Protein AF-A0A818J9S6-F1 (afdb_monomer)

Structure (mmCIF, N/CA/C/O backbone):
data_AF-A0A818J9S6-F1
#
_entry.id   AF-A0A818J9S6-F1
#
loop_
_atom_site.group_PDB
_atom_site.id
_atom_site.type_symbol
_atom_site.label_atom_id
_atom_site.label_alt_id
_atom_site.label_comp_id
_atom_site.label_asym_id
_atom_site.label_entity_id
_atom_site.label_seq_id
_atom_site.pdbx_PDB_ins_code
_atom_site.Cartn_x
_atom_site.Cartn_y
_atom_site.Cartn_z
_atom_site.occupancy
_atom_site.B_iso_or_equiv
_atom_site.auth_seq_id
_atom_site.auth_comp_id
_atom_site.auth_asym_id
_atom_site.auth_atom_id
_atom_site.pdbx_PDB_model_num
ATOM 1 N N . MET A 1 1 ? -1.079 21.432 -13.668 1.00 52.56 1 MET A N 1
ATOM 2 C CA . MET A 1 1 ? -0.382 20.714 -12.580 1.00 52.56 1 MET A CA 1
ATOM 3 C C . MET A 1 1 ? -1.335 20.671 -11.399 1.00 52.56 1 MET A C 1
ATOM 5 O O . MET A 1 1 ? -1.844 21.729 -11.055 1.00 52.56 1 MET A O 1
ATOM 9 N N . ASN A 1 2 ? -1.657 19.486 -10.874 1.00 67.25 2 ASN A N 1
ATOM 10 C CA . ASN A 1 2 ? -2.567 19.322 -9.732 1.00 67.25 2 ASN A CA 1
ATOM 11 C C . ASN A 1 2 ? -2.025 20.098 -8.510 1.00 67.25 2 ASN A C 1
ATOM 13 O O . ASN A 1 2 ? -0.815 20.083 -8.286 1.00 67.25 2 ASN A O 1
ATOM 17 N N . GLU A 1 3 ? -2.880 20.789 -7.749 1.00 67.88 3 GLU A N 1
ATOM 18 C CA . GLU A 1 3 ? -2.488 21.540 -6.544 1.00 67.88 3 GLU A CA 1
ATOM 19 C C . GLU A 1 3 ? -1.767 20.666 -5.517 1.00 67.88 3 GLU A C 1
ATOM 21 O O . GLU A 1 3 ? -0.816 21.117 -4.888 1.00 67.88 3 GLU A O 1
ATOM 26 N N . ALA A 1 4 ? -2.153 19.398 -5.395 1.00 61.75 4 ALA A N 1
ATOM 27 C CA . ALA A 1 4 ? -1.537 18.477 -4.451 1.00 61.75 4 ALA A CA 1
ATOM 28 C C . ALA A 1 4 ? -0.136 18.025 -4.912 1.00 61.75 4 ALA A C 1
ATOM 30 O O . ALA A 1 4 ? 0.802 17.979 -4.115 1.00 61.75 4 ALA A O 1
ATOM 31 N N . LEU A 1 5 ? 0.051 17.840 -6.227 1.00 62.16 5 LEU A N 1
ATOM 32 C CA . LEU A 1 5 ? 1.382 17.685 -6.820 1.00 62.16 5 LEU A CA 1
ATOM 33 C C . LEU A 1 5 ? 2.206 18.955 -6.583 1.00 62.16 5 LEU A C 1
ATOM 35 O O . LEU A 1 5 ? 3.320 18.867 -6.088 1.00 62.16 5 LEU A O 1
ATOM 39 N N . ARG A 1 6 ? 1.654 20.142 -6.851 1.00 69.62 6 ARG A N 1
ATOM 40 C CA . ARG A 1 6 ? 2.328 21.421 -6.584 1.00 69.62 6 ARG A CA 1
ATOM 41 C C . ARG A 1 6 ? 2.751 21.551 -5.119 1.00 69.62 6 ARG A C 1
ATOM 43 O O . ARG A 1 6 ? 3.883 21.933 -4.859 1.00 69.62 6 ARG A O 1
ATOM 50 N N . PHE A 1 7 ? 1.889 21.174 -4.183 1.00 67.81 7 PHE A N 1
ATOM 51 C CA . PHE A 1 7 ? 2.179 21.206 -2.755 1.00 67.81 7 PHE A CA 1
ATOM 52 C C . PHE A 1 7 ? 3.298 20.235 -2.364 1.00 67.81 7 PHE A C 1
ATOM 54 O O . PHE A 1 7 ? 4.215 20.618 -1.642 1.00 67.81 7 PHE A O 1
ATOM 61 N N . LEU A 1 8 ? 3.290 19.007 -2.890 1.00 65.31 8 LEU A N 1
ATOM 62 C CA . LEU A 1 8 ? 4.390 18.064 -2.686 1.00 65.31 8 LEU A CA 1
ATOM 63 C C . LEU A 1 8 ? 5.701 18.578 -3.308 1.00 65.31 8 LEU A C 1
ATOM 65 O O . LEU A 1 8 ? 6.764 18.399 -2.714 1.00 65.31 8 LEU A O 1
ATOM 69 N N . LEU A 1 9 ? 5.622 19.223 -4.480 1.00 64.81 9 LEU A N 1
ATOM 70 C CA . LEU A 1 9 ? 6.756 19.809 -5.204 1.00 64.81 9 LEU A CA 1
ATOM 71 C C . LEU A 1 9 ? 7.368 21.006 -4.463 1.00 64.81 9 LEU A C 1
ATOM 73 O O . LEU A 1 9 ? 8.592 21.106 -4.377 1.00 64.81 9 LEU A O 1
ATOM 77 N N . GLU A 1 10 ? 6.535 21.904 -3.943 1.00 72.25 10 GLU A N 1
ATOM 78 C CA . GLU A 1 10 ? 6.959 23.155 -3.307 1.00 72.25 10 GLU A CA 1
ATOM 79 C C . GLU A 1 10 ? 7.270 22.965 -1.809 1.00 72.25 10 GLU A C 1
ATOM 81 O O . GLU A 1 10 ? 8.194 23.594 -1.294 1.00 72.25 10 GLU A O 1
ATOM 86 N N . TYR A 1 11 ? 6.572 22.048 -1.122 1.00 78.75 11 TYR A N 1
ATOM 87 C CA . TYR A 1 11 ? 6.611 21.895 0.339 1.00 78.75 11 TYR A CA 1
ATOM 88 C C . TYR A 1 11 ? 6.624 20.425 0.820 1.00 78.75 11 TYR A C 1
ATOM 90 O O . TYR A 1 11 ? 5.790 20.025 1.643 1.00 78.75 11 TYR A O 1
ATOM 98 N N . PRO A 1 12 ? 7.595 19.586 0.405 1.00 78.06 12 PRO A N 1
ATOM 99 C CA . PRO A 1 12 ? 7.615 18.162 0.761 1.00 78.06 12 PRO A CA 1
ATOM 100 C C . PRO A 1 12 ? 7.663 17.903 2.277 1.00 78.06 12 PRO A C 1
ATOM 102 O O . PRO A 1 12 ? 7.134 16.902 2.753 1.00 78.06 12 PRO A O 1
ATOM 105 N N . GLN A 1 13 ? 8.259 18.805 3.064 1.00 77.56 13 GLN A N 1
ATOM 106 C CA . GLN A 1 13 ? 8.263 18.715 4.526 1.00 77.56 13 GLN A CA 1
ATOM 107 C C . GLN A 1 13 ? 6.865 18.918 5.111 1.00 77.56 13 GLN A C 1
ATOM 109 O O . GLN A 1 13 ? 6.464 18.156 5.985 1.00 77.56 13 GLN A O 1
ATOM 114 N N . GLN A 1 14 ? 6.111 19.908 4.621 1.00 80.00 14 GLN A N 1
ATOM 115 C CA . GLN A 1 14 ? 4.736 20.134 5.068 1.00 80.00 14 GLN A CA 1
ATOM 116 C C . GLN A 1 14 ? 3.850 18.953 4.672 1.00 80.00 14 GLN A C 1
ATOM 118 O O . GLN A 1 14 ? 3.035 18.509 5.474 1.00 80.00 14 GLN A O 1
ATOM 123 N N . ALA A 1 15 ? 4.075 18.372 3.489 1.00 84.38 15 ALA A N 1
ATOM 124 C CA . ALA A 1 15 ? 3.366 17.174 3.066 1.00 84.38 15 ALA A CA 1
ATOM 125 C C . ALA A 1 15 ? 3.589 15.984 4.007 1.00 84.38 15 ALA A C 1
ATOM 127 O O . ALA A 1 15 ? 2.623 15.338 4.418 1.00 84.38 15 ALA A O 1
ATOM 128 N N . ILE A 1 16 ? 4.839 15.741 4.408 1.00 85.44 16 ILE A N 1
ATOM 129 C CA . ILE A 1 16 ? 5.179 14.716 5.403 1.00 85.44 16 ILE A CA 1
ATOM 130 C C . ILE A 1 16 ? 4.532 15.036 6.759 1.00 85.44 16 ILE A C 1
ATOM 132 O O . ILE A 1 16 ? 3.923 14.156 7.366 1.00 85.44 16 ILE A O 1
ATOM 136 N N . LEU A 1 17 ? 4.625 16.285 7.227 1.00 81.00 17 LEU A N 1
ATOM 137 C CA . LEU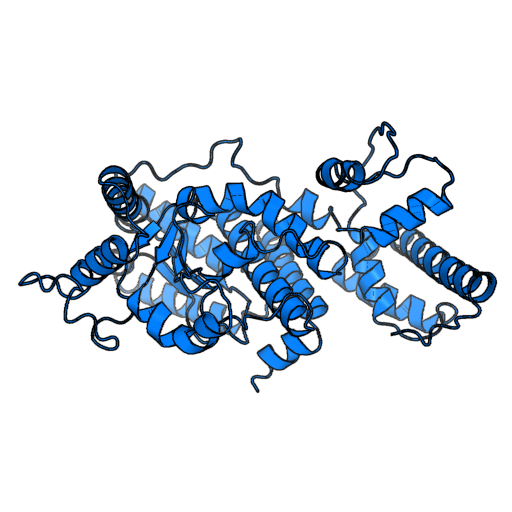 A 1 17 ? 4.071 16.709 8.517 1.00 81.00 17 LEU A CA 1
ATOM 138 C C . LEU A 1 17 ? 2.548 16.573 8.577 1.00 81.00 17 LEU A C 1
ATOM 140 O O . LEU A 1 17 ? 2.035 16.106 9.592 1.00 81.00 17 LEU A O 1
ATOM 144 N N . LEU A 1 18 ? 1.831 16.918 7.504 1.00 84.56 18 LEU A N 1
ATOM 145 C CA . LEU A 1 18 ? 0.383 16.722 7.419 1.00 84.56 18 LEU A CA 1
ATOM 146 C C . LEU A 1 18 ? 0.017 15.246 7.596 1.00 84.56 18 LEU A C 1
ATOM 148 O O . LEU A 1 18 ? -0.860 14.928 8.396 1.00 84.56 18 LEU A O 1
ATOM 152 N N . MET A 1 19 ? 0.734 14.333 6.932 1.00 89.00 19 MET A N 1
ATOM 153 C CA . MET A 1 19 ? 0.488 12.899 7.106 1.00 89.00 19 MET A CA 1
ATOM 154 C C . MET A 1 19 ? 0.804 12.434 8.536 1.00 89.00 19 MET A C 1
ATOM 156 O O . MET A 1 19 ? 0.032 11.711 9.162 1.00 89.00 19 MET A O 1
ATOM 160 N N . ILE A 1 20 ? 1.932 12.864 9.098 1.00 84.00 20 ILE A N 1
ATOM 161 C CA . ILE A 1 20 ? 2.286 12.503 10.476 1.00 84.00 20 ILE A CA 1
ATOM 162 C C . ILE A 1 20 ? 1.228 13.027 11.462 1.00 84.00 20 ILE A C 1
ATOM 164 O O . ILE A 1 20 ? 0.848 12.300 12.380 1.00 84.00 20 ILE A O 1
ATOM 168 N N . ARG A 1 21 ? 0.696 14.240 11.249 1.00 83.00 21 ARG A N 1
ATOM 169 C CA . ARG A 1 21 ? -0.386 14.816 12.061 1.00 83.00 21 ARG A CA 1
ATOM 170 C C . ARG A 1 21 ? -1.641 13.948 12.016 1.00 83.00 21 ARG A C 1
ATOM 172 O O . ARG A 1 21 ? -2.192 13.664 13.073 1.00 83.00 21 ARG A O 1
ATOM 179 N N . GLU A 1 22 ? -2.064 13.481 10.843 1.00 88.44 22 GLU A N 1
ATOM 180 C CA . GLU A 1 22 ? -3.231 12.591 10.724 1.00 88.44 22 GLU A CA 1
ATOM 181 C C . GLU A 1 22 ? -3.017 11.246 11.439 1.00 88.44 22 GLU A C 1
ATOM 183 O O . GLU A 1 22 ? -3.913 10.773 12.137 1.00 88.44 22 GLU A O 1
ATOM 188 N N . ILE A 1 23 ? -1.818 10.656 11.353 1.00 86.44 23 ILE A N 1
ATOM 189 C CA . ILE A 1 23 ? -1.477 9.433 12.103 1.00 86.44 23 ILE A CA 1
ATOM 190 C C . ILE A 1 23 ? -1.546 9.685 13.619 1.00 86.44 23 ILE A C 1
ATOM 192 O O . ILE A 1 23 ? -2.122 8.886 14.361 1.00 86.44 23 ILE A O 1
ATOM 196 N N . ILE A 1 24 ? -0.987 10.804 14.093 1.00 82.94 24 ILE A N 1
ATOM 197 C CA . ILE A 1 24 ? -1.025 11.188 15.512 1.00 82.94 24 ILE A CA 1
ATOM 198 C C . ILE A 1 24 ? -2.466 11.416 15.976 1.00 82.94 24 ILE A C 1
ATOM 200 O O . ILE A 1 24 ? -2.850 10.909 17.030 1.00 82.94 24 ILE A O 1
ATOM 204 N N . ASN A 1 25 ? -3.264 12.150 15.200 1.00 84.12 25 ASN A N 1
ATOM 205 C CA . ASN A 1 25 ? -4.673 12.395 15.500 1.00 84.12 25 ASN A CA 1
ATOM 206 C C . ASN A 1 25 ? -5.433 11.074 15.608 1.00 84.12 25 ASN A C 1
ATOM 208 O O . ASN A 1 25 ? -6.084 10.832 16.619 1.00 84.12 25 ASN A O 1
ATOM 212 N N . SER A 1 26 ? -5.245 10.178 14.638 1.00 85.38 26 SER A N 1
ATOM 213 C CA . SER A 1 26 ? -5.854 8.851 14.642 1.00 85.38 26 SER A CA 1
ATOM 214 C C . SER A 1 26 ? -5.527 8.066 15.915 1.00 85.38 26 SER A C 1
ATOM 216 O O . SER A 1 26 ? -6.404 7.426 16.491 1.00 85.38 26 SER A O 1
ATOM 218 N N . LYS A 1 27 ? -4.285 8.125 16.410 1.00 83.38 27 LYS A N 1
ATOM 219 C CA . LYS A 1 27 ? -3.912 7.493 17.688 1.00 83.38 27 LYS A CA 1
ATOM 220 C C . LYS A 1 27 ? -4.542 8.169 18.907 1.00 83.38 27 LYS A C 1
ATOM 222 O O . LYS A 1 27 ? -4.963 7.475 19.827 1.00 83.38 27 LYS A O 1
ATOM 227 N N . LYS A 1 28 ? -4.603 9.504 18.936 1.00 80.94 28 LYS A N 1
ATOM 228 C CA . LYS A 1 28 ? -5.226 10.259 20.039 1.00 80.94 28 LYS A CA 1
ATOM 229 C C . LYS A 1 28 ? -6.728 9.982 20.130 1.00 80.94 28 LYS A C 1
ATOM 231 O O . LYS A 1 28 ? -7.246 9.820 21.232 1.00 80.94 28 LYS A O 1
ATOM 236 N N . GLU A 1 29 ? -7.409 9.888 18.992 1.00 82.50 29 GLU A N 1
ATOM 237 C CA . GLU A 1 29 ? -8.837 9.559 18.912 1.00 82.50 29 GLU A CA 1
ATOM 238 C C . GLU A 1 29 ? -9.139 8.182 19.510 1.00 82.50 29 GLU A C 1
ATOM 240 O O . GLU A 1 29 ? -10.109 8.050 20.253 1.00 82.50 29 GLU A O 1
ATOM 245 N N . ALA A 1 30 ? -8.252 7.201 19.301 1.00 73.50 30 ALA A N 1
ATOM 246 C CA . ALA A 1 30 ? -8.374 5.876 19.912 1.00 73.50 30 ALA A CA 1
ATOM 247 C C . ALA A 1 30 ? -8.369 5.909 21.455 1.00 73.50 30 ALA A C 1
ATOM 249 O O . ALA A 1 30 ? -8.883 4.991 22.090 1.00 73.50 30 ALA A O 1
ATOM 250 N N . VAL A 1 31 ? -7.795 6.954 22.062 1.00 72.44 31 VAL A N 1
ATOM 251 C CA . VAL A 1 31 ? -7.751 7.136 23.522 1.00 72.44 31 VAL A CA 1
ATOM 252 C C . VAL A 1 31 ? -8.906 8.011 24.015 1.00 72.44 31 VAL A C 1
ATOM 254 O O . VAL A 1 31 ? -9.518 7.701 25.033 1.00 72.44 31 VAL A O 1
ATOM 257 N N . ASN A 1 32 ? -9.217 9.097 23.301 1.00 73.00 32 ASN A N 1
ATOM 258 C CA . ASN A 1 32 ? -10.073 10.170 23.816 1.00 73.00 32 ASN A CA 1
ATOM 259 C C . ASN A 1 32 ? -11.495 10.208 23.227 1.00 73.00 32 ASN A C 1
ATOM 261 O O . ASN A 1 32 ? -12.287 11.034 23.671 1.00 73.00 32 ASN A O 1
ATOM 265 N N . SER A 1 33 ? -11.840 9.355 22.251 1.00 66.81 33 SER A N 1
ATOM 266 C CA . SER A 1 33 ? -13.162 9.267 21.579 1.00 66.81 33 SER A CA 1
ATOM 267 C C . SER A 1 33 ? -13.716 10.563 20.949 1.00 66.81 33 SER A C 1
ATOM 269 O O . SER A 1 33 ? -14.776 10.535 20.327 1.00 66.81 33 SER A O 1
ATOM 271 N N . ALA A 1 34 ? -13.037 11.705 21.083 1.00 63.97 34 ALA A N 1
ATOM 272 C CA . ALA A 1 34 ? -13.431 12.968 20.474 1.00 63.97 34 ALA A CA 1
ATOM 273 C C . ALA A 1 34 ? -12.929 13.016 19.028 1.00 63.97 34 ALA A C 1
ATOM 275 O O . ALA A 1 34 ? -11.724 13.089 18.796 1.00 63.97 34 ALA A O 1
ATOM 276 N N . ALA A 1 35 ? -13.855 12.961 18.069 1.00 61.16 35 ALA A N 1
ATOM 277 C CA . ALA A 1 35 ? -13.538 13.060 16.650 1.00 61.16 35 ALA A CA 1
ATOM 278 C C . ALA A 1 35 ? -13.011 14.460 16.311 1.00 61.16 35 ALA A C 1
ATOM 280 O O . ALA A 1 35 ? -13.614 15.465 16.694 1.00 61.16 35 ALA A O 1
ATOM 281 N N . ASN A 1 36 ? -11.907 14.526 15.572 1.00 66.81 36 ASN A N 1
ATOM 282 C CA . ASN A 1 36 ? -11.370 15.785 15.090 1.00 66.81 36 ASN A CA 1
ATOM 283 C C . ASN A 1 36 ? -12.110 16.216 13.811 1.00 66.81 36 ASN A C 1
ATOM 285 O O . ASN A 1 36 ? -12.077 15.520 12.794 1.00 66.81 36 ASN A O 1
ATOM 289 N N . GLU A 1 37 ? -12.787 17.366 13.846 1.00 64.19 37 GLU A N 1
ATOM 290 C CA . GLU A 1 37 ? -13.532 17.892 12.690 1.00 64.19 37 GLU A CA 1
ATOM 291 C C . GLU A 1 37 ? -12.609 18.368 11.548 1.00 64.19 37 GLU A C 1
ATOM 293 O O . GLU A 1 37 ? -13.061 18.513 10.413 1.00 64.19 37 GLU A O 1
ATOM 298 N N . GLU A 1 38 ? -11.307 18.542 11.810 1.00 79.62 38 GLU A N 1
ATOM 299 C CA . GLU A 1 38 ? -10.318 19.076 10.859 1.00 79.62 38 GLU A CA 1
ATOM 300 C C . GLU A 1 38 ? -9.524 18.014 10.069 1.00 79.62 38 GLU A C 1
ATOM 302 O O . GLU A 1 38 ? -8.435 18.309 9.574 1.00 79.62 38 GLU A O 1
ATOM 307 N N . SER A 1 39 ? -9.999 16.769 9.942 1.00 84.00 39 SER A N 1
ATOM 308 C CA . SER A 1 39 ? -9.246 15.776 9.155 1.00 84.00 39 SER A CA 1
ATOM 309 C C . SER A 1 39 ? -9.198 16.155 7.672 1.00 84.00 39 SER A C 1
ATOM 311 O O . SER A 1 39 ? -10.232 16.402 7.038 1.00 84.00 39 SER A O 1
ATOM 313 N N . VAL A 1 40 ? -8.005 16.074 7.074 1.00 88.19 40 VAL A N 1
ATOM 314 C CA . VAL A 1 40 ? -7.815 16.259 5.619 1.00 88.19 40 VAL A CA 1
ATOM 315 C C . VAL A 1 40 ? -8.571 15.213 4.7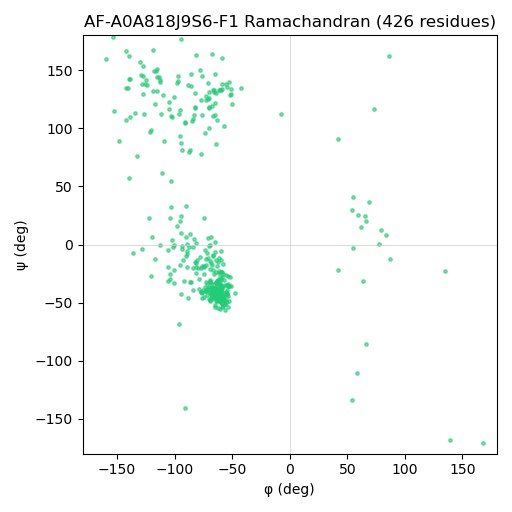84 1.00 88.19 40 VAL A C 1
ATOM 317 O O . VAL A 1 40 ? -8.724 15.368 3.574 1.00 88.19 40 VAL A O 1
ATOM 320 N N . PHE A 1 41 ? -9.083 14.154 5.421 1.00 92.88 41 PHE A N 1
ATOM 321 C CA . PHE A 1 41 ? -9.843 13.074 4.793 1.00 92.88 41 PHE A CA 1
ATOM 322 C C . PHE A 1 41 ? -11.367 13.227 4.910 1.00 92.88 41 PHE A C 1
ATOM 324 O O . PHE A 1 41 ? -12.092 12.261 4.659 1.00 92.88 41 PHE A O 1
ATOM 331 N N . GLY A 1 42 ? -11.882 14.413 5.255 1.00 91.25 42 GLY A N 1
ATOM 332 C CA . GLY A 1 42 ? -13.311 14.648 5.509 1.00 91.25 42 GLY A CA 1
ATOM 333 C C . GLY A 1 42 ? -14.265 14.070 4.451 1.00 91.25 42 GLY A C 1
ATOM 334 O O . GLY A 1 42 ? -15.266 13.437 4.795 1.00 91.25 42 GLY A O 1
ATOM 335 N N . ASP A 1 43 ? -13.947 14.193 3.161 1.00 92.31 43 ASP A N 1
ATOM 336 C CA . ASP A 1 43 ? -14.791 13.636 2.095 1.00 92.31 43 ASP A CA 1
ATOM 337 C C . ASP A 1 43 ? -14.734 12.105 2.003 1.00 92.31 43 ASP A C 1
ATOM 339 O O . ASP A 1 43 ? -15.753 11.462 1.733 1.00 92.31 43 ASP A O 1
ATOM 343 N N . PHE A 1 44 ? -13.584 11.492 2.292 1.00 94.38 44 PHE A N 1
ATOM 344 C CA . PHE A 1 44 ? -13.472 10.035 2.401 1.00 94.38 44 PHE A CA 1
ATOM 345 C C . PHE A 1 44 ? -14.255 9.509 3.608 1.00 94.38 44 PHE A C 1
ATOM 347 O O . PHE A 1 44 ? -14.938 8.491 3.494 1.00 94.38 44 PHE A O 1
ATOM 354 N N . LEU A 1 45 ? -14.246 10.234 4.728 1.00 94.19 45 LEU A N 1
ATOM 355 C CA . LEU A 1 45 ? -15.030 9.887 5.916 1.00 94.19 45 LEU A CA 1
ATOM 356 C C . LEU A 1 45 ? -16.542 9.962 5.652 1.00 94.19 45 LEU A C 1
ATOM 358 O O . LEU A 1 45 ? -17.291 9.086 6.089 1.00 94.19 45 LEU A O 1
ATOM 362 N N . LYS A 1 46 ? -17.013 10.949 4.876 1.00 94.31 46 LYS A N 1
ATOM 363 C CA . LYS A 1 46 ? -18.417 10.996 4.420 1.00 94.31 46 LYS A CA 1
ATOM 364 C C . LYS A 1 46 ? -18.771 9.783 3.552 1.00 94.31 46 LYS A C 1
ATOM 366 O O . LYS A 1 46 ? -19.845 9.202 3.726 1.00 94.31 46 LYS A O 1
ATOM 371 N N . LYS A 1 47 ? -17.878 9.377 2.638 1.00 95.88 47 LYS A N 1
ATOM 372 C CA . LYS A 1 47 ? -18.067 8.177 1.801 1.00 95.88 47 LYS A CA 1
ATOM 373 C C . LYS A 1 47 ? -18.127 6.900 2.645 1.00 95.88 47 LYS A C 1
ATOM 375 O O . LYS A 1 47 ? -18.992 6.067 2.383 1.00 95.88 47 LYS A O 1
ATOM 380 N N . LEU A 1 48 ? -17.286 6.777 3.675 1.00 96.00 48 LEU A N 1
ATOM 381 C CA . LEU A 1 48 ? -17.309 5.646 4.607 1.00 96.00 48 LEU A CA 1
ATOM 382 C C . LEU A 1 48 ? -18.647 5.550 5.358 1.00 96.00 48 LEU A C 1
ATOM 384 O O . LEU A 1 48 ? -19.280 4.499 5.339 1.00 96.00 48 LEU A O 1
ATOM 388 N N . LYS A 1 49 ? -19.145 6.658 5.921 1.00 95.12 49 LYS A N 1
ATOM 389 C CA . LYS A 1 49 ? -20.457 6.687 6.601 1.00 95.12 49 LYS A CA 1
ATOM 390 C C . LYS A 1 49 ? -21.612 6.284 5.675 1.00 95.12 49 LYS A C 1
ATOM 392 O O . LYS A 1 49 ? -22.540 5.588 6.083 1.00 95.12 49 LYS A O 1
ATOM 397 N N . ASN A 1 50 ? -21.564 6.706 4.410 1.00 95.38 50 ASN A N 1
ATOM 398 C CA . ASN A 1 50 ? -22.550 6.304 3.403 1.00 95.38 50 ASN A CA 1
ATOM 399 C C . ASN A 1 50 ? -22.470 4.795 3.111 1.00 95.38 50 ASN A C 1
ATOM 401 O O . ASN A 1 50 ? -23.501 4.121 3.074 1.00 95.38 50 ASN A O 1
ATOM 405 N N . LEU A 1 51 ? -21.254 4.260 2.958 1.00 95.06 51 LEU A N 1
ATOM 406 C CA . LEU A 1 51 ? -21.015 2.828 2.783 1.00 95.06 51 LEU A CA 1
ATOM 407 C C . LEU A 1 51 ? -21.600 2.016 3.946 1.00 95.06 51 LEU A C 1
ATOM 409 O O . LEU A 1 51 ? -22.326 1.060 3.697 1.00 95.06 51 LEU A O 1
ATOM 413 N N . GLU A 1 52 ? -21.333 2.418 5.190 1.00 94.69 52 GLU A N 1
ATOM 414 C CA . GLU A 1 52 ? -21.865 1.766 6.395 1.00 94.69 52 GLU A CA 1
ATOM 415 C C . GLU A 1 52 ? -23.395 1.747 6.413 1.00 94.69 52 GLU A C 1
ATOM 417 O O . GLU A 1 52 ? -24.006 0.696 6.611 1.00 94.69 52 GLU A O 1
ATOM 422 N N . SER A 1 53 ? -24.021 2.894 6.140 1.00 94.69 53 SER A N 1
ATOM 423 C CA . SER A 1 53 ? -25.480 3.016 6.066 1.00 94.69 53 SER A CA 1
ATOM 424 C C . SER A 1 53 ? -26.080 2.064 5.024 1.00 94.69 53 SER A C 1
ATOM 426 O O . SER A 1 53 ? -27.024 1.328 5.315 1.00 94.69 53 SER A O 1
ATOM 428 N N . LYS A 1 54 ? -25.483 2.006 3.827 1.00 93.50 54 LYS A N 1
ATOM 429 C CA . LYS A 1 54 ? -25.925 1.113 2.745 1.00 93.50 54 LYS A CA 1
ATOM 430 C C . LYS A 1 54 ? -25.675 -0.362 3.046 1.00 93.50 54 LYS A C 1
ATOM 432 O O . LYS A 1 54 ? -26.499 -1.202 2.695 1.00 93.50 54 LYS A O 1
ATOM 437 N N . ALA A 1 55 ? -24.560 -0.689 3.687 1.00 92.38 55 ALA A N 1
ATOM 438 C CA . ALA A 1 55 ? -24.247 -2.063 4.049 1.00 92.38 55 ALA A CA 1
ATOM 439 C C . ALA A 1 55 ? -25.224 -2.604 5.105 1.00 92.38 55 ALA A C 1
ATOM 441 O O . ALA A 1 55 ? -25.650 -3.752 5.010 1.00 92.38 55 ALA A O 1
ATOM 442 N N . ASN A 1 56 ? -25.646 -1.769 6.061 1.00 90.62 56 ASN A N 1
ATOM 443 C CA . ASN A 1 56 ? -26.580 -2.161 7.121 1.00 90.62 56 ASN A CA 1
ATOM 444 C C . ASN A 1 56 ? -27.987 -2.511 6.611 1.00 90.62 56 ASN A C 1
ATOM 446 O O . ASN A 1 56 ? -28.691 -3.282 7.259 1.00 90.62 56 ASN A O 1
ATOM 450 N N . VAL A 1 57 ? -28.400 -1.980 5.456 1.00 94.50 57 VAL A N 1
ATOM 451 C CA . VAL A 1 57 ? -29.709 -2.294 4.853 1.00 94.50 57 VAL A CA 1
ATOM 452 C C . VAL A 1 57 ? -29.674 -3.507 3.917 1.00 94.50 57 VAL A C 1
ATOM 454 O O . VAL A 1 57 ? -30.724 -3.932 3.439 1.00 94.50 57 VAL A O 1
ATOM 457 N N . MET A 1 58 ? -28.496 -4.084 3.653 1.00 92.00 58 MET A N 1
ATOM 458 C CA . MET A 1 58 ? -28.321 -5.200 2.722 1.00 92.00 58 MET A CA 1
ATOM 459 C C . MET A 1 58 ? -27.713 -6.423 3.436 1.00 92.00 58 MET A C 1
ATOM 461 O O . MET A 1 58 ? -26.494 -6.503 3.580 1.00 92.00 58 MET A O 1
ATOM 465 N N . PRO A 1 59 ? -28.530 -7.420 3.841 1.00 81.12 59 PRO A N 1
ATOM 466 C CA . PRO A 1 59 ? -28.080 -8.552 4.662 1.00 81.12 59 PRO A CA 1
ATOM 467 C C . PRO A 1 59 ? -26.883 -9.332 4.100 1.00 81.12 59 PRO A C 1
ATOM 469 O O . PRO A 1 59 ? -26.030 -9.772 4.864 1.00 81.12 59 PRO A O 1
ATOM 472 N N . ALA A 1 60 ? -26.791 -9.461 2.774 1.00 89.12 60 ALA A N 1
ATOM 473 C CA . ALA A 1 60 ? -25.724 -10.192 2.088 1.00 89.12 60 ALA A CA 1
ATOM 474 C C . ALA A 1 60 ? -24.555 -9.297 1.632 1.00 89.12 60 ALA A C 1
ATOM 476 O O . ALA A 1 60 ? -23.710 -9.739 0.860 1.00 89.12 60 ALA A O 1
ATOM 477 N N . PHE A 1 61 ? -24.483 -8.025 2.045 1.00 91.62 61 PHE A N 1
ATOM 478 C CA . PHE A 1 61 ? -23.490 -7.078 1.515 1.00 91.62 61 PHE A CA 1
ATOM 479 C C . PHE A 1 61 ? -22.056 -7.589 1.612 1.00 91.62 61 PHE A C 1
ATOM 481 O O . PHE A 1 61 ? -21.292 -7.542 0.648 1.00 91.62 61 PHE A O 1
ATOM 488 N N . TYR A 1 62 ? -21.717 -8.153 2.761 1.00 90.69 62 TYR A N 1
ATOM 489 C CA . TYR A 1 62 ? -20.379 -8.657 3.031 1.00 90.69 62 TYR A CA 1
ATOM 490 C C . TYR A 1 62 ? -20.134 -10.070 2.496 1.00 90.69 62 TYR A C 1
ATOM 492 O O . TYR A 1 62 ? -19.046 -10.596 2.702 1.00 90.69 62 TYR A O 1
ATOM 500 N N . ASP A 1 63 ? -21.085 -10.664 1.777 1.00 89.00 63 ASP A N 1
ATOM 501 C CA . ASP A 1 63 ? -20.819 -11.859 0.972 1.00 89.00 63 ASP A CA 1
ATOM 502 C C . ASP A 1 63 ? -20.192 -11.492 -0.381 1.00 89.00 63 ASP A C 1
ATOM 504 O O . ASP A 1 63 ? -19.466 -12.286 -0.970 1.00 89.00 63 ASP A O 1
ATOM 508 N N . TRP A 1 64 ? -20.428 -10.260 -0.845 1.00 90.75 64 TRP A N 1
ATOM 509 C CA . TRP A 1 64 ? -19.928 -9.746 -2.123 1.00 90.75 64 TRP A CA 1
ATOM 510 C C . TRP A 1 64 ? -18.770 -8.761 -1.949 1.00 90.75 64 TRP A C 1
ATOM 512 O O . TRP A 1 64 ? -17.887 -8.680 -2.801 1.00 90.75 64 TRP A O 1
ATOM 522 N N . VAL A 1 65 ? -18.753 -8.010 -0.844 1.00 94.25 65 VAL A N 1
ATOM 523 C CA . VAL A 1 65 ? -17.742 -6.979 -0.583 1.00 94.25 65 VAL A CA 1
ATOM 524 C C . VAL A 1 65 ? -16.706 -7.480 0.414 1.00 94.25 65 VAL A C 1
ATOM 526 O O . VAL A 1 65 ? -16.969 -7.623 1.610 1.00 94.25 65 VAL A O 1
ATOM 529 N N . VAL A 1 66 ? -15.495 -7.712 -0.088 1.00 94.44 66 VAL A N 1
ATOM 530 C CA . VAL A 1 66 ? -14.396 -8.348 0.657 1.00 94.44 66 VAL A CA 1
ATOM 531 C C . VAL A 1 66 ? -13.361 -7.373 1.213 1.00 94.44 66 VAL A C 1
ATOM 533 O O . VAL A 1 66 ? -12.391 -7.790 1.842 1.00 94.44 66 VAL A O 1
ATOM 536 N N . GLY A 1 67 ? -13.529 -6.073 0.988 1.00 96.31 67 GLY A N 1
ATOM 537 C CA . GLY A 1 67 ? -12.590 -5.072 1.472 1.00 96.31 67 GLY A CA 1
ATOM 538 C C . GLY A 1 67 ? -12.800 -3.697 0.860 1.00 96.31 67 GLY A C 1
ATOM 539 O O . GLY A 1 67 ? -13.789 -3.456 0.167 1.00 96.31 67 GLY A O 1
ATOM 540 N N . LEU A 1 68 ? -11.847 -2.811 1.131 1.00 97.81 68 LEU A N 1
ATOM 541 C CA . LEU A 1 68 ? -11.762 -1.468 0.560 1.00 97.81 68 LEU A CA 1
ATOM 542 C C . LEU A 1 68 ? -10.498 -1.340 -0.287 1.00 97.81 68 LEU A C 1
ATOM 544 O O . LEU A 1 68 ? -9.486 -1.962 0.031 1.00 97.81 68 LEU A O 1
ATOM 548 N N . ASP A 1 69 ? -10.558 -0.510 -1.323 1.00 97.75 69 ASP A N 1
ATOM 549 C CA . ASP A 1 69 ? -9.410 -0.156 -2.154 1.00 97.75 69 ASP A CA 1
ATOM 550 C C . ASP A 1 69 ? -9.230 1.367 -2.192 1.00 97.75 69 ASP A C 1
ATOM 552 O O . ASP A 1 69 ? -10.218 2.110 -2.226 1.00 97.75 69 ASP A O 1
ATOM 556 N N . LEU A 1 70 ? -7.980 1.824 -2.175 1.00 96.12 70 LEU A N 1
ATOM 557 C CA . LEU A 1 70 ? -7.599 3.193 -2.505 1.00 96.12 70 LEU A CA 1
ATOM 558 C C . LEU A 1 70 ? -6.962 3.185 -3.894 1.00 96.12 70 LEU A C 1
ATOM 560 O O . LEU A 1 70 ? -5.903 2.594 -4.081 1.00 96.12 70 LEU A O 1
ATOM 564 N N . PHE A 1 71 ? -7.597 3.866 -4.842 1.00 92.56 71 PHE A N 1
ATOM 565 C CA . PHE A 1 71 ? -7.144 3.981 -6.225 1.00 92.56 71 PHE A CA 1
ATOM 566 C C . PHE A 1 71 ? -7.353 5.409 -6.740 1.00 92.56 71 PHE A C 1
ATOM 568 O O . PHE A 1 71 ? -8.130 6.177 -6.163 1.00 92.56 71 PHE A O 1
ATOM 575 N N . GLY A 1 72 ? -6.667 5.763 -7.824 1.00 87.81 72 GLY A N 1
ATOM 576 C CA . GLY A 1 72 ? -6.730 7.084 -8.447 1.00 87.81 72 GLY A CA 1
ATOM 577 C C . GLY A 1 72 ? -5.355 7.570 -8.894 1.00 87.81 72 GLY A C 1
ATOM 578 O O . GLY A 1 72 ? -4.396 6.805 -8.919 1.00 87.81 72 GLY A O 1
ATOM 579 N N . ASP A 1 73 ? -5.261 8.854 -9.241 1.00 84.56 73 ASP A N 1
ATOM 580 C CA . ASP A 1 73 ? -3.987 9.467 -9.617 1.00 84.56 73 ASP A CA 1
ATOM 581 C C . ASP A 1 73 ? -3.069 9.607 -8.395 1.00 84.56 73 ASP A C 1
ATOM 583 O O . ASP A 1 73 ? -3.206 10.529 -7.583 1.00 84.56 73 ASP A O 1
ATOM 587 N N . GLU A 1 74 ? -2.122 8.676 -8.277 1.00 85.50 74 GLU A N 1
ATOM 588 C CA . GLU A 1 74 ? -1.110 8.683 -7.225 1.00 85.50 74 GLU A CA 1
ATOM 589 C C . GLU A 1 74 ? -0.247 9.954 -7.284 1.00 85.50 74 GLU A C 1
ATOM 591 O O . GLU A 1 74 ? 0.157 10.465 -6.237 1.00 85.50 74 GLU A O 1
ATOM 596 N N . LEU A 1 75 ? -0.013 10.523 -8.475 1.00 77.31 75 LEU A N 1
ATOM 597 C CA . LEU A 1 75 ? 1.027 11.524 -8.716 1.00 77.31 75 LEU A CA 1
ATOM 598 C C . LEU A 1 75 ? 0.751 12.909 -8.094 1.00 77.31 75 LEU A C 1
ATOM 600 O O . LEU A 1 75 ? 1.526 13.843 -8.262 1.00 77.31 75 LEU A O 1
ATOM 604 N N . GLY A 1 76 ? -0.305 13.070 -7.307 1.00 74.69 76 GLY A N 1
ATOM 605 C CA . GLY A 1 76 ? -0.515 14.258 -6.476 1.00 74.69 76 GLY A CA 1
ATOM 606 C C . GLY A 1 76 ? -0.985 13.954 -5.064 1.00 74.69 76 GLY A C 1
ATOM 607 O O . GLY A 1 76 ? -1.034 14.864 -4.248 1.00 74.69 76 GLY A O 1
ATOM 608 N N . TYR A 1 77 ? -1.311 12.705 -4.743 1.00 84.81 77 TYR A N 1
ATOM 609 C CA . TYR A 1 77 ? -1.983 12.360 -3.495 1.00 84.81 77 TYR A CA 1
ATOM 610 C C . TYR A 1 77 ? -1.293 11.167 -2.828 1.00 84.81 77 TYR A C 1
ATOM 612 O O . TYR A 1 77 ? -1.838 10.066 -2.826 1.00 84.81 77 TYR A O 1
ATOM 620 N N . PRO A 1 78 ? -0.119 11.369 -2.193 1.00 88.38 78 PRO A N 1
ATOM 621 C CA . PRO A 1 78 ? 0.574 10.303 -1.460 1.00 88.38 78 PRO A CA 1
ATOM 622 C C . PRO A 1 78 ? -0.153 9.882 -0.167 1.00 88.38 78 PRO A C 1
ATOM 624 O O . PRO A 1 78 ? 0.324 9.020 0.571 1.00 88.38 78 PRO A O 1
ATOM 627 N N . TYR A 1 79 ? -1.277 10.528 0.155 1.00 92.00 79 TYR A N 1
ATOM 628 C CA . TYR A 1 79 ? -2.013 10.366 1.400 1.00 92.00 79 TYR A CA 1
ATOM 629 C C . TYR A 1 79 ? -3.000 9.203 1.328 1.00 92.00 79 TYR A C 1
ATOM 631 O O . TYR A 1 79 ? -3.753 9.067 0.367 1.00 92.00 79 TYR A O 1
ATOM 639 N N . CYS A 1 80 ? -3.054 8.406 2.393 1.00 95.12 80 CYS A N 1
ATOM 640 C CA . CYS A 1 80 ? -3.947 7.258 2.478 1.00 95.12 80 CYS A CA 1
ATOM 641 C C . CYS A 1 80 ? -5.033 7.495 3.539 1.00 95.12 80 CYS A C 1
ATOM 643 O O . CYS A 1 80 ? -4.707 7.491 4.725 1.00 95.12 80 CYS A O 1
ATOM 645 N N . PRO A 1 81 ? -6.323 7.637 3.178 1.00 95.94 81 PRO A N 1
ATOM 646 C CA . PRO A 1 81 ? -7.391 7.883 4.152 1.00 95.94 81 PRO A CA 1
ATOM 647 C C . PRO A 1 81 ? -7.576 6.738 5.156 1.00 95.94 81 PRO A C 1
ATOM 649 O O . PRO A 1 81 ? -8.139 6.950 6.226 1.00 95.94 81 PRO A O 1
ATOM 652 N N . PHE A 1 82 ? -7.068 5.535 4.865 1.00 97.00 82 PHE A N 1
ATOM 653 C CA . PHE A 1 82 ? -7.140 4.395 5.783 1.00 97.00 82 PHE A CA 1
ATOM 654 C C . PHE A 1 82 ? -6.326 4.572 7.067 1.00 97.00 82 PHE A C 1
ATOM 656 O O . PHE A 1 82 ? -6.478 3.775 7.986 1.00 97.00 82 PHE A O 1
ATOM 663 N N . VAL A 1 83 ? -5.490 5.608 7.165 1.00 95.06 83 VAL A N 1
ATOM 664 C CA . VAL A 1 83 ? -4.841 5.974 8.431 1.00 95.06 83 VAL A CA 1
ATOM 665 C C . VAL A 1 83 ? -5.797 6.650 9.424 1.00 95.06 83 VAL A C 1
ATOM 667 O O . VAL A 1 83 ? -5.510 6.687 10.620 1.00 95.06 83 VAL A O 1
ATOM 670 N N . ALA A 1 84 ? -6.930 7.188 8.961 1.00 94.44 84 ALA A N 1
ATOM 671 C CA . ALA A 1 84 ? -7.896 7.846 9.828 1.00 94.44 84 ALA A CA 1
ATOM 672 C C . ALA A 1 84 ? -8.607 6.811 10.708 1.00 94.44 84 ALA A C 1
ATOM 674 O O . ALA A 1 84 ? -8.987 5.731 10.239 1.00 94.44 84 ALA A O 1
ATOM 675 N N . ARG A 1 85 ? -8.816 7.149 11.985 1.00 94.38 85 ARG A N 1
ATOM 676 C CA . ARG A 1 85 ? -9.359 6.221 12.984 1.00 94.38 85 ARG A CA 1
ATOM 677 C C . ARG A 1 85 ? -10.694 5.590 12.572 1.00 94.38 85 ARG A C 1
ATOM 679 O O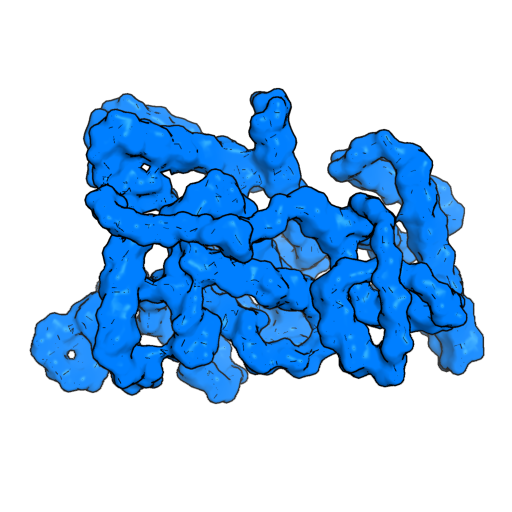 . ARG A 1 85 ? -10.788 4.368 12.686 1.00 94.38 85 ARG A O 1
ATOM 686 N N . PRO A 1 86 ? -11.661 6.326 11.981 1.00 95.06 86 PRO A N 1
ATOM 687 C CA . PRO A 1 86 ? -12.921 5.719 11.553 1.00 95.06 86 PRO A CA 1
ATOM 688 C C . PRO A 1 86 ? -12.750 4.590 10.526 1.00 95.06 86 PRO A C 1
ATOM 690 O O . PRO A 1 86 ? -13.473 3.600 10.581 1.00 95.06 86 PRO A O 1
ATOM 693 N N . PHE A 1 87 ? -11.773 4.682 9.612 1.00 96.94 87 PHE A N 1
ATOM 694 C CA . PHE A 1 87 ? -11.493 3.590 8.672 1.00 96.94 87 PHE A CA 1
ATOM 695 C C . PHE A 1 87 ? -10.919 2.365 9.388 1.00 96.94 87 PHE A C 1
ATOM 697 O O . PHE A 1 87 ? -11.374 1.247 9.137 1.00 96.94 87 PHE A O 1
ATOM 704 N N . ILE A 1 88 ? -9.948 2.567 10.285 1.00 96.50 88 ILE A N 1
ATOM 705 C CA . ILE A 1 88 ? -9.350 1.489 11.084 1.00 96.50 88 ILE A CA 1
ATOM 706 C C . ILE A 1 88 ? -10.424 0.762 11.900 1.00 96.50 88 ILE A C 1
ATOM 708 O O . ILE A 1 88 ? -10.527 -0.464 11.820 1.00 96.50 88 ILE A O 1
ATOM 712 N N . GLU A 1 89 ? -11.254 1.509 12.627 1.00 95.81 89 GLU A N 1
ATOM 713 C CA . GLU A 1 89 ? -12.332 0.964 13.457 1.00 95.81 89 GLU A CA 1
ATOM 714 C C . GLU A 1 89 ? -13.375 0.227 12.623 1.00 95.81 89 GLU A C 1
ATOM 716 O O . GLU A 1 89 ? -13.778 -0.880 12.986 1.00 95.81 89 GLU A O 1
ATOM 721 N N . TYR A 1 90 ? -13.763 0.784 11.472 1.00 96.25 90 TYR A N 1
ATOM 722 C CA . TYR A 1 90 ? -14.666 0.113 10.547 1.00 96.25 90 TYR A CA 1
ATOM 723 C C . TYR A 1 90 ? -14.114 -1.257 10.130 1.00 96.25 90 TYR A C 1
ATOM 725 O O . TYR A 1 90 ? -14.797 -2.274 10.279 1.00 96.25 90 TYR A O 1
ATOM 733 N N . ILE A 1 91 ? -12.858 -1.322 9.675 1.00 96.31 91 ILE A N 1
ATOM 734 C CA . ILE A 1 91 ? -12.227 -2.573 9.226 1.00 96.31 91 ILE A CA 1
ATOM 735 C C . ILE A 1 91 ? -12.091 -3.574 10.383 1.00 96.31 91 ILE A C 1
ATOM 737 O O . ILE A 1 91 ? -12.423 -4.753 10.223 1.00 96.31 91 ILE A O 1
ATOM 741 N N . GLN A 1 92 ? -11.644 -3.125 11.558 1.00 95.44 92 GLN A N 1
ATOM 742 C CA . GLN A 1 92 ? -11.525 -3.966 12.754 1.00 95.44 92 GLN A CA 1
ATOM 743 C C . GLN A 1 92 ? -12.888 -4.520 13.191 1.00 95.44 92 GLN A C 1
ATOM 745 O O . GLN A 1 92 ? -13.011 -5.717 13.464 1.00 95.44 92 GLN A O 1
ATOM 750 N N . ASN A 1 93 ? -13.933 -3.690 13.188 1.00 95.38 93 ASN A N 1
ATOM 751 C CA . ASN A 1 93 ? -15.292 -4.114 13.500 1.00 95.38 93 ASN A CA 1
ATOM 752 C C . ASN A 1 93 ? -15.804 -5.148 12.486 1.00 95.38 93 ASN A C 1
ATOM 754 O O . ASN A 1 93 ? -16.373 -6.167 12.881 1.00 95.38 93 ASN A O 1
ATOM 758 N N . ARG A 1 94 ? -15.544 -4.949 11.186 1.00 93.75 94 ARG A N 1
ATOM 759 C CA . ARG A 1 94 ? -15.902 -5.931 10.151 1.00 93.75 94 ARG A CA 1
ATOM 760 C C . ARG A 1 94 ? -15.199 -7.269 10.347 1.00 93.75 94 ARG A C 1
ATOM 762 O O . ARG A 1 94 ? -15.854 -8.305 10.243 1.00 93.75 94 ARG A O 1
ATOM 769 N N . ARG A 1 95 ? -13.913 -7.259 10.696 1.00 92.75 95 ARG A N 1
ATOM 770 C CA . ARG A 1 95 ? -13.144 -8.472 11.023 1.00 92.75 95 ARG A CA 1
ATOM 771 C C . ARG A 1 95 ? -13.678 -9.191 12.251 1.00 92.75 95 ARG A C 1
ATOM 773 O O . ARG A 1 95 ? -13.813 -10.412 12.231 1.00 92.75 95 ARG A O 1
ATOM 780 N N . ARG A 1 96 ? -14.019 -8.441 13.302 1.00 93.00 96 ARG A N 1
ATOM 781 C CA . ARG A 1 96 ? -14.630 -8.983 14.520 1.00 93.00 96 ARG A CA 1
ATOM 782 C C . ARG A 1 96 ? -15.955 -9.682 14.204 1.00 93.00 96 ARG A C 1
ATOM 784 O O . ARG A 1 96 ? -16.121 -10.842 14.566 1.00 93.00 96 ARG A O 1
ATOM 791 N N . ILE A 1 97 ? -16.846 -9.023 13.462 1.00 91.31 97 ILE A N 1
ATOM 792 C CA . ILE A 1 97 ? -18.136 -9.598 13.043 1.00 91.31 97 ILE A CA 1
ATOM 793 C C . ILE A 1 97 ? -17.924 -10.850 12.185 1.00 91.31 97 ILE A C 1
ATOM 795 O O . ILE A 1 97 ? -18.592 -11.862 12.395 1.00 91.31 97 ILE A O 1
ATOM 799 N N . ALA A 1 98 ? -16.990 -10.817 11.231 1.00 88.81 98 ALA A N 1
ATOM 800 C CA . ALA A 1 98 ? -16.679 -11.981 10.407 1.00 88.81 98 ALA A CA 1
ATOM 801 C C . ALA A 1 98 ? -16.197 -13.171 11.251 1.00 88.81 98 ALA A C 1
ATOM 803 O O . ALA A 1 98 ? -16.653 -14.294 11.045 1.00 88.81 98 ALA A O 1
ATOM 804 N N . HIS A 1 99 ? -15.343 -12.925 12.247 1.00 89.00 99 HIS A N 1
ATOM 805 C CA . HIS A 1 99 ? -14.893 -13.949 13.186 1.00 89.00 99 HIS A CA 1
ATOM 806 C C . HIS A 1 99 ? -16.051 -14.516 14.028 1.00 89.00 99 HIS A C 1
ATOM 808 O O . HIS A 1 99 ? -16.203 -15.733 14.121 1.00 89.00 99 HIS A O 1
ATOM 814 N N . GLU A 1 100 ? -16.899 -13.656 14.600 1.00 91.38 100 GLU A N 1
ATOM 815 C CA . GLU A 1 100 ? -18.070 -14.052 15.404 1.00 91.38 100 GLU A CA 1
ATOM 816 C C . GLU A 1 100 ? -19.078 -14.885 14.599 1.00 91.38 100 GLU A C 1
ATOM 818 O O . GLU A 1 100 ? -19.626 -15.866 15.100 1.00 91.38 100 GLU A O 1
ATOM 823 N N . THR A 1 101 ? -19.275 -14.533 13.329 1.00 89.12 101 THR A N 1
ATOM 824 C CA . THR A 1 101 ? -20.190 -15.226 12.407 1.00 89.12 101 THR A CA 1
ATOM 825 C C . THR A 1 101 ? -19.547 -16.402 11.672 1.00 89.12 101 THR A C 1
ATOM 827 O O . THR A 1 101 ? -20.227 -17.090 10.913 1.00 89.12 101 THR A O 1
ATOM 830 N N . LYS A 1 102 ? -18.248 -16.657 11.887 1.00 89.62 102 LYS A N 1
ATOM 831 C CA . LYS A 1 102 ? -17.446 -17.643 11.138 1.00 89.62 102 LYS A CA 1
ATOM 832 C C . LYS A 1 102 ? -17.506 -17.435 9.615 1.00 89.62 102 LYS A C 1
ATOM 834 O O . LYS A 1 102 ? -17.400 -18.394 8.848 1.00 89.62 102 LYS A O 1
ATOM 839 N N . SER A 1 103 ? -17.685 -16.189 9.176 1.00 88.62 103 SER A N 1
ATOM 840 C CA . SER A 1 103 ? -17.652 -15.819 7.762 1.00 88.62 103 SER A CA 1
ATOM 841 C C . SER A 1 103 ? -16.258 -16.039 7.178 1.00 88.62 103 SER A C 1
ATOM 843 O O . SER A 1 103 ? -15.253 -15.830 7.854 1.00 88.62 103 SER A O 1
ATOM 845 N N . LYS A 1 104 ? -16.198 -16.420 5.894 1.00 88.50 104 LYS A N 1
ATOM 846 C CA . LYS A 1 104 ? -14.939 -16.577 5.146 1.00 88.50 104 LYS A CA 1
ATOM 847 C C . LYS A 1 104 ? -14.263 -15.250 4.787 1.00 88.50 104 LYS A C 1
ATOM 849 O O . LYS A 1 104 ? -13.114 -15.248 4.351 1.00 88.50 104 LYS A O 1
ATOM 854 N N . ASN A 1 105 ? -14.977 -14.141 4.950 1.00 91.38 105 ASN A N 1
ATOM 855 C CA . ASN A 1 105 ? -14.527 -12.808 4.587 1.00 91.38 105 ASN A CA 1
ATOM 856 C C . ASN A 1 105 ? -13.676 -12.189 5.701 1.00 91.38 105 ASN A C 1
ATOM 858 O O . ASN A 1 105 ? -14.206 -11.765 6.724 1.00 91.38 105 ASN A O 1
ATOM 862 N N . ILE A 1 106 ? -12.367 -12.070 5.493 1.00 89.88 106 ILE A N 1
ATOM 863 C CA . ILE A 1 106 ? -11.467 -11.426 6.462 1.00 89.88 106 ILE A CA 1
ATOM 864 C C . ILE A 1 106 ? -11.475 -9.892 6.375 1.00 89.88 106 ILE A C 1
ATOM 866 O O . ILE A 1 106 ? -10.716 -9.253 7.094 1.00 89.88 106 ILE A O 1
ATOM 870 N N . PHE A 1 107 ? -12.286 -9.310 5.489 1.00 94.06 107 PHE A N 1
ATOM 871 C CA . PHE A 1 107 ? -12.405 -7.885 5.184 1.00 94.06 107 PHE A CA 1
ATOM 872 C C . PHE A 1 107 ? -11.051 -7.151 5.108 1.00 94.06 107 PHE A C 1
ATOM 874 O O . PHE A 1 107 ? -10.488 -6.674 6.103 1.00 94.06 107 PHE A O 1
ATOM 881 N N . GLY A 1 108 ? -10.490 -7.109 3.903 1.00 95.50 108 GLY A N 1
ATOM 882 C CA . GLY A 1 108 ? -9.153 -6.588 3.648 1.00 95.50 108 GLY A CA 1
ATOM 883 C C . GLY A 1 108 ? -9.094 -5.124 3.221 1.00 95.50 108 GLY A C 1
ATOM 884 O O . GLY A 1 108 ? -10.107 -4.453 3.025 1.00 95.50 108 GLY A O 1
ATOM 885 N N . VAL A 1 109 ? -7.864 -4.647 3.053 1.00 97.12 109 VAL A N 1
ATOM 886 C CA . VAL A 1 109 ? -7.541 -3.333 2.497 1.00 97.12 109 VAL A CA 1
ATOM 887 C C . VAL A 1 109 ? -6.549 -3.505 1.360 1.00 97.12 109 VAL A C 1
ATOM 889 O O . VAL A 1 109 ? -5.521 -4.166 1.517 1.00 97.12 109 VAL A O 1
ATOM 892 N N . ARG A 1 110 ? -6.854 -2.897 0.221 1.00 97.69 110 ARG A N 1
ATOM 893 C CA . ARG A 1 110 ? -5.965 -2.766 -0.927 1.00 97.69 110 ARG A CA 1
ATOM 894 C C . ARG A 1 110 ? -5.591 -1.294 -1.099 1.00 97.69 110 ARG A C 1
ATOM 896 O O . ARG A 1 110 ? -6.409 -0.418 -0.837 1.00 97.69 110 ARG A O 1
ATOM 903 N N . ILE A 1 111 ? -4.338 -1.016 -1.437 1.00 97.06 111 ILE A N 1
ATOM 904 C CA . ILE A 1 111 ? -3.838 0.350 -1.625 1.00 97.06 111 ILE A CA 1
ATOM 905 C C . ILE A 1 111 ? -3.030 0.363 -2.916 1.00 97.06 111 ILE A C 1
ATOM 907 O O . ILE A 1 111 ? -1.977 -0.271 -2.961 1.00 97.06 111 ILE A O 1
ATOM 911 N N . HIS A 1 112 ? -3.490 1.065 -3.952 1.00 96.12 112 HIS A N 1
ATOM 912 C CA . HIS A 1 112 ? -2.635 1.378 -5.096 1.00 96.12 112 HIS A CA 1
ATOM 913 C C . HIS A 1 112 ? -1.596 2.394 -4.653 1.00 96.12 112 HIS A C 1
ATOM 915 O O . HIS A 1 112 ? -1.934 3.499 -4.219 1.00 96.12 112 HIS A O 1
ATOM 921 N N . CYS A 1 113 ? -0.332 2.001 -4.718 1.00 94.50 113 CYS A N 1
ATOM 922 C CA . CYS A 1 113 ? 0.773 2.900 -4.448 1.00 94.50 113 CYS A CA 1
ATOM 923 C C . CYS A 1 113 ? 2.067 2.378 -5.065 1.00 94.50 113 CYS A C 1
ATOM 925 O O . CYS A 1 113 ? 2.224 1.188 -5.338 1.00 94.50 113 CYS A O 1
ATOM 927 N N . GLY A 1 114 ? 3.021 3.280 -5.260 1.00 91.25 114 GLY A N 1
ATOM 928 C CA . GLY A 1 114 ? 4.297 2.996 -5.894 1.00 91.25 114 GLY A CA 1
ATOM 929 C C . GLY A 1 114 ? 4.177 2.593 -7.363 1.00 91.25 114 GLY A C 1
ATOM 930 O O . GLY A 1 114 ? 5.058 1.886 -7.853 1.00 91.25 114 GLY A O 1
ATOM 931 N N . GLU A 1 115 ? 3.113 2.998 -8.051 1.00 88.81 115 GLU A N 1
ATOM 932 C CA . GLU A 1 115 ? 2.910 2.748 -9.475 1.00 88.81 115 GLU A CA 1
ATOM 933 C C . GLU A 1 115 ? 3.377 3.956 -10.292 1.00 88.81 115 GLU A C 1
ATOM 935 O O . GLU A 1 115 ? 4.408 3.894 -10.963 1.00 88.81 115 GLU A O 1
ATOM 940 N N . ASN A 1 116 ? 2.663 5.080 -10.181 1.00 82.50 116 ASN A N 1
ATOM 941 C CA . ASN A 1 116 ? 2.844 6.271 -11.011 1.00 82.50 116 ASN A CA 1
ATOM 942 C C . ASN A 1 116 ? 3.590 7.379 -10.256 1.00 82.50 116 ASN A C 1
ATOM 944 O O . ASN A 1 116 ? 3.128 8.512 -10.120 1.00 82.50 116 ASN A O 1
ATOM 948 N N . VAL A 1 117 ? 4.766 7.047 -9.734 1.00 78.56 117 VAL A N 1
ATOM 949 C CA . VAL A 1 117 ? 5.648 8.015 -9.073 1.00 78.56 117 VAL A CA 1
ATOM 950 C C . VAL A 1 117 ? 6.723 8.488 -10.043 1.00 78.56 117 VAL A C 1
ATOM 952 O O . VAL A 1 117 ? 7.282 7.691 -10.798 1.00 78.56 117 VAL A O 1
ATOM 955 N N . ILE A 1 118 ? 7.041 9.790 -10.037 1.00 75.19 118 ILE A N 1
ATOM 956 C CA . ILE A 1 118 ? 8.076 10.323 -10.934 1.00 75.19 118 ILE A CA 1
ATOM 957 C C . ILE A 1 118 ? 9.413 9.678 -10.582 1.00 75.19 118 ILE A C 1
ATOM 959 O O . ILE A 1 118 ? 10.043 10.005 -9.573 1.00 75.19 118 ILE A O 1
ATOM 963 N N . PHE A 1 119 ? 9.867 8.780 -11.448 1.00 73.44 119 PHE A N 1
ATOM 964 C CA . PHE A 1 119 ? 11.212 8.252 -11.356 1.00 73.44 119 PHE A CA 1
ATOM 965 C C . PHE A 1 119 ? 12.190 9.328 -11.795 1.00 73.44 119 PHE A C 1
ATOM 967 O O . PHE A 1 119 ? 12.059 9.923 -12.863 1.00 73.44 119 PHE A O 1
ATOM 974 N N . ALA A 1 120 ? 13.175 9.577 -10.946 1.00 75.00 120 ALA A N 1
ATOM 975 C CA . ALA A 1 120 ? 14.155 10.607 -11.187 1.00 75.00 120 ALA A CA 1
ATOM 976 C C . ALA A 1 120 ? 15.538 10.125 -10.779 1.00 75.00 120 ALA A C 1
ATOM 978 O O . ALA A 1 120 ? 15.689 9.430 -9.774 1.00 75.00 120 ALA A O 1
ATOM 979 N N . ASP A 1 121 ? 16.538 10.522 -11.564 1.00 77.00 121 ASP A N 1
ATOM 980 C CA . ASP A 1 121 ? 17.941 10.289 -11.245 1.00 77.00 121 ASP A CA 1
ATOM 981 C C . ASP A 1 121 ? 18.256 10.865 -9.861 1.00 77.00 121 ASP A C 1
ATOM 983 O O . ASP A 1 121 ? 17.800 11.967 -9.516 1.00 77.00 121 ASP A O 1
ATOM 987 N N . ASP A 1 122 ? 19.032 10.113 -9.076 1.00 76.94 122 ASP A N 1
ATOM 988 C CA . ASP A 1 122 ? 19.312 10.421 -7.677 1.00 76.94 122 ASP A CA 1
ATOM 989 C C . ASP A 1 122 ? 19.995 11.776 -7.484 1.00 76.94 122 ASP A C 1
ATOM 991 O O . ASP A 1 122 ? 19.997 12.285 -6.361 1.00 76.94 122 ASP A O 1
ATOM 995 N N . ARG A 1 123 ? 20.507 12.393 -8.561 1.00 77.00 123 ARG A N 1
ATOM 996 C CA . ARG A 1 123 ? 21.139 13.714 -8.602 1.00 77.00 123 ARG A CA 1
ATOM 997 C C . ARG A 1 123 ? 20.147 14.865 -8.740 1.00 77.00 123 ARG A C 1
ATOM 999 O O . ARG A 1 123 ? 20.473 15.987 -8.342 1.00 77.00 123 ARG A O 1
ATOM 1006 N N . THR A 1 124 ? 18.932 14.6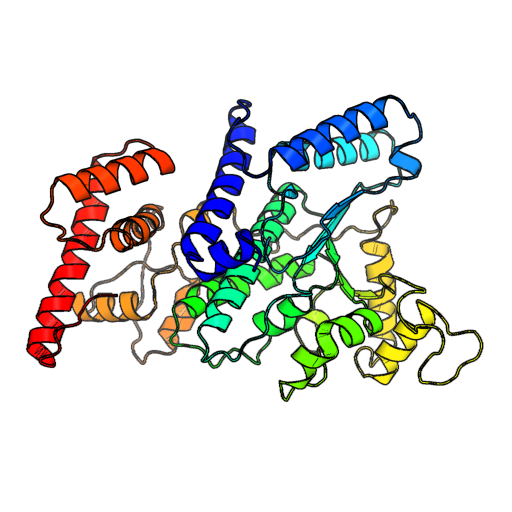15 -9.204 1.00 80.94 124 THR A N 1
ATOM 1007 C CA . THR A 1 124 ? 17.924 15.654 -9.479 1.00 80.94 124 THR A CA 1
ATOM 1008 C C . THR A 1 124 ? 17.170 16.099 -8.221 1.00 80.94 124 THR A C 1
ATOM 1010 O O . THR A 1 124 ? 17.192 15.430 -7.185 1.00 80.94 124 THR A O 1
ATOM 1013 N N . HIS A 1 125 ? 16.496 17.253 -8.278 1.00 77.75 125 HIS A N 1
ATOM 1014 C CA . HIS A 1 125 ? 15.576 17.681 -7.212 1.00 77.75 125 HIS A CA 1
ATOM 1015 C C . HIS A 1 125 ? 14.316 16.814 -7.161 1.00 77.75 125 HIS A C 1
ATOM 1017 O O . HIS A 1 125 ? 13.828 16.511 -6.075 1.00 77.75 125 HIS A O 1
ATOM 1023 N N . THR A 1 126 ? 13.871 16.324 -8.316 1.00 81.56 126 THR A N 1
ATOM 1024 C CA . THR A 1 126 ? 12.743 15.402 -8.464 1.00 81.56 126 THR A CA 1
ATOM 1025 C C . THR A 1 126 ? 12.926 14.113 -7.664 1.00 81.56 126 THR A C 1
ATOM 1027 O O . THR A 1 126 ? 11.967 13.586 -7.109 1.00 81.56 126 THR A O 1
ATOM 1030 N N . TYR A 1 127 ? 14.164 13.655 -7.467 1.00 83.38 127 TYR A N 1
ATOM 1031 C CA . TYR A 1 127 ? 14.434 12.510 -6.597 1.00 83.38 127 TYR A CA 1
ATOM 1032 C C . TYR A 1 127 ? 14.045 12.746 -5.131 1.00 83.38 127 TYR A C 1
ATOM 1034 O O . TYR A 1 127 ? 13.575 11.834 -4.456 1.00 83.38 127 TYR A O 1
ATOM 1042 N N . ARG A 1 128 ? 14.189 13.972 -4.609 1.00 81.12 128 ARG A N 1
ATOM 1043 C CA . ARG A 1 128 ? 13.749 14.282 -3.234 1.00 81.12 128 ARG A CA 1
ATOM 1044 C C . ARG A 1 128 ? 12.238 14.122 -3.087 1.00 81.12 128 ARG A C 1
ATOM 1046 O O . ARG A 1 128 ? 11.781 13.734 -2.019 1.00 81.12 128 ARG A O 1
ATOM 1053 N N . LEU A 1 129 ? 11.504 14.403 -4.157 1.00 82.69 129 LEU A N 1
ATOM 1054 C CA . LEU A 1 129 ? 10.049 14.331 -4.226 1.00 82.69 129 LEU A CA 1
ATOM 1055 C C . LEU A 1 129 ? 9.595 12.878 -4.293 1.00 82.69 129 LEU A C 1
ATOM 1057 O O . LEU A 1 129 ? 8.755 12.474 -3.500 1.00 82.69 129 LEU A O 1
ATOM 1061 N N . PHE A 1 130 ? 10.255 12.075 -5.132 1.00 87.19 130 PHE A N 1
ATOM 1062 C CA . PHE A 1 130 ? 10.103 10.622 -5.140 1.00 87.19 130 PHE A CA 1
ATOM 1063 C C . PHE A 1 130 ? 10.315 10.018 -3.743 1.00 87.19 130 PHE A C 1
ATOM 1065 O O . PHE A 1 130 ? 9.474 9.269 -3.254 1.00 87.19 130 PHE A O 1
ATOM 1072 N N . VAL A 1 131 ? 11.402 10.388 -3.054 1.00 87.56 131 VAL A N 1
ATOM 1073 C CA . VAL A 1 131 ? 11.671 9.878 -1.700 1.00 87.56 131 VAL A CA 1
ATOM 1074 C C . VAL A 1 131 ? 10.622 10.350 -0.693 1.00 87.56 131 VAL A C 1
ATOM 1076 O O . VAL A 1 131 ? 10.176 9.542 0.116 1.00 87.56 131 VAL A O 1
ATOM 1079 N N . ALA A 1 132 ? 10.218 11.623 -0.724 1.00 87.62 132 ALA A N 1
ATOM 1080 C CA . ALA A 1 132 ? 9.185 12.143 0.174 1.00 87.62 132 ALA A CA 1
ATOM 1081 C C . ALA A 1 132 ? 7.840 11.429 -0.039 1.00 87.62 132 ALA A C 1
ATOM 1083 O O . ALA A 1 132 ? 7.222 11.001 0.932 1.00 87.62 132 ALA A O 1
ATOM 1084 N N . HIS A 1 133 ? 7.436 11.229 -1.297 1.00 91.69 133 HIS A N 1
ATOM 1085 C CA . HIS A 1 133 ? 6.238 10.476 -1.671 1.00 91.69 133 HIS A CA 1
ATOM 1086 C C . HIS A 1 133 ? 6.270 9.062 -1.098 1.00 91.69 133 HIS A C 1
ATOM 1088 O O . HIS A 1 133 ? 5.395 8.672 -0.326 1.00 91.69 133 HIS A O 1
ATOM 1094 N N . MET A 1 134 ? 7.322 8.308 -1.420 1.00 91.88 134 MET A N 1
ATOM 1095 C CA . MET A 1 134 ? 7.462 6.927 -0.965 1.00 91.88 134 MET A CA 1
ATOM 1096 C C . MET A 1 134 ? 7.569 6.827 0.556 1.00 91.88 134 MET A C 1
ATOM 1098 O O . MET A 1 134 ? 7.106 5.848 1.135 1.00 91.88 134 MET A O 1
ATOM 1102 N N . TYR A 1 135 ? 8.140 7.836 1.215 1.00 90.69 135 TYR A N 1
ATOM 1103 C CA . TYR A 1 135 ? 8.181 7.911 2.668 1.00 90.69 135 TYR A CA 1
ATOM 1104 C C . TYR A 1 135 ? 6.784 8.096 3.277 1.00 90.69 135 TYR A C 1
ATOM 1106 O O . TYR A 1 135 ? 6.435 7.365 4.201 1.00 90.69 135 TYR A O 1
ATOM 1114 N N . ILE A 1 136 ? 5.959 9.005 2.743 1.00 91.25 136 ILE A N 1
ATOM 1115 C CA . ILE A 1 136 ? 4.561 9.188 3.178 1.00 91.25 136 ILE A CA 1
ATOM 1116 C C . ILE A 1 136 ? 3.789 7.871 3.022 1.00 91.25 136 ILE A C 1
ATOM 1118 O O . ILE A 1 136 ? 3.203 7.385 3.991 1.00 91.25 136 ILE A O 1
ATOM 1122 N N . VAL A 1 137 ? 3.860 7.247 1.841 1.00 94.12 137 VAL A N 1
ATOM 1123 C CA . VAL A 1 137 ? 3.216 5.953 1.560 1.00 94.12 137 VAL A CA 1
ATOM 1124 C C . VAL A 1 137 ? 3.696 4.875 2.535 1.00 94.12 137 VAL A C 1
ATOM 1126 O O . VAL A 1 137 ? 2.887 4.154 3.121 1.00 94.12 137 VAL A O 1
ATOM 1129 N N . PHE A 1 138 ? 5.008 4.782 2.757 1.00 93.38 138 PHE A N 1
ATOM 1130 C CA . PHE A 1 138 ? 5.598 3.838 3.699 1.00 93.38 138 PHE A CA 1
ATOM 1131 C C . PHE A 1 138 ? 5.068 4.036 5.128 1.00 93.38 138 PHE A C 1
ATOM 1133 O O . PHE A 1 138 ? 4.685 3.061 5.777 1.00 93.38 138 PHE A O 1
ATOM 1140 N N . ARG A 1 139 ? 4.994 5.282 5.616 1.00 90.31 139 ARG A N 1
ATOM 1141 C CA . ARG A 1 139 ? 4.464 5.595 6.954 1.00 90.31 139 ARG A CA 1
ATOM 1142 C C . ARG A 1 139 ? 2.988 5.228 7.081 1.00 90.31 139 ARG A C 1
ATOM 1144 O O . ARG A 1 139 ? 2.615 4.630 8.090 1.00 90.31 139 ARG A O 1
ATOM 1151 N N . CYS A 1 140 ? 2.180 5.495 6.054 1.00 94.00 140 CYS A N 1
ATOM 1152 C CA . CYS A 1 140 ? 0.788 5.048 5.997 1.00 94.00 140 CYS A CA 1
ATOM 1153 C C . CYS A 1 140 ? 0.681 3.525 6.112 1.00 94.00 140 CYS A C 1
ATOM 115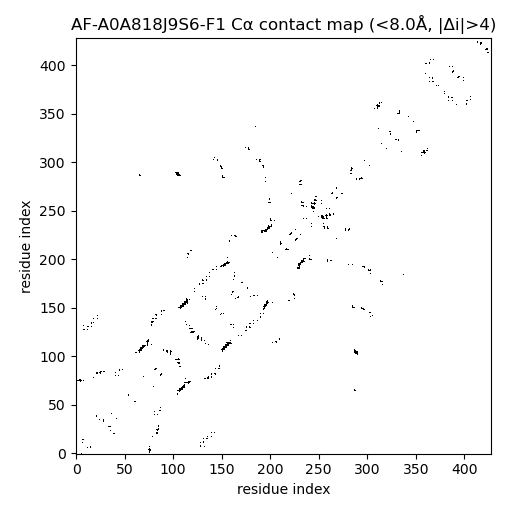5 O O . CYS A 1 140 ? -0.030 3.020 6.978 1.00 94.00 140 CYS A O 1
ATOM 1157 N N . LEU A 1 141 ? 1.412 2.788 5.271 1.00 94.12 141 LEU A N 1
ATOM 1158 C CA . LEU A 1 141 ? 1.388 1.324 5.258 1.00 94.12 141 LEU A CA 1
ATOM 1159 C C . LEU A 1 141 ? 1.835 0.734 6.592 1.00 94.12 141 LEU A C 1
ATOM 1161 O O . LEU A 1 141 ? 1.198 -0.187 7.098 1.00 94.12 141 LEU A O 1
ATOM 1165 N N . ARG A 1 142 ? 2.899 1.283 7.183 1.00 90.62 142 ARG A N 1
ATOM 1166 C CA . ARG A 1 142 ? 3.383 0.884 8.504 1.00 90.62 142 ARG A CA 1
ATOM 1167 C C . ARG A 1 142 ? 2.315 1.077 9.574 1.00 90.62 142 ARG A C 1
ATOM 1169 O O . ARG A 1 142 ? 2.056 0.146 10.331 1.00 90.62 142 ARG A O 1
ATOM 1176 N N . PHE A 1 143 ? 1.696 2.252 9.631 1.00 91.88 143 PHE A N 1
ATOM 1177 C CA . PHE A 1 143 ? 0.638 2.529 10.597 1.00 91.88 143 PHE A CA 1
ATOM 1178 C C . PHE A 1 143 ? -0.547 1.566 10.417 1.00 91.88 143 PHE A C 1
ATOM 1180 O O . PHE A 1 143 ? -0.963 0.905 11.366 1.00 91.88 143 PHE A O 1
ATOM 1187 N N . ILE A 1 144 ? -1.028 1.400 9.183 1.00 94.62 144 ILE A N 1
ATOM 1188 C CA . ILE A 1 144 ? -2.141 0.495 8.862 1.00 94.62 144 ILE A CA 1
ATOM 1189 C C . ILE A 1 144 ? -1.785 -0.953 9.227 1.00 94.62 144 ILE A C 1
ATOM 1191 O O . ILE A 1 144 ? -2.605 -1.662 9.806 1.00 94.62 144 ILE A O 1
ATOM 1195 N N . GLN A 1 145 ? -0.557 -1.400 8.954 1.00 92.56 145 GLN A N 1
ATOM 1196 C CA . GLN A 1 145 ? -0.081 -2.727 9.345 1.00 92.56 145 GLN A CA 1
ATOM 1197 C C . GLN A 1 145 ? -0.045 -2.901 10.863 1.00 92.56 145 GLN A C 1
ATOM 1199 O O . GLN A 1 145 ? -0.452 -3.951 11.361 1.00 92.56 145 GLN A O 1
ATOM 1204 N N . GLN A 1 146 ? 0.370 -1.883 11.613 1.00 89.62 146 GLN A N 1
ATOM 1205 C CA . GLN A 1 146 ? 0.366 -1.934 13.072 1.00 89.62 146 GLN A CA 1
ATOM 1206 C C . GLN A 1 146 ? -1.056 -2.026 13.638 1.00 89.62 146 GLN A C 1
ATOM 1208 O O . GLN A 1 146 ? -1.264 -2.776 14.591 1.00 89.62 146 GLN A O 1
ATOM 1213 N N . GLU A 1 147 ? -2.019 -1.321 13.054 1.00 92.69 147 GLU A N 1
ATOM 1214 C CA . GLU A 1 147 ? -3.412 -1.288 13.518 1.00 92.69 147 GLU A CA 1
ATOM 1215 C C . GLU A 1 147 ? -4.220 -2.524 13.087 1.00 92.69 147 GLU A C 1
ATOM 1217 O O . GLU A 1 147 ? -5.036 -3.047 13.848 1.00 92.69 147 GLU A O 1
ATOM 1222 N N . LEU A 1 148 ? -3.994 -3.020 11.868 1.00 92.31 148 LEU A N 1
ATOM 1223 C CA . LEU A 1 148 ? -4.788 -4.098 11.270 1.00 92.31 148 LEU A CA 1
ATOM 1224 C C . LEU A 1 148 ? -4.113 -5.472 11.343 1.00 92.31 148 LEU A C 1
ATOM 1226 O O . LEU A 1 148 ? -4.803 -6.488 11.256 1.00 92.31 148 LEU A O 1
ATOM 1230 N N . LYS A 1 149 ? -2.785 -5.525 11.499 1.00 89.69 149 LYS A N 1
ATOM 1231 C CA . LYS A 1 149 ? -1.913 -6.720 11.562 1.00 89.69 149 LYS A CA 1
ATOM 1232 C C . LYS A 1 149 ? -1.854 -7.599 10.310 1.00 89.69 149 LYS A C 1
ATOM 1234 O O . LYS A 1 149 ? -0.824 -8.219 10.072 1.00 89.69 149 LYS A O 1
ATOM 1239 N N . TYR A 1 150 ? -2.934 -7.689 9.541 1.00 90.00 150 TYR A N 1
ATOM 1240 C CA . TYR A 1 150 ? -3.054 -8.551 8.365 1.00 90.00 150 TYR A CA 1
ATOM 1241 C C . TYR A 1 150 ? -4.067 -8.020 7.348 1.00 90.00 150 TYR A C 1
ATOM 1243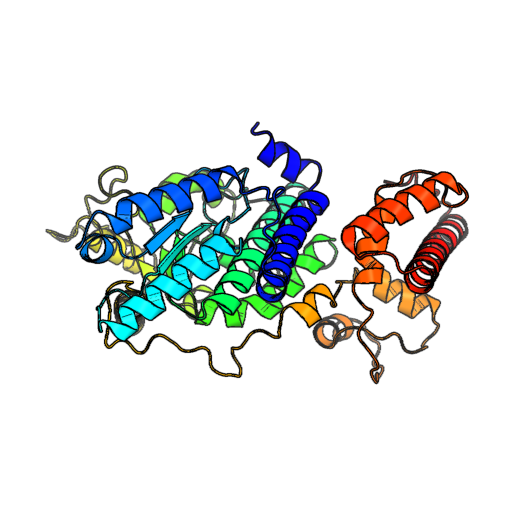 O O . TYR A 1 150 ? -4.742 -7.017 7.593 1.00 90.00 150 TYR A O 1
ATOM 1251 N N . GLY A 1 151 ? -4.211 -8.732 6.224 1.00 91.12 151 GLY A N 1
ATOM 1252 C CA . GLY A 1 151 ? -5.236 -8.464 5.213 1.00 91.12 151 GLY A CA 1
ATOM 1253 C C . GLY A 1 151 ? -4.992 -7.156 4.468 1.00 91.12 151 GLY A C 1
ATOM 1254 O O . GLY A 1 151 ? -5.944 -6.432 4.195 1.00 91.12 151 GLY A O 1
ATOM 1255 N N . ILE A 1 152 ? -3.723 -6.844 4.206 1.00 95.38 152 ILE A N 1
ATOM 1256 C CA . ILE A 1 152 ? -3.286 -5.658 3.469 1.00 95.38 152 ILE A CA 1
ATOM 1257 C C . ILE A 1 152 ? -2.624 -6.130 2.175 1.00 95.38 152 ILE A C 1
ATOM 1259 O O . ILE A 1 152 ? -1.785 -7.037 2.199 1.00 95.38 152 ILE A O 1
ATOM 1263 N N . ARG A 1 153 ? -3.006 -5.516 1.056 1.00 96.81 153 ARG A N 1
ATOM 1264 C CA . ARG A 1 153 ? -2.392 -5.709 -0.261 1.00 96.81 153 ARG A CA 1
ATOM 1265 C C . ARG A 1 153 ? -1.999 -4.360 -0.856 1.00 96.81 153 ARG A C 1
ATOM 1267 O O . ARG A 1 153 ? -2.697 -3.369 -0.648 1.00 96.81 153 ARG A O 1
ATOM 1274 N N . ILE A 1 154 ? -0.897 -4.334 -1.591 1.00 96.69 154 ILE A N 1
ATOM 1275 C CA . ILE A 1 154 ? -0.448 -3.178 -2.368 1.00 96.69 154 ILE A CA 1
ATOM 1276 C C . ILE A 1 154 ? -0.732 -3.468 -3.839 1.00 96.69 154 ILE A C 1
ATOM 1278 O O . ILE A 1 154 ? -0.243 -4.464 -4.366 1.00 96.69 154 ILE A O 1
ATOM 1282 N N . GLY A 1 155 ? -1.509 -2.610 -4.494 1.00 95.75 155 GLY A N 1
ATOM 1283 C CA . GLY A 1 155 ? -1.617 -2.601 -5.949 1.00 95.75 155 GLY A CA 1
ATOM 1284 C C . GLY A 1 155 ? -0.312 -2.080 -6.546 1.00 95.75 155 GLY A C 1
ATOM 1285 O O . GLY A 1 155 ? 0.116 -0.985 -6.187 1.00 95.75 155 GLY A O 1
ATOM 1286 N N . HIS A 1 156 ? 0.303 -2.844 -7.450 1.00 93.44 156 HIS A N 1
ATOM 1287 C CA . HIS A 1 156 ? 1.575 -2.548 -8.118 1.00 93.44 156 HIS A CA 1
ATOM 1288 C C . HIS A 1 156 ? 2.784 -2.544 -7.174 1.00 93.44 156 HIS A C 1
ATOM 1290 O O . HIS A 1 156 ? 3.493 -3.545 -7.069 1.00 93.44 156 HIS A O 1
ATOM 1296 N N . GLY A 1 157 ? 3.060 -1.415 -6.512 1.00 91.75 157 GLY A N 1
ATOM 1297 C CA . GLY A 1 157 ? 4.195 -1.252 -5.602 1.00 91.75 157 GLY A CA 1
ATOM 1298 C C . GLY A 1 157 ? 5.581 -1.307 -6.256 1.00 91.75 157 GLY A C 1
ATOM 1299 O O . GLY A 1 157 ? 6.573 -1.524 -5.563 1.00 91.75 157 GLY A O 1
ATOM 1300 N N . ILE A 1 158 ? 5.687 -1.089 -7.569 1.00 87.62 158 ILE A N 1
ATOM 1301 C CA . ILE A 1 158 ? 6.940 -1.191 -8.344 1.00 87.62 158 ILE A CA 1
ATOM 1302 C C . ILE A 1 158 ? 8.039 -0.260 -7.813 1.00 87.62 158 ILE A C 1
ATOM 1304 O O . ILE A 1 158 ? 9.220 -0.614 -7.774 1.00 87.62 158 ILE A O 1
ATOM 1308 N N . ALA A 1 159 ? 7.667 0.925 -7.337 1.00 88.19 159 ALA A N 1
ATOM 1309 C CA . ALA A 1 159 ? 8.600 1.890 -6.771 1.00 88.19 159 ALA A CA 1
ATOM 1310 C C . ALA A 1 159 ? 9.297 1.405 -5.490 1.00 88.19 159 ALA A C 1
ATOM 1312 O O . ALA A 1 159 ? 10.396 1.884 -5.185 1.00 88.19 159 ALA A O 1
ATOM 1313 N N . PHE A 1 160 ? 8.706 0.454 -4.754 1.00 89.31 160 PHE A N 1
ATOM 1314 C CA . PHE A 1 160 ? 9.331 -0.097 -3.553 1.00 89.31 160 PHE A CA 1
ATOM 1315 C C . PHE A 1 160 ? 10.607 -0.871 -3.874 1.00 89.31 160 PHE A C 1
ATOM 1317 O O . PHE A 1 160 ? 11.591 -0.725 -3.154 1.00 89.31 160 PHE A O 1
ATOM 1324 N N . ASP A 1 161 ? 10.641 -1.629 -4.968 1.00 83.12 161 ASP A N 1
ATOM 1325 C CA . ASP A 1 161 ? 11.852 -2.359 -5.358 1.00 83.12 161 ASP A CA 1
ATOM 1326 C C . ASP A 1 161 ? 12.998 -1.416 -5.712 1.00 83.12 161 ASP A C 1
ATOM 1328 O O . ASP A 1 161 ? 14.135 -1.636 -5.306 1.00 83.12 161 ASP A O 1
ATOM 1332 N N . ARG A 1 162 ? 12.699 -0.283 -6.354 1.00 78.81 162 ARG A N 1
ATOM 1333 C CA . ARG A 1 162 ? 13.714 0.742 -6.630 1.00 78.81 162 ARG A CA 1
ATOM 1334 C C . ARG A 1 162 ? 14.219 1.411 -5.360 1.00 78.81 162 ARG A C 1
ATOM 1336 O O . ARG A 1 162 ? 15.427 1.569 -5.194 1.00 78.81 162 ARG A O 1
ATOM 1343 N N . ILE A 1 163 ? 13.313 1.812 -4.465 1.00 83.69 163 ILE A N 1
ATOM 1344 C CA . ILE A 1 163 ? 13.703 2.583 -3.280 1.00 83.69 163 ILE A CA 1
ATOM 1345 C C . ILE A 1 163 ? 14.445 1.723 -2.237 1.00 83.69 163 ILE A C 1
ATOM 1347 O O . ILE A 1 163 ? 15.364 2.195 -1.552 1.00 83.69 163 ILE A O 1
ATOM 1351 N N . LEU A 1 164 ? 14.080 0.441 -2.155 1.00 84.00 164 LEU A N 1
ATOM 1352 C CA . LEU A 1 164 ? 14.645 -0.541 -1.227 1.00 84.00 164 LEU A CA 1
ATOM 1353 C C . LEU A 1 164 ? 15.764 -1.388 -1.832 1.00 84.00 164 LEU A C 1
ATOM 1355 O O . LEU A 1 164 ? 16.533 -1.995 -1.087 1.00 84.00 164 LEU A O 1
ATOM 1359 N N . GLY A 1 165 ? 15.873 -1.422 -3.156 1.00 77.44 165 GLY A N 1
ATOM 1360 C CA . GLY A 1 165 ? 16.890 -2.168 -3.874 1.00 77.44 165 GLY A CA 1
ATOM 1361 C C . GLY A 1 165 ? 18.304 -1.620 -3.683 1.00 77.44 165 GLY A C 1
ATOM 1362 O O . GLY A 1 165 ? 18.543 -0.482 -3.268 1.00 77.44 165 GLY A O 1
ATOM 1363 N N . ASN A 1 166 ? 19.282 -2.452 -4.045 1.00 66.62 166 ASN A N 1
ATOM 1364 C CA . ASN A 1 166 ? 20.710 -2.140 -3.925 1.00 66.62 166 ASN A CA 1
ATOM 1365 C C . ASN A 1 166 ? 21.180 -1.013 -4.860 1.00 66.62 166 ASN A C 1
ATOM 1367 O O . ASN A 1 166 ? 22.255 -0.445 -4.646 1.00 66.62 166 ASN A O 1
ATOM 1371 N N . SER A 1 167 ? 20.394 -0.689 -5.892 1.00 57.97 167 SER A N 1
ATOM 1372 C CA . SER A 1 167 ? 20.719 0.314 -6.914 1.00 57.97 167 SER A CA 1
ATOM 1373 C C . SER A 1 167 ? 20.952 1.707 -6.321 1.00 57.97 167 SER A C 1
ATOM 1375 O O . SER A 1 167 ? 21.772 2.466 -6.835 1.00 57.97 167 SER A O 1
ATOM 1377 N N . MET A 1 168 ? 20.327 2.018 -5.182 1.00 56.97 168 MET A N 1
ATOM 1378 C CA . MET A 1 168 ? 20.389 3.345 -4.570 1.00 56.97 168 MET A CA 1
ATOM 1379 C C . MET A 1 168 ? 21.314 3.440 -3.345 1.00 56.97 168 MET A C 1
ATOM 1381 O O . MET A 1 168 ? 21.145 4.317 -2.498 1.00 56.97 168 MET A O 1
ATOM 1385 N N . ASN A 1 169 ? 22.303 2.555 -3.199 1.00 61.06 169 ASN A N 1
ATOM 1386 C CA . ASN A 1 169 ? 23.301 2.653 -2.119 1.00 61.06 169 ASN A CA 1
ATOM 1387 C C . ASN A 1 169 ? 24.343 3.770 -2.328 1.00 61.06 169 ASN A C 1
ATOM 1389 O O . ASN A 1 169 ? 25.155 4.028 -1.444 1.00 61.06 169 ASN A O 1
ATOM 1393 N N . LYS A 1 170 ? 24.317 4.466 -3.472 1.00 60.62 170 LYS A N 1
ATOM 1394 C CA . LYS A 1 170 ? 25.313 5.488 -3.838 1.00 60.62 170 LYS A CA 1
ATOM 1395 C C . LYS A 1 170 ? 24.974 6.913 -3.364 1.00 60.62 170 LYS A C 1
ATOM 1397 O O . LYS A 1 170 ? 25.833 7.786 -3.428 1.00 60.62 170 LYS A O 1
ATOM 1402 N N . SER A 1 171 ? 23.777 7.165 -2.826 1.00 57.78 171 SER A N 1
ATOM 1403 C CA . SER A 1 171 ? 23.278 8.526 -2.549 1.00 57.78 171 SER A CA 1
ATOM 1404 C C . SER A 1 171 ? 23.619 9.081 -1.148 1.00 57.78 171 SER A C 1
ATOM 1406 O O . SER A 1 171 ? 22.826 9.826 -0.569 1.00 57.78 171 SER A O 1
ATOM 1408 N N . GLY A 1 172 ? 24.773 8.726 -0.572 1.00 53.47 172 GLY A N 1
ATOM 1409 C CA . GLY A 1 172 ? 25.107 8.919 0.854 1.00 53.47 172 GLY A CA 1
ATOM 1410 C C . GLY A 1 172 ? 25.109 10.356 1.417 1.00 53.47 172 GLY A C 1
ATOM 1411 O O . GLY A 1 172 ? 25.238 10.516 2.626 1.00 53.47 172 GLY A O 1
ATOM 1412 N N . TYR A 1 173 ? 24.929 11.397 0.596 1.00 54.31 173 TYR A N 1
ATOM 1413 C CA . TYR A 1 173 ? 25.140 12.804 0.986 1.00 54.31 173 TYR A CA 1
ATOM 1414 C C . TYR A 1 173 ? 23.917 13.729 0.826 1.00 54.31 173 TYR A C 1
ATOM 1416 O O . TYR A 1 173 ? 24.076 14.938 0.679 1.00 54.31 173 TYR A O 1
ATOM 1424 N N . ARG A 1 174 ? 22.683 13.207 0.805 1.00 65.06 174 ARG A N 1
ATOM 1425 C CA . ARG A 1 174 ? 21.471 14.025 0.570 1.00 65.06 174 ARG A CA 1
ATOM 1426 C C . ARG A 1 174 ? 20.541 14.056 1.773 1.00 65.06 174 ARG A C 1
ATOM 1428 O O . ARG A 1 174 ? 20.399 13.055 2.450 1.00 65.06 174 ARG A O 1
ATOM 1435 N N . LYS A 1 175 ? 19.778 15.143 1.952 1.00 66.06 175 LYS A N 1
ATOM 1436 C CA . LYS A 1 175 ? 18.686 15.209 2.951 1.00 66.06 175 LYS A CA 1
ATOM 1437 C C . LYS A 1 175 ? 17.674 14.059 2.815 1.00 66.06 175 LYS A C 1
ATOM 1439 O O . LYS A 1 175 ? 17.052 13.684 3.795 1.00 66.06 175 LYS A O 1
ATOM 1444 N N . SER A 1 176 ? 17.513 13.489 1.620 1.00 74.44 176 SER A N 1
ATOM 1445 C CA . SER A 1 176 ? 16.664 12.317 1.386 1.00 74.44 176 SER A CA 1
ATOM 1446 C C . SER A 1 176 ? 17.278 10.993 1.867 1.00 74.44 176 SER A C 1
ATOM 1448 O O . SER A 1 176 ? 16.530 10.046 2.077 1.00 74.44 176 SER A O 1
ATOM 1450 N N . SER A 1 177 ? 18.599 10.906 2.092 1.00 73.62 177 SER A N 1
ATOM 1451 C CA . SER A 1 177 ? 19.260 9.681 2.588 1.00 73.62 177 SER A CA 1
ATOM 1452 C C . SER A 1 177 ? 18.761 9.275 3.972 1.00 73.62 177 SER A C 1
ATOM 1454 O O . SER A 1 177 ? 18.674 8.098 4.285 1.00 73.62 177 SER A O 1
ATOM 1456 N N . VAL A 1 178 ? 18.378 10.275 4.752 1.00 73.88 178 VAL A N 1
ATOM 1457 C CA . VAL A 1 178 ? 17.746 10.200 6.062 1.00 73.88 178 VAL A CA 1
ATOM 1458 C C . VAL A 1 178 ? 16.403 9.456 5.994 1.00 73.88 178 VAL A C 1
ATOM 1460 O O . VAL A 1 178 ? 16.241 8.434 6.654 1.00 73.88 178 VAL A O 1
ATOM 1463 N N . LEU A 1 179 ? 15.481 9.903 5.134 1.00 82.31 179 LEU A N 1
ATOM 1464 C CA . LEU A 1 179 ? 14.185 9.237 4.929 1.00 82.31 179 LEU A CA 1
ATOM 1465 C C . LEU A 1 179 ? 14.361 7.828 4.349 1.00 82.31 179 LEU A C 1
ATOM 1467 O O . LEU A 1 179 ? 13.674 6.893 4.748 1.00 82.31 179 LEU A O 1
ATOM 1471 N N . LEU A 1 180 ? 15.313 7.668 3.424 1.00 82.25 180 LEU A N 1
ATOM 1472 C CA . LEU A 1 180 ? 15.650 6.374 2.830 1.00 82.25 180 LEU A CA 1
ATOM 1473 C C . LEU A 1 180 ? 16.204 5.384 3.852 1.00 82.25 180 LEU A C 1
ATOM 1475 O O . LEU A 1 180 ? 15.894 4.199 3.765 1.00 82.25 180 LEU A O 1
ATOM 1479 N N . ALA A 1 181 ? 17.032 5.848 4.788 1.00 77.56 181 ALA A N 1
ATOM 1480 C CA . ALA A 1 181 ? 17.591 5.008 5.836 1.00 77.56 181 ALA A CA 1
ATOM 1481 C C . ALA A 1 181 ? 16.478 4.452 6.729 1.00 77.56 181 ALA A C 1
ATOM 1483 O O . ALA A 1 181 ? 16.412 3.238 6.896 1.00 77.56 181 ALA A O 1
ATOM 1484 N N . GLU A 1 182 ? 15.559 5.305 7.196 1.00 80.25 182 GLU A N 1
ATOM 1485 C CA . GLU A 1 182 ? 14.400 4.863 7.986 1.00 80.25 182 GLU A CA 1
ATOM 1486 C C . GLU A 1 182 ? 13.520 3.885 7.195 1.00 80.25 182 GLU A C 1
ATOM 1488 O O . GLU A 1 182 ? 13.158 2.817 7.693 1.00 80.25 182 GLU A O 1
ATOM 1493 N N . LEU A 1 183 ? 13.202 4.225 5.940 1.00 85.38 183 LEU A N 1
ATOM 1494 C CA . LEU A 1 183 ? 12.383 3.380 5.074 1.00 85.38 183 LEU A CA 1
ATOM 1495 C C . LEU A 1 183 ? 13.031 1.995 4.919 1.00 85.38 183 LEU A C 1
ATOM 1497 O O . LEU A 1 183 ? 12.365 0.984 5.113 1.00 85.38 183 LEU A O 1
ATOM 1501 N N . ARG A 1 184 ? 14.340 1.920 4.656 1.00 83.12 184 ARG A N 1
ATOM 1502 C CA . ARG A 1 184 ? 15.071 0.647 4.512 1.00 83.12 184 ARG A CA 1
ATOM 1503 C C . ARG A 1 184 ? 15.176 -0.148 5.804 1.00 83.12 184 ARG A C 1
ATOM 1505 O O . ARG A 1 184 ? 15.057 -1.370 5.757 1.00 83.12 184 ARG A O 1
ATOM 1512 N N . GLU A 1 185 ? 15.409 0.524 6.925 1.00 80.38 185 GLU A N 1
ATOM 1513 C CA . GLU A 1 185 ? 15.513 -0.116 8.237 1.00 80.38 185 GLU A CA 1
ATOM 1514 C C . GLU A 1 185 ? 14.219 -0.854 8.594 1.00 80.38 185 GLU A C 1
ATOM 1516 O O . GLU A 1 185 ? 14.255 -1.980 9.091 1.00 80.38 185 GLU A O 1
ATOM 1521 N N . HIS A 1 186 ? 13.069 -0.258 8.280 1.00 81.19 186 HIS A N 1
ATOM 1522 C CA . HIS A 1 186 ? 11.777 -0.763 8.739 1.00 81.19 186 HIS A CA 1
ATOM 1523 C C . HIS A 1 186 ? 10.944 -1.469 7.664 1.00 81.19 186 HIS A C 1
ATOM 1525 O O . HIS A 1 186 ? 10.057 -2.257 8.003 1.00 81.19 186 HIS A O 1
ATOM 1531 N N . ALA A 1 187 ? 11.219 -1.252 6.376 1.00 85.06 187 ALA A N 1
ATOM 1532 C CA . ALA A 1 187 ? 10.459 -1.894 5.307 1.00 85.06 187 ALA A CA 1
ATOM 1533 C C . ALA A 1 187 ? 10.588 -3.411 5.315 1.00 85.06 187 ALA A C 1
ATOM 1535 O O . ALA A 1 187 ? 9.613 -4.083 5.006 1.00 85.06 187 ALA A O 1
ATOM 1536 N N . TYR A 1 188 ? 11.738 -3.968 5.703 1.00 81.38 188 TYR A N 1
ATOM 1537 C CA . TYR A 1 188 ? 11.929 -5.418 5.677 1.00 81.38 188 TYR A CA 1
ATOM 1538 C C . TYR A 1 188 ? 10.842 -6.177 6.456 1.00 81.38 188 TYR A C 1
ATOM 1540 O O . TYR A 1 188 ? 10.317 -7.170 5.962 1.00 81.38 188 TYR A O 1
ATOM 1548 N N . HIS A 1 189 ? 10.463 -5.689 7.640 1.00 80.62 189 HIS A N 1
ATOM 1549 C CA . HIS A 1 189 ? 9.403 -6.305 8.443 1.00 80.62 189 HIS A CA 1
ATOM 1550 C C . HIS A 1 189 ? 8.020 -6.081 7.834 1.00 80.62 189 HIS A C 1
ATOM 1552 O O . HIS A 1 189 ? 7.225 -7.015 7.737 1.00 80.62 189 HIS A O 1
ATOM 1558 N N . LEU A 1 190 ? 7.755 -4.858 7.364 1.00 85.75 190 LEU A N 1
ATOM 1559 C CA . LEU A 1 190 ? 6.500 -4.509 6.704 1.00 85.75 190 LEU A CA 1
ATOM 1560 C C . LEU A 1 190 ? 6.229 -5.435 5.508 1.00 85.75 190 LEU A C 1
ATOM 1562 O O . LEU A 1 190 ? 5.158 -6.039 5.417 1.00 85.75 190 LEU A O 1
ATOM 1566 N N . MET A 1 191 ? 7.238 -5.625 4.654 1.00 87.81 191 MET A N 1
ATOM 1567 C CA . MET A 1 191 ? 7.130 -6.384 3.408 1.00 87.81 191 MET A CA 1
ATOM 1568 C C . MET A 1 191 ? 6.997 -7.900 3.592 1.00 87.81 191 MET A C 1
ATOM 1570 O O . MET A 1 191 ? 6.731 -8.597 2.622 1.00 87.81 191 MET A O 1
ATOM 1574 N N . LYS A 1 192 ? 7.131 -8.441 4.808 1.00 85.50 192 LYS A N 1
ATOM 1575 C CA . LYS A 1 192 ? 6.778 -9.848 5.082 1.00 85.50 192 LYS A CA 1
ATOM 1576 C C . LYS A 1 192 ? 5.282 -10.058 5.309 1.00 85.50 192 LYS A C 1
ATOM 1578 O O . LYS A 1 192 ? 4.801 -11.185 5.256 1.00 85.50 192 LYS A O 1
ATOM 1583 N N . THR A 1 193 ? 4.561 -8.988 5.632 1.00 87.62 193 THR A N 1
ATOM 1584 C CA . THR A 1 193 ? 3.174 -9.052 6.127 1.00 87.62 193 THR A CA 1
ATOM 1585 C C . THR A 1 193 ? 2.159 -8.463 5.151 1.00 87.62 193 THR A C 1
ATOM 1587 O O . THR A 1 193 ? 0.959 -8.477 5.421 1.00 87.62 193 THR A O 1
ATOM 1590 N N . ILE A 1 194 ? 2.637 -7.966 4.010 1.00 92.44 194 ILE A N 1
ATOM 1591 C CA . ILE A 1 194 ? 1.848 -7.340 2.952 1.00 92.44 194 ILE A CA 1
ATOM 1592 C C . ILE A 1 194 ? 2.200 -8.023 1.635 1.00 92.44 194 ILE A C 1
ATOM 1594 O O . ILE A 1 194 ? 3.375 -8.274 1.377 1.00 92.44 194 ILE A O 1
ATOM 1598 N N . ALA A 1 195 ? 1.191 -8.299 0.811 1.00 93.88 195 ALA A N 1
ATOM 1599 C CA . ALA A 1 195 ? 1.405 -8.807 -0.538 1.00 93.88 195 ALA A CA 1
ATOM 1600 C C . ALA A 1 195 ? 1.365 -7.694 -1.582 1.00 93.88 195 ALA A C 1
ATOM 1602 O O . ALA A 1 195 ? 0.569 -6.759 -1.472 1.00 93.88 195 ALA A O 1
ATOM 1603 N N . PHE A 1 196 ? 2.193 -7.842 -2.610 1.00 94.81 196 PHE A N 1
ATOM 1604 C CA . PHE A 1 196 ? 2.228 -6.965 -3.774 1.00 94.81 196 PHE A CA 1
ATOM 1605 C C . PHE A 1 196 ? 1.482 -7.622 -4.925 1.00 94.81 196 PHE A C 1
ATOM 1607 O O . PHE A 1 196 ? 1.766 -8.762 -5.290 1.00 94.81 196 PHE A O 1
ATOM 1614 N N . GLU A 1 197 ? 0.536 -6.896 -5.497 1.00 95.69 197 GLU A N 1
ATOM 1615 C CA . GLU A 1 197 ? -0.166 -7.294 -6.706 1.00 95.69 197 GLU A CA 1
ATOM 1616 C C . GLU A 1 197 ? 0.575 -6.750 -7.916 1.00 95.69 197 GLU A C 1
ATOM 1618 O O . GLU A 1 197 ? 0.548 -5.557 -8.212 1.00 95.69 197 GLU A O 1
ATOM 1623 N N . VAL A 1 198 ? 1.279 -7.642 -8.591 1.00 92.56 198 VAL A N 1
ATOM 1624 C CA . VAL A 1 198 ? 2.138 -7.327 -9.717 1.00 92.56 198 VAL A CA 1
ATOM 1625 C C . VAL A 1 198 ? 1.365 -7.549 -11.013 1.00 92.56 198 VAL A C 1
ATOM 1627 O O . VAL A 1 198 ? 1.005 -8.677 -11.351 1.00 92.56 198 VAL A O 1
ATOM 1630 N N . ASN A 1 199 ? 1.164 -6.454 -11.745 1.00 93.50 199 ASN A N 1
ATOM 1631 C CA . ASN A 1 199 ? 0.445 -6.405 -13.016 1.00 93.50 199 ASN A CA 1
ATOM 1632 C C . ASN A 1 199 ? 1.437 -6.162 -14.164 1.00 93.50 199 ASN A C 1
ATOM 1634 O O . ASN A 1 199 ? 1.766 -5.012 -14.454 1.00 93.50 199 ASN A O 1
ATOM 1638 N N . ILE A 1 200 ? 2.013 -7.205 -14.771 1.00 91.25 200 ILE A N 1
ATOM 1639 C CA . ILE A 1 200 ? 3.197 -7.043 -15.639 1.00 91.25 200 ILE A CA 1
ATOM 1640 C C . ILE A 1 200 ? 2.843 -6.225 -16.876 1.00 91.25 200 ILE A C 1
ATOM 1642 O O . ILE A 1 200 ? 3.502 -5.217 -17.130 1.00 91.25 200 ILE A O 1
ATOM 1646 N N . THR A 1 201 ? 1.786 -6.605 -17.599 1.00 91.62 201 THR A N 1
ATOM 1647 C CA . THR A 1 201 ? 1.393 -5.863 -18.806 1.00 91.62 201 THR A CA 1
ATOM 1648 C C . THR A 1 201 ? 0.961 -4.437 -18.465 1.00 91.62 201 THR A C 1
ATOM 1650 O O . THR A 1 201 ? 1.458 -3.506 -19.089 1.00 91.62 201 THR A O 1
ATOM 1653 N N . SER A 1 202 ? 0.128 -4.227 -17.440 1.00 92.38 202 SER A N 1
ATOM 1654 C CA . SER A 1 202 ? -0.276 -2.871 -17.017 1.00 92.38 202 SER A CA 1
ATOM 1655 C C . SER A 1 202 ? 0.940 -1.975 -16.728 1.00 92.38 202 SER A C 1
ATOM 1657 O O . SER A 1 202 ? 1.102 -0.909 -17.327 1.00 92.38 202 SER A O 1
ATOM 1659 N N . ASN A 1 203 ? 1.897 -2.469 -15.933 1.00 89.19 203 ASN A N 1
ATOM 1660 C CA . ASN A 1 203 ? 3.125 -1.739 -15.611 1.00 89.19 203 ASN A CA 1
ATOM 1661 C C . ASN A 1 203 ? 3.985 -1.439 -16.852 1.00 89.19 203 ASN A C 1
ATOM 1663 O O . ASN A 1 203 ? 4.578 -0.365 -16.944 1.00 89.19 203 ASN A O 1
ATOM 1667 N N . GLU A 1 204 ? 4.074 -2.362 -17.814 1.00 86.44 204 GLU A N 1
ATOM 1668 C CA . GLU A 1 204 ? 4.790 -2.130 -19.076 1.00 86.44 204 GLU A CA 1
ATOM 1669 C C . GLU A 1 204 ? 4.163 -0.993 -19.894 1.00 86.44 204 GLU A C 1
ATOM 1671 O O . GLU A 1 204 ? 4.894 -0.177 -20.467 1.00 86.44 204 GLU A O 1
ATOM 1676 N N . TYR A 1 205 ? 2.830 -0.921 -19.941 1.00 86.62 205 TYR A N 1
ATOM 1677 C CA . TYR A 1 205 ? 2.098 0.087 -20.709 1.00 86.62 205 TYR A CA 1
ATOM 1678 C C . TYR A 1 205 ? 2.102 1.455 -20.025 1.00 86.62 205 TYR A C 1
ATOM 1680 O O . TYR A 1 205 ? 2.392 2.460 -20.678 1.00 86.62 205 TYR A O 1
ATOM 1688 N N . LEU A 1 206 ? 1.843 1.498 -18.718 1.00 81.50 206 LEU A N 1
ATOM 1689 C CA . LEU A 1 206 ? 1.758 2.742 -17.953 1.00 81.50 206 LEU A CA 1
ATOM 1690 C C . LEU A 1 206 ? 3.132 3.352 -17.675 1.00 81.50 206 LEU A C 1
ATOM 1692 O O . LEU A 1 206 ? 3.313 4.565 -17.776 1.00 81.50 206 LEU A O 1
ATOM 1696 N N . LEU A 1 207 ? 4.133 2.520 -17.382 1.00 77.50 207 LEU A N 1
ATOM 1697 C CA . LEU A 1 207 ? 5.461 2.991 -16.983 1.00 77.50 207 LEU A CA 1
ATOM 1698 C C . LEU A 1 207 ? 6.478 2.922 -18.124 1.00 77.50 207 LEU A C 1
ATOM 1700 O O . LEU A 1 207 ? 7.621 3.339 -17.946 1.00 77.50 207 LEU A O 1
ATOM 1704 N N . GLY A 1 208 ? 6.098 2.419 -19.302 1.00 66.94 208 GLY A N 1
ATOM 1705 C CA . GLY A 1 208 ? 7.011 2.077 -20.393 1.00 66.94 208 GLY A CA 1
ATOM 1706 C C . GLY A 1 208 ? 7.994 3.180 -20.795 1.00 66.94 208 GLY A C 1
ATOM 1707 O O . GLY A 1 208 ? 9.141 2.871 -21.100 1.00 66.94 208 GLY A O 1
ATOM 1708 N N . GLN A 1 209 ? 7.621 4.462 -20.758 1.00 59.22 209 GLN A N 1
ATOM 1709 C CA . GLN A 1 209 ? 8.569 5.556 -21.033 1.00 59.22 209 GLN A CA 1
ATOM 1710 C C . GLN A 1 209 ? 9.513 5.826 -19.852 1.00 59.22 209 GLN A C 1
ATOM 1712 O O . GLN A 1 209 ? 10.718 5.985 -20.044 1.00 59.22 209 GLN A O 1
ATOM 1717 N N . THR A 1 210 ? 8.989 5.805 -18.631 1.00 58.53 210 THR A N 1
ATOM 1718 C CA . THR A 1 210 ? 9.723 6.075 -17.388 1.00 58.53 210 THR A CA 1
ATOM 1719 C C . THR A 1 210 ? 10.638 4.911 -16.974 1.00 58.53 210 THR A C 1
ATOM 1721 O O . THR A 1 210 ? 11.663 5.113 -16.321 1.00 58.53 210 THR A O 1
ATOM 1724 N N . LEU A 1 211 ? 10.317 3.684 -17.394 1.00 55.75 211 LEU A N 1
ATOM 1725 C CA . LEU A 1 211 ? 11.167 2.498 -17.263 1.00 55.75 211 LEU A CA 1
ATOM 1726 C C . LEU A 1 211 ? 12.268 2.445 -18.331 1.00 55.75 211 LEU A C 1
ATOM 1728 O O . LEU A 1 211 ? 13.344 1.925 -18.056 1.00 55.75 211 LEU A O 1
ATOM 1732 N N . ARG A 1 212 ? 12.037 3.008 -19.527 1.00 53.28 212 ARG A N 1
ATOM 1733 C CA . ARG A 1 212 ? 13.017 3.031 -20.633 1.00 53.28 212 ARG A CA 1
ATOM 1734 C C . ARG A 1 212 ? 14.165 4.025 -20.434 1.00 53.28 212 ARG A C 1
ATOM 1736 O O . ARG A 1 212 ? 15.179 3.892 -21.11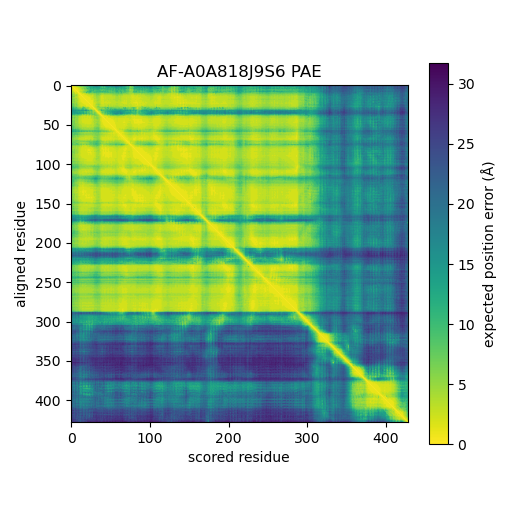1 1.00 53.28 212 ARG A O 1
ATOM 1743 N N . GLN A 1 213 ? 14.017 5.006 -19.542 1.00 50.78 213 GLN A N 1
ATOM 1744 C CA . GLN A 1 213 ? 15.038 6.033 -19.283 1.00 50.78 213 GLN A CA 1
ATOM 1745 C C . GLN A 1 213 ? 16.128 5.603 -18.278 1.00 50.78 213 GLN A C 1
ATOM 1747 O O . GLN A 1 213 ? 17.072 6.358 -18.058 1.00 50.78 213 GLN A O 1
ATOM 1752 N N . GLY A 1 214 ? 16.043 4.399 -17.697 1.00 52.56 214 GLY A N 1
ATOM 1753 C CA . GLY A 1 214 ? 17.099 3.802 -16.870 1.00 52.56 214 GLY A CA 1
ATOM 1754 C C . GLY A 1 214 ? 17.633 2.502 -17.476 1.00 52.56 214 GLY A C 1
ATOM 1755 O O . GLY A 1 214 ? 16.894 1.774 -18.132 1.00 52.56 214 GLY A O 1
ATOM 1756 N N . ASP A 1 215 ? 18.910 2.189 -17.238 1.00 47.00 215 ASP A N 1
ATOM 1757 C CA . ASP A 1 215 ? 19.577 0.968 -17.738 1.00 47.00 215 ASP A CA 1
ATOM 1758 C C . ASP A 1 215 ? 18.957 -0.342 -17.194 1.00 47.00 215 ASP A C 1
ATOM 1760 O O . ASP A 1 215 ? 19.153 -1.420 -17.754 1.00 47.00 215 ASP A O 1
ATOM 1764 N N . ASP A 1 216 ? 18.143 -0.269 -16.135 1.00 52.66 216 ASP A N 1
ATOM 1765 C CA . ASP A 1 216 ? 17.385 -1.405 -15.604 1.00 52.66 216 ASP A CA 1
ATOM 1766 C C . ASP A 1 216 ? 16.031 -1.550 -16.319 1.00 52.66 216 ASP A C 1
ATOM 1768 O O . ASP A 1 216 ? 14.968 -1.191 -15.808 1.00 52.66 216 ASP A O 1
ATOM 1772 N N . ARG A 1 217 ? 16.074 -2.147 -17.517 1.00 51.31 217 ARG A N 1
ATOM 1773 C CA . ARG A 1 217 ? 14.900 -2.498 -18.345 1.00 51.31 217 ARG A CA 1
ATOM 1774 C C . ARG A 1 217 ? 13.976 -3.563 -17.739 1.00 51.31 217 ARG A C 1
ATOM 1776 O O . ARG A 1 217 ? 13.025 -3.975 -18.395 1.00 51.31 217 ARG A O 1
ATOM 1783 N N . GLN A 1 218 ? 14.253 -4.045 -16.529 1.00 56.47 218 GLN A N 1
ATOM 1784 C CA . GLN A 1 218 ? 13.428 -5.044 -15.856 1.00 56.47 218 GLN A CA 1
ATOM 1785 C C . GLN A 1 218 ? 12.928 -4.484 -14.520 1.00 56.47 218 GLN A C 1
ATOM 1787 O O . GLN A 1 218 ? 13.667 -4.531 -13.539 1.00 56.47 218 GLN A O 1
ATOM 1792 N N . PRO A 1 219 ? 11.699 -3.935 -14.474 1.00 55.19 219 PRO A N 1
ATOM 1793 C CA . PRO A 1 219 ? 11.146 -3.267 -13.290 1.00 55.19 219 PRO A CA 1
ATOM 1794 C C . PRO A 1 219 ? 10.896 -4.197 -12.097 1.00 55.19 219 PRO A C 1
ATOM 1796 O O . PRO A 1 219 ? 10.558 -3.724 -11.019 1.00 55.19 219 PRO A O 1
ATOM 1799 N N . LEU A 1 220 ? 11.021 -5.510 -12.288 1.00 64.06 220 LEU A N 1
ATOM 1800 C CA . LEU A 1 220 ? 10.684 -6.518 -11.299 1.00 64.06 220 LEU A CA 1
ATOM 1801 C C . LEU A 1 220 ? 11.762 -7.597 -11.328 1.00 64.06 220 LEU A C 1
ATOM 1803 O O . LEU A 1 220 ? 11.839 -8.370 -12.285 1.00 64.06 220 LEU A O 1
ATOM 1807 N N . ARG A 1 221 ? 12.593 -7.674 -10.288 1.00 65.38 221 ARG A N 1
ATOM 1808 C CA . ARG A 1 221 ? 13.470 -8.831 -10.091 1.00 65.38 221 ARG A CA 1
ATOM 1809 C C . ARG A 1 221 ? 13.105 -9.553 -8.797 1.00 65.38 221 ARG A C 1
ATOM 1811 O O . ARG A 1 221 ? 13.211 -8.981 -7.715 1.00 65.38 221 ARG A O 1
ATOM 1818 N N . LEU A 1 222 ? 12.741 -10.839 -8.889 1.00 61.41 222 LEU A N 1
ATOM 1819 C CA . LEU A 1 222 ? 12.518 -11.695 -7.708 1.00 61.41 222 LEU A CA 1
ATOM 1820 C C . LEU A 1 222 ? 13.814 -12.025 -6.944 1.00 61.41 222 LEU A C 1
ATOM 1822 O O . LEU A 1 222 ? 13.767 -12.757 -5.967 1.00 61.41 222 LEU A O 1
ATOM 1826 N N . ASP A 1 223 ? 14.985 -11.549 -7.368 1.00 61.59 223 ASP A N 1
ATOM 1827 C CA . ASP A 1 223 ? 16.213 -11.636 -6.564 1.00 61.59 223 ASP A CA 1
ATOM 1828 C C . ASP A 1 223 ? 16.416 -10.404 -5.653 1.00 61.59 223 ASP A C 1
ATOM 1830 O O . ASP A 1 223 ? 17.264 -10.435 -4.758 1.00 61.59 223 ASP A O 1
ATOM 1834 N N . GLY A 1 224 ? 15.605 -9.353 -5.840 1.00 67.00 224 GLY A N 1
ATOM 1835 C CA . GLY A 1 224 ? 15.575 -8.127 -5.042 1.00 67.00 224 GLY A CA 1
ATOM 1836 C C . GLY A 1 224 ? 14.600 -8.181 -3.862 1.00 67.00 224 GLY A C 1
ATOM 1837 O O . GLY A 1 224 ? 14.477 -9.198 -3.172 1.00 67.00 224 GLY A O 1
ATOM 1838 N N . LEU A 1 225 ? 13.901 -7.068 -3.610 1.00 70.44 225 LEU A N 1
ATOM 1839 C CA . LEU A 1 225 ? 12.914 -6.965 -2.526 1.00 70.44 225 LEU A CA 1
ATOM 1840 C C . LEU A 1 225 ? 11.808 -8.013 -2.696 1.00 70.44 225 LEU A C 1
ATOM 1842 O O . LEU A 1 225 ? 11.469 -8.734 -1.760 1.00 70.44 225 LEU A O 1
ATOM 1846 N N . PHE A 1 226 ? 11.333 -8.148 -3.930 1.00 70.94 226 PHE A N 1
ATOM 1847 C CA . PHE A 1 226 ? 10.283 -9.073 -4.336 1.00 70.94 226 PHE A CA 1
ATOM 1848 C C . PHE A 1 226 ? 10.612 -10.551 -4.075 1.00 70.94 226 PHE A C 1
ATOM 1850 O O . PHE A 1 226 ? 9.709 -11.353 -3.878 1.00 70.94 226 PHE A O 1
ATOM 1857 N N . GLY A 1 227 ? 11.889 -10.930 -3.973 1.00 70.69 227 GLY A N 1
ATOM 1858 C CA . GLY A 1 227 ? 12.273 -12.295 -3.590 1.00 70.69 227 GLY A CA 1
ATOM 1859 C C . GLY A 1 227 ? 11.951 -12.677 -2.151 1.00 70.69 227 GLY A C 1
ATOM 1860 O O . GLY A 1 227 ? 11.996 -13.854 -1.797 1.00 70.69 227 GLY A O 1
ATOM 1861 N N . LYS A 1 228 ? 11.679 -11.684 -1.302 1.00 79.56 228 LYS A N 1
ATOM 1862 C CA . LYS A 1 228 ? 11.446 -11.847 0.140 1.00 79.56 228 LYS A CA 1
ATOM 1863 C C . LYS A 1 228 ? 10.058 -11.373 0.559 1.00 79.56 228 LYS A C 1
ATOM 1865 O O . LYS A 1 228 ? 9.767 -11.316 1.753 1.00 79.56 228 LYS A O 1
ATOM 1870 N N . THR A 1 229 ? 9.232 -11.014 -0.412 1.00 87.81 229 THR A N 1
ATOM 1871 C CA . THR A 1 229 ? 7.944 -10.366 -0.217 1.00 87.81 229 THR A CA 1
ATOM 1872 C C . THR A 1 229 ? 6.870 -11.201 -0.893 1.00 87.81 229 THR A C 1
ATOM 1874 O O . THR A 1 229 ? 7.099 -11.658 -2.012 1.00 87.81 229 THR A O 1
ATOM 1877 N N . PRO A 1 230 ? 5.710 -11.405 -0.250 1.00 92.69 230 PRO A N 1
ATOM 1878 C CA . PRO A 1 230 ? 4.605 -12.104 -0.882 1.00 92.69 230 PRO A CA 1
ATOM 1879 C C . PRO A 1 230 ? 4.144 -11.402 -2.159 1.00 92.69 230 PRO A C 1
ATOM 1881 O O . PRO A 1 230 ? 3.932 -10.184 -2.167 1.00 92.69 230 PRO A O 1
ATOM 1884 N N . ILE A 1 231 ? 3.968 -12.165 -3.236 1.00 93.38 231 ILE A N 1
ATOM 1885 C CA . ILE A 1 231 ? 3.571 -11.630 -4.545 1.00 93.38 231 ILE A CA 1
ATOM 1886 C C . ILE A 1 231 ? 2.339 -12.350 -5.060 1.00 93.38 231 ILE A C 1
ATOM 1888 O O . ILE A 1 231 ? 2.223 -13.573 -5.004 1.00 93.38 231 ILE A O 1
ATOM 1892 N N . ILE A 1 232 ? 1.441 -11.559 -5.627 1.00 95.19 232 ILE A N 1
ATOM 1893 C CA . ILE A 1 232 ? 0.259 -11.995 -6.351 1.00 95.19 232 ILE A CA 1
ATOM 1894 C C . ILE A 1 232 ? 0.408 -11.467 -7.772 1.00 95.19 232 ILE A C 1
ATOM 1896 O O . ILE A 1 232 ? 0.724 -10.296 -7.955 1.00 95.19 232 ILE A O 1
ATOM 1900 N N . LEU A 1 233 ? 0.189 -12.310 -8.778 1.00 95.62 233 LEU A N 1
ATOM 1901 C CA . LEU A 1 233 ? 0.049 -11.823 -10.149 1.00 95.62 233 LEU A CA 1
ATOM 1902 C C . LEU A 1 233 ? -1.412 -11.473 -10.412 1.00 95.62 233 LEU A C 1
ATOM 1904 O O . LEU A 1 233 ? -2.310 -12.224 -10.024 1.00 95.62 233 LEU A O 1
ATOM 1908 N N . ALA A 1 234 ? -1.633 -10.346 -11.073 1.00 96.06 234 ALA A N 1
ATOM 1909 C CA . ALA A 1 234 ? -2.949 -9.885 -11.483 1.00 96.06 234 ALA A CA 1
ATOM 1910 C C . ALA A 1 234 ? -2.870 -9.214 -12.863 1.00 96.06 234 ALA A C 1
ATOM 1912 O O . ALA A 1 234 ? -1.789 -8.965 -13.396 1.00 96.06 234 ALA A O 1
ATOM 1913 N N . THR A 1 235 ? -4.029 -9.006 -13.480 1.00 95.88 235 THR A N 1
ATOM 1914 C CA . THR A 1 235 ? -4.159 -8.394 -14.813 1.00 95.88 235 THR A CA 1
ATOM 1915 C C . THR A 1 235 ? -4.358 -6.889 -14.762 1.00 95.88 235 THR A C 1
ATOM 1917 O O . THR A 1 235 ? -4.258 -6.244 -15.800 1.00 95.88 235 THR A O 1
ATOM 1920 N N . ASP A 1 236 ? -4.663 -6.348 -13.579 1.00 95.12 236 ASP A N 1
ATOM 1921 C CA . ASP A 1 236 ? -5.208 -5.003 -13.408 1.00 95.12 236 ASP A CA 1
ATOM 1922 C C . ASP A 1 236 ? -6.534 -4.848 -14.180 1.00 95.12 236 ASP A C 1
ATOM 1924 O O . ASP A 1 236 ? -7.506 -5.539 -13.862 1.00 95.12 236 ASP A O 1
ATOM 1928 N N . ASP A 1 237 ? -6.554 -4.051 -15.247 1.00 92.81 237 ASP A N 1
ATOM 1929 C CA . ASP A 1 237 ? -7.692 -3.856 -16.145 1.00 92.81 237 ASP A CA 1
ATOM 1930 C C . ASP A 1 237 ? -7.641 -4.800 -17.360 1.00 92.81 237 ASP A C 1
ATOM 1932 O O . ASP A 1 237 ? -7.224 -4.439 -18.469 1.00 92.81 237 ASP A O 1
ATOM 1936 N N . ASP A 1 238 ? -8.086 -6.042 -17.159 1.00 90.00 238 ASP A N 1
ATOM 1937 C CA . ASP A 1 238 ? -8.213 -7.006 -18.255 1.00 90.00 238 ASP A CA 1
ATOM 1938 C C . ASP A 1 238 ? -9.190 -6.492 -19.332 1.00 90.00 238 ASP A C 1
ATOM 1940 O O . ASP A 1 238 ? -10.277 -5.994 -19.032 1.00 90.00 238 ASP A O 1
ATOM 1944 N N . GLY A 1 239 ? -8.792 -6.587 -20.601 1.00 89.06 239 GLY A N 1
ATOM 1945 C CA . GLY A 1 239 ? -9.521 -6.020 -21.742 1.00 89.06 239 GLY A CA 1
ATOM 1946 C C . GLY A 1 239 ? -9.185 -4.561 -22.086 1.00 89.06 239 GLY A C 1
ATOM 1947 O O . GLY A 1 239 ? -9.531 -4.118 -23.182 1.00 89.06 239 GLY A O 1
ATOM 1948 N N . VAL A 1 240 ? -8.480 -3.828 -21.217 1.00 92.62 240 VAL A N 1
ATOM 1949 C CA . VAL A 1 240 ? -7.846 -2.540 -21.572 1.00 92.62 240 VAL A CA 1
ATOM 1950 C C . VAL A 1 240 ? -6.441 -2.790 -22.112 1.00 92.62 240 VAL A C 1
ATOM 1952 O O . VAL A 1 240 ? -6.055 -2.260 -23.156 1.00 92.62 240 VAL A O 1
ATOM 1955 N N . TRP A 1 241 ? -5.686 -3.633 -21.412 1.00 90.50 241 TRP A N 1
ATOM 1956 C CA . TRP A 1 241 ? -4.346 -4.045 -21.807 1.00 90.50 241 TRP A CA 1
ATOM 1957 C C . TRP A 1 241 ? -4.405 -5.236 -22.780 1.00 90.50 241 TRP A C 1
ATOM 1959 O O . TRP A 1 241 ? -5.276 -6.098 -22.641 1.00 90.50 241 TRP A O 1
ATOM 1969 N N . PRO A 1 242 ? -3.475 -5.352 -23.747 1.00 89.69 242 PRO A N 1
ATOM 1970 C CA . PRO A 1 242 ? -3.421 -6.497 -24.657 1.00 89.69 242 PRO A CA 1
ATOM 1971 C C . PRO A 1 242 ? -2.803 -7.719 -23.959 1.00 89.69 242 PRO A C 1
ATOM 1973 O O . PRO A 1 242 ? -1.625 -8.061 -24.121 1.00 89.69 242 PRO A O 1
ATOM 1976 N N . ILE A 1 243 ? -3.628 -8.355 -23.127 1.00 89.25 243 ILE A N 1
ATOM 1977 C CA . ILE A 1 243 ? -3.351 -9.591 -22.380 1.00 89.25 243 ILE A CA 1
ATOM 1978 C C . ILE A 1 243 ? -4.057 -10.776 -23.077 1.00 89.25 243 ILE A C 1
ATOM 1980 O O . ILE A 1 243 ? -4.519 -11.742 -22.478 1.00 89.25 243 ILE A O 1
ATOM 1984 N N . ASP A 1 244 ? -4.173 -10.704 -24.394 1.00 87.50 244 ASP A N 1
ATOM 1985 C CA . ASP A 1 244 ? -4.901 -11.631 -25.258 1.00 87.50 244 ASP A CA 1
ATOM 1986 C C . ASP A 1 244 ? -4.044 -12.809 -25.741 1.00 87.50 244 ASP A C 1
ATOM 1988 O O . ASP A 1 244 ? -4.581 -13.853 -26.123 1.00 87.50 244 ASP A O 1
ATOM 1992 N N . GLN A 1 245 ? -2.716 -12.678 -25.679 1.00 87.31 245 GLN A N 1
ATOM 1993 C CA . GLN A 1 245 ? -1.789 -13.731 -26.080 1.00 87.31 245 GLN A CA 1
ATOM 1994 C C . GLN A 1 245 ? -0.577 -13.829 -25.150 1.00 87.31 245 GLN A C 1
ATOM 1996 O O . GLN A 1 245 ? 0.069 -12.838 -24.802 1.00 87.31 245 GLN A O 1
ATOM 2001 N N . CYS A 1 246 ? -0.225 -15.060 -24.771 1.00 92.69 246 CYS A N 1
ATOM 2002 C CA . CYS A 1 246 ? 0.996 -15.319 -24.022 1.00 92.69 246 CYS A CA 1
ATOM 2003 C C . CYS A 1 246 ? 2.242 -15.288 -24.936 1.00 92.69 246 CYS A C 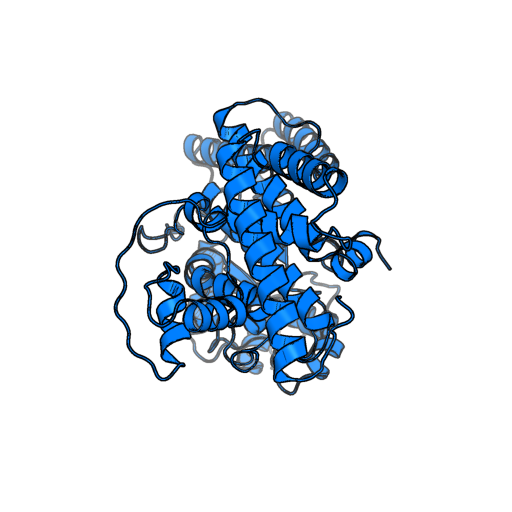1
ATOM 2005 O O . CYS A 1 246 ? 2.166 -15.707 -26.093 1.00 92.69 246 CYS A O 1
ATOM 2007 N N . PRO A 1 247 ? 3.426 -14.904 -24.423 1.00 90.12 247 PRO A N 1
ATOM 2008 C CA . PRO A 1 247 ? 4.656 -14.777 -25.223 1.00 90.12 247 PRO A CA 1
ATOM 2009 C C . PRO A 1 247 ? 5.127 -16.089 -25.869 1.00 90.12 247 PRO A C 1
ATOM 2011 O O . PRO A 1 247 ? 5.835 -16.072 -26.868 1.00 90.12 247 PRO A O 1
ATOM 2014 N N . PHE A 1 248 ? 4.719 -17.233 -25.320 1.00 92.62 248 PHE A N 1
ATOM 2015 C CA . PHE A 1 248 ? 5.016 -18.561 -25.865 1.00 92.62 248 PHE A CA 1
ATOM 2016 C C . PHE A 1 248 ? 3.984 -19.072 -26.879 1.00 92.62 248 PHE A C 1
ATOM 2018 O O . PHE A 1 248 ? 4.116 -20.189 -27.370 1.00 92.62 248 PHE A O 1
ATOM 2025 N N . THR A 1 249 ? 2.943 -18.292 -27.189 1.00 92.38 249 THR A N 1
ATOM 2026 C CA . THR A 1 249 ? 1.873 -18.654 -28.139 1.00 92.38 249 THR A CA 1
ATOM 2027 C C . THR A 1 249 ? 1.087 -19.928 -27.785 1.00 92.38 249 THR A C 1
ATOM 2029 O O . THR A 1 249 ? 0.506 -20.569 -28.657 1.00 92.38 249 THR A O 1
ATOM 2032 N N . HIS A 1 250 ? 1.030 -20.301 -26.502 1.00 93.75 250 HIS A N 1
ATOM 2033 C CA . HIS A 1 250 ? 0.242 -21.445 -26.043 1.00 93.75 250 HIS A CA 1
ATOM 2034 C C . HIS A 1 250 ? -1.268 -21.200 -26.248 1.00 93.75 250 HIS A C 1
ATOM 2036 O O . HIS A 1 250 ? -1.779 -20.155 -25.828 1.00 93.75 250 HIS A O 1
ATOM 2042 N N . PRO A 1 251 ? -2.012 -22.154 -26.839 1.00 93.25 251 PRO A N 1
ATOM 2043 C CA . PRO A 1 251 ? -3.462 -22.044 -26.978 1.00 93.25 251 PRO A CA 1
ATOM 2044 C C . PRO A 1 251 ? -4.167 -21.898 -25.622 1.00 93.25 251 PRO A C 1
ATOM 2046 O O . PRO A 1 251 ? -3.877 -22.637 -24.684 1.00 93.25 251 PRO A O 1
ATOM 2049 N N . GLY A 1 252 ? -5.106 -20.952 -25.518 1.00 90.75 252 GLY A N 1
ATOM 2050 C CA . GLY A 1 252 ? -5.914 -20.731 -24.309 1.00 90.75 252 GLY A CA 1
ATOM 2051 C C . GLY A 1 252 ? -5.211 -19.981 -23.171 1.00 90.75 252 GLY A C 1
ATOM 2052 O O . GLY A 1 252 ? -5.826 -19.737 -22.136 1.00 90.75 252 GLY A O 1
ATOM 2053 N N . HIS A 1 253 ? -3.948 -19.578 -23.340 1.00 95.12 253 HIS A N 1
ATOM 2054 C CA . HIS A 1 253 ? -3.236 -18.773 -22.348 1.00 95.12 253 HIS A CA 1
ATOM 2055 C C . HIS A 1 253 ? -3.509 -17.280 -22.582 1.00 95.12 253 HIS A C 1
ATOM 2057 O O . HIS A 1 253 ? -2.707 -16.579 -23.199 1.00 95.12 253 HIS A O 1
ATOM 2063 N N . GLN A 1 254 ? -4.658 -16.821 -22.088 1.00 94.38 254 GLN A N 1
ATOM 2064 C CA . GLN A 1 254 ? -5.130 -15.431 -22.147 1.00 94.38 254 GLN A CA 1
ATOM 2065 C C . GLN A 1 254 ? -5.300 -14.872 -20.725 1.00 94.38 254 GLN A C 1
ATOM 2067 O O . GLN A 1 254 ? -5.287 -15.645 -19.755 1.00 94.38 254 GLN A O 1
ATOM 2072 N N . SER A 1 255 ? -5.477 -13.555 -20.593 1.00 95.38 255 SER A N 1
ATOM 2073 C CA . SER A 1 255 ? -5.728 -12.876 -19.317 1.00 95.38 255 SER A CA 1
ATOM 2074 C C . SER A 1 255 ? -4.631 -13.223 -18.291 1.00 95.38 255 SER A C 1
ATOM 2076 O O . SER A 1 255 ? -3.442 -13.272 -18.619 1.00 95.38 255 SER A O 1
ATOM 2078 N N . LEU A 1 256 ? -4.995 -13.554 -17.055 1.00 96.00 256 LEU A N 1
ATOM 2079 C CA . LEU A 1 256 ? -4.073 -13.906 -15.980 1.00 96.00 256 LEU A CA 1
ATOM 2080 C C . LEU A 1 256 ? -3.077 -15.013 -16.373 1.00 96.00 256 LEU A C 1
ATOM 2082 O O . LEU A 1 256 ? -1.912 -14.969 -15.985 1.00 96.00 256 LEU A O 1
ATOM 2086 N N . THR A 1 257 ? -3.482 -15.992 -17.185 1.00 95.94 257 THR A N 1
ATOM 2087 C CA . THR A 1 257 ? -2.564 -17.059 -17.627 1.00 95.94 257 THR A CA 1
ATOM 2088 C C . THR A 1 257 ? -1.445 -16.508 -18.518 1.00 95.94 257 THR A C 1
ATOM 2090 O O . THR A 1 257 ? -0.302 -16.978 -18.453 1.00 95.94 257 THR A O 1
ATOM 2093 N N . ALA A 1 258 ? -1.740 -15.489 -19.329 1.00 95.56 258 ALA A N 1
ATOM 2094 C CA . ALA A 1 258 ? -0.731 -14.803 -20.124 1.00 95.56 258 ALA A CA 1
ATOM 2095 C C . ALA A 1 258 ? 0.232 -13.992 -19.239 1.00 95.56 258 ALA A C 1
ATOM 2097 O O . ALA A 1 258 ? 1.431 -14.020 -19.512 1.00 95.56 258 ALA A O 1
ATOM 2098 N N . GLU A 1 259 ? -0.239 -13.373 -18.148 1.00 95.25 259 GLU A N 1
ATOM 2099 C CA . GLU A 1 259 ? 0.618 -12.709 -17.145 1.00 95.25 259 GLU A CA 1
ATOM 2100 C C . GLU A 1 259 ? 1.626 -13.685 -16.521 1.00 95.25 259 GLU A C 1
ATOM 2102 O O . GLU A 1 259 ? 2.822 -13.399 -16.478 1.00 95.25 259 GLU A O 1
ATOM 2107 N N . TYR A 1 260 ? 1.192 -14.891 -16.133 1.00 95.69 260 TYR A N 1
ATOM 2108 C CA . TYR A 1 260 ? 2.111 -15.934 -15.651 1.00 95.69 260 TYR A CA 1
ATOM 2109 C C . TYR A 1 260 ? 3.154 -16.320 -16.706 1.00 95.69 260 TYR A C 1
ATOM 2111 O O . TYR A 1 260 ? 4.336 -16.471 -16.396 1.00 95.69 260 TYR A O 1
ATOM 2119 N N . CYS A 1 261 ? 2.745 -16.458 -17.968 1.00 95.50 261 CYS A N 1
ATOM 2120 C CA . CYS A 1 261 ? 3.683 -16.742 -19.051 1.00 95.50 261 CYS A CA 1
ATOM 2121 C C . CYS A 1 261 ? 4.673 -15.591 -19.268 1.00 95.50 261 CYS A C 1
ATOM 2123 O O . CYS A 1 261 ? 5.855 -15.854 -19.487 1.00 95.50 261 CYS A O 1
ATOM 2125 N N . ARG A 1 262 ? 4.222 -14.332 -19.174 1.00 92.94 262 ARG A N 1
ATOM 2126 C CA . ARG A 1 262 ? 5.092 -13.148 -19.223 1.00 92.94 262 ARG A CA 1
ATOM 2127 C C . ARG A 1 262 ? 6.096 -13.168 -18.081 1.00 92.94 262 ARG A C 1
ATOM 2129 O O . ARG A 1 262 ? 7.288 -13.072 -18.356 1.00 92.94 262 ARG A O 1
ATOM 2136 N N . ALA A 1 263 ? 5.646 -13.416 -16.851 1.00 92.06 263 ALA A N 1
ATOM 2137 C CA . ALA A 1 263 ? 6.497 -13.548 -15.670 1.00 92.06 263 ALA A CA 1
ATOM 2138 C C . ALA A 1 263 ? 7.588 -14.621 -15.838 1.00 92.06 263 ALA A C 1
ATOM 2140 O O . ALA A 1 263 ? 8.739 -14.414 -15.459 1.00 92.06 263 ALA A O 1
ATOM 2141 N N . ILE A 1 264 ? 7.247 -15.770 -16.424 1.00 93.06 264 ILE A N 1
ATOM 2142 C CA . ILE A 1 264 ? 8.219 -16.835 -16.710 1.00 93.06 264 ILE A CA 1
ATOM 2143 C C . ILE A 1 264 ? 9.185 -16.391 -17.817 1.00 93.06 264 ILE A C 1
ATOM 2145 O O . ILE A 1 264 ? 10.399 -16.497 -17.662 1.00 93.06 264 ILE A O 1
ATOM 2149 N N . SER A 1 265 ? 8.660 -15.853 -18.922 1.00 90.75 265 SER A N 1
ATOM 2150 C CA . SER A 1 265 ? 9.465 -15.443 -20.082 1.00 90.75 265 SER A CA 1
ATOM 2151 C C . SER A 1 265 ? 10.442 -14.305 -19.778 1.00 90.75 265 SER A C 1
ATOM 2153 O O . SER A 1 265 ? 11.539 -14.278 -20.329 1.00 90.75 265 SER A O 1
ATOM 2155 N N . SER A 1 266 ? 10.071 -13.388 -18.880 1.00 86.06 266 SER A N 1
ATOM 2156 C CA . SER A 1 266 ? 10.910 -12.262 -18.472 1.00 86.06 266 SER A CA 1
ATOM 2157 C C . SER A 1 266 ? 11.999 -12.663 -17.479 1.00 86.06 266 SER A C 1
ATOM 2159 O O . SER A 1 266 ? 12.905 -11.871 -17.222 1.00 86.06 266 SER A O 1
ATOM 2161 N N . GLY A 1 267 ? 11.935 -13.883 -16.934 1.00 86.69 267 GLY A N 1
ATOM 2162 C CA . GLY A 1 267 ? 12.831 -14.355 -15.884 1.00 86.69 267 GLY A CA 1
ATOM 2163 C C . GLY A 1 267 ? 12.461 -13.853 -14.487 1.00 86.69 267 GLY A C 1
ATOM 2164 O O . GLY A 1 267 ? 13.278 -14.007 -13.570 1.00 86.69 267 GLY A O 1
ATOM 2165 N N . LEU A 1 268 ? 11.258 -13.282 -14.313 1.00 85.44 268 LEU A N 1
ATOM 2166 C CA . LEU A 1 268 ? 10.694 -12.985 -12.997 1.00 85.44 268 LEU A CA 1
ATOM 2167 C C . LEU A 1 268 ? 10.511 -14.298 -12.231 1.00 85.44 268 LEU A C 1
ATOM 2169 O O . LEU A 1 268 ? 11.097 -14.473 -11.169 1.00 85.44 268 LEU A O 1
ATOM 2173 N N . ILE A 1 269 ? 9.795 -15.260 -12.817 1.00 91.56 269 ILE A N 1
ATOM 2174 C CA . ILE A 1 269 ? 9.645 -16.617 -12.278 1.00 91.56 269 ILE A CA 1
ATOM 2175 C C . ILE A 1 269 ? 10.665 -17.529 -12.962 1.00 91.56 269 ILE A C 1
ATOM 2177 O O . ILE A 1 269 ? 10.553 -17.817 -14.151 1.00 91.56 269 ILE A O 1
ATOM 2181 N N . ARG A 1 270 ? 11.652 -18.009 -12.203 1.00 91.50 270 ARG A N 1
ATOM 2182 C CA . ARG A 1 270 ? 12.746 -18.861 -12.702 1.00 91.50 270 ARG A CA 1
ATOM 2183 C C . ARG A 1 270 ? 12.584 -20.329 -12.326 1.00 91.50 270 ARG A C 1
ATOM 2185 O O . ARG A 1 270 ? 13.137 -21.190 -13.004 1.00 91.50 270 ARG A O 1
ATOM 2192 N N . THR A 1 271 ? 11.866 -20.629 -11.244 1.00 92.00 271 THR A N 1
ATOM 2193 C CA . THR A 1 271 ? 11.716 -22.000 -10.736 1.00 92.00 271 THR A CA 1
ATOM 2194 C C . THR A 1 271 ? 10.259 -22.371 -10.478 1.00 92.00 271 THR A C 1
ATOM 2196 O O . THR A 1 271 ? 9.402 -21.522 -10.226 1.00 92.00 271 THR A O 1
ATOM 2199 N N . VAL A 1 272 ? 9.982 -23.677 -10.491 1.00 95.06 272 VAL A N 1
ATOM 2200 C CA . VAL A 1 272 ? 8.668 -24.228 -10.122 1.00 95.06 272 VAL A CA 1
ATOM 2201 C C . VAL A 1 272 ? 8.302 -23.871 -8.678 1.00 95.06 272 VAL A C 1
ATOM 2203 O O . VAL A 1 272 ? 7.132 -23.639 -8.384 1.00 95.06 272 VAL A O 1
ATOM 2206 N N . ASP A 1 273 ? 9.282 -23.787 -7.779 1.00 93.00 273 ASP A N 1
ATOM 2207 C CA . ASP A 1 273 ? 9.034 -23.434 -6.380 1.00 93.00 273 ASP A CA 1
ATOM 2208 C C . ASP A 1 273 ? 8.636 -21.964 -6.215 1.00 93.00 273 ASP A C 1
ATOM 2210 O O . ASP A 1 273 ? 7.734 -21.672 -5.434 1.00 93.00 273 ASP A O 1
ATOM 2214 N N . GLN A 1 274 ? 9.208 -21.048 -7.007 1.00 91.69 274 GLN A N 1
ATOM 2215 C CA . GLN A 1 274 ? 8.750 -19.652 -7.049 1.00 91.69 274 GLN A CA 1
ATOM 2216 C C . GLN A 1 274 ? 7.305 -19.550 -7.549 1.00 91.69 274 GLN A C 1
ATOM 2218 O O . GLN A 1 274 ? 6.494 -18.848 -6.949 1.00 91.69 274 GLN A O 1
ATOM 2223 N N . LEU A 1 275 ? 6.954 -20.298 -8.602 1.00 94.19 275 LEU A N 1
ATOM 2224 C CA . LEU A 1 275 ? 5.580 -20.351 -9.109 1.00 94.19 275 LEU A CA 1
ATOM 2225 C C . LEU A 1 275 ? 4.599 -20.871 -8.043 1.00 94.19 275 LEU A C 1
ATOM 2227 O O . LEU A 1 275 ? 3.538 -20.284 -7.829 1.00 94.19 275 LEU A O 1
ATOM 2231 N N . LYS A 1 276 ? 4.964 -21.952 -7.341 1.00 94.69 276 LYS A N 1
ATOM 2232 C CA . LYS A 1 276 ? 4.179 -22.486 -6.216 1.00 94.69 276 LYS A CA 1
ATOM 2233 C C . LYS A 1 276 ? 4.049 -21.472 -5.079 1.00 94.69 276 LYS A C 1
ATOM 2235 O O . LYS A 1 276 ? 2.965 -21.365 -4.511 1.00 94.69 276 LYS A O 1
ATOM 2240 N N . GLY A 1 277 ? 5.117 -20.731 -4.779 1.00 92.56 277 GLY A N 1
ATOM 2241 C CA . GLY A 1 277 ? 5.121 -19.642 -3.801 1.00 92.56 277 GLY A CA 1
ATOM 2242 C C . GLY A 1 277 ? 4.076 -18.579 -4.129 1.00 92.56 277 GLY A C 1
ATOM 2243 O O . GLY A 1 277 ? 3.199 -18.330 -3.311 1.00 92.56 277 GLY A O 1
ATOM 2244 N N . ILE A 1 278 ? 4.065 -18.071 -5.364 1.00 93.94 278 ILE A N 1
ATOM 2245 C CA . ILE A 1 278 ? 3.081 -17.071 -5.823 1.00 93.94 278 ILE A CA 1
ATOM 2246 C C . ILE A 1 278 ? 1.643 -17.602 -5.718 1.00 93.94 278 ILE A C 1
ATOM 2248 O O . ILE A 1 278 ? 0.738 -16.885 -5.287 1.00 93.94 278 ILE A O 1
ATOM 2252 N N . PHE A 1 279 ? 1.394 -18.869 -6.071 1.00 94.31 279 PHE A N 1
ATOM 2253 C CA . PHE A 1 279 ? 0.064 -19.464 -5.880 1.00 94.31 279 PHE A CA 1
ATOM 2254 C C . PHE A 1 279 ? -0.325 -19.574 -4.405 1.00 94.31 279 PHE A C 1
ATOM 2256 O O . PHE A 1 279 ? -1.497 -19.398 -4.060 1.00 94.31 279 PHE A O 1
ATOM 2263 N N . GLN A 1 280 ? 0.634 -19.879 -3.533 1.00 92.94 280 GLN A N 1
ATOM 2264 C CA . GLN A 1 280 ? 0.391 -19.942 -2.101 1.00 92.94 280 GLN A CA 1
ATOM 2265 C C . GLN A 1 280 ? 0.128 -18.548 -1.520 1.00 92.94 280 GLN A C 1
ATOM 2267 O O . GLN A 1 280 ? -0.819 -18.394 -0.750 1.00 92.94 280 GLN A O 1
ATOM 2272 N N . ASP A 1 281 ? 0.881 -17.535 -1.938 1.00 92.56 281 ASP A N 1
ATOM 2273 C CA . ASP A 1 281 ? 0.680 -16.139 -1.547 1.00 92.56 281 ASP A CA 1
ATOM 2274 C C . ASP A 1 281 ? -0.687 -15.627 -2.004 1.00 92.56 281 ASP A C 1
ATOM 2276 O O . ASP A 1 281 ? -1.444 -15.086 -1.201 1.00 92.56 281 ASP A O 1
ATOM 2280 N N . THR A 1 282 ? -1.076 -15.913 -3.249 1.00 93.44 282 THR A N 1
ATOM 2281 C CA . THR A 1 282 ? -2.409 -15.578 -3.783 1.00 93.44 282 THR A CA 1
ATOM 2282 C C . THR A 1 282 ? -3.526 -16.139 -2.900 1.00 93.44 282 THR A C 1
ATOM 2284 O O . THR A 1 282 ? -4.496 -15.446 -2.596 1.00 93.44 282 THR A O 1
ATOM 2287 N N . LYS A 1 283 ? -3.383 -17.383 -2.425 1.00 91.44 283 LYS A N 1
ATOM 2288 C CA . LYS A 1 283 ? -4.338 -17.981 -1.482 1.00 91.44 283 LYS A CA 1
ATOM 2289 C C . LYS A 1 283 ? -4.267 -17.313 -0.110 1.00 91.44 283 LYS A C 1
ATOM 2291 O O . LYS A 1 283 ? -5.307 -16.967 0.445 1.00 91.44 283 LYS A O 1
ATOM 2296 N N . ASN A 1 284 ? -3.069 -17.133 0.442 1.00 90.25 284 ASN A N 1
ATOM 2297 C CA . ASN A 1 284 ? -2.854 -16.608 1.794 1.00 90.25 284 ASN A CA 1
ATOM 2298 C C . ASN A 1 284 ? -3.343 -15.164 1.964 1.00 90.25 284 ASN A C 1
ATOM 2300 O O . ASN A 1 284 ? -3.801 -14.803 3.046 1.00 90.25 284 ASN A O 1
ATOM 2304 N N . PHE A 1 285 ? -3.263 -14.358 0.905 1.00 92.19 285 PHE A N 1
ATOM 2305 C CA . PHE A 1 285 ? -3.636 -12.943 0.909 1.00 92.19 285 PHE A CA 1
ATOM 2306 C C . PHE A 1 285 ? -4.999 -12.663 0.259 1.00 92.19 285 PHE A C 1
ATOM 2308 O O . PHE A 1 285 ? -5.420 -11.508 0.179 1.00 92.19 285 PHE A O 1
ATOM 2315 N N . CYS A 1 286 ? -5.728 -13.703 -0.156 1.00 93.38 286 CYS A N 1
ATOM 2316 C CA . CYS A 1 286 ? -7.116 -13.570 -0.581 1.00 93.38 286 CYS A CA 1
ATOM 2317 C C . CYS A 1 286 ? -7.992 -13.108 0.594 1.00 93.38 286 CYS A C 1
ATOM 2319 O O . CYS A 1 286 ? -7.983 -13.710 1.668 1.00 93.38 286 CYS A O 1
ATOM 2321 N N . PHE A 1 287 ? -8.802 -12.067 0.383 1.00 93.62 287 PHE A N 1
ATOM 2322 C CA . PHE A 1 287 ? -9.704 -11.550 1.420 1.00 93.62 287 PHE A CA 1
ATOM 2323 C C . PHE A 1 287 ? -10.887 -12.484 1.730 1.00 93.62 287 PHE A C 1
ATOM 2325 O O . PHE A 1 287 ? -11.572 -12.303 2.735 1.00 93.62 287 PHE A O 1
ATOM 2332 N N . TRP A 1 288 ? -11.109 -13.507 0.903 1.00 90.31 288 TRP A N 1
ATOM 2333 C CA . TRP A 1 288 ? -12.125 -14.538 1.097 1.00 90.31 288 TRP A CA 1
ATOM 2334 C C . TRP A 1 288 ? -11.482 -15.893 1.423 1.00 90.31 288 TRP A C 1
ATOM 2336 O O . TRP A 1 288 ? -11.594 -16.860 0.667 1.00 90.31 288 TRP A O 1
ATOM 2346 N N . ASN A 1 289 ? -10.750 -15.973 2.534 1.00 77.88 289 ASN A N 1
ATOM 2347 C CA . ASN A 1 289 ? -10.074 -17.203 2.934 1.00 77.88 289 ASN A CA 1
ATOM 2348 C C . ASN A 1 289 ? -10.111 -17.427 4.455 1.00 77.88 289 ASN A C 1
ATOM 2350 O O . ASN A 1 289 ? -9.366 -16.803 5.207 1.00 77.88 289 ASN A O 1
ATOM 2354 N N . VAL A 1 290 ? -10.934 -18.385 4.901 1.00 58.72 290 VAL A N 1
ATOM 2355 C CA . VAL A 1 290 ? -10.871 -18.959 6.256 1.00 58.72 290 VAL A CA 1
ATOM 2356 C C . VAL A 1 290 ? -10.218 -20.328 6.169 1.00 58.72 290 VAL A C 1
ATOM 2358 O O . VAL A 1 290 ? -10.792 -21.271 5.625 1.00 58.72 290 VAL A O 1
ATOM 2361 N N . GLY A 1 291 ? -9.001 -20.411 6.701 1.00 56.19 291 GLY A N 1
ATOM 2362 C CA . GLY A 1 291 ? -8.190 -21.628 6.745 1.00 56.19 291 GLY A CA 1
ATOM 2363 C C . GLY A 1 291 ? -6.735 -21.397 6.345 1.00 56.19 291 GLY A C 1
ATOM 2364 O O . GLY A 1 291 ? -5.865 -22.154 6.767 1.00 56.19 291 GLY A O 1
ATOM 2365 N N . GLY A 1 292 ? -6.447 -20.331 5.593 1.00 57.31 292 GLY A N 1
ATOM 2366 C CA . GLY A 1 292 ? -5.073 -19.879 5.397 1.00 57.31 292 GLY A CA 1
ATOM 2367 C C . GLY A 1 292 ? -4.453 -19.480 6.734 1.00 57.31 292 GLY A C 1
ATOM 2368 O O . GLY A 1 292 ? -5.065 -18.750 7.518 1.00 57.31 292 GLY A O 1
ATOM 2369 N N . THR A 1 293 ? -3.232 -19.938 7.004 1.00 58.59 293 THR A N 1
ATOM 2370 C CA . THR A 1 293 ? -2.374 -19.309 8.009 1.00 58.59 293 THR A CA 1
ATOM 2371 C C . THR A 1 293 ? -2.075 -17.905 7.511 1.00 58.59 293 THR A C 1
ATOM 2373 O O . THR A 1 293 ? -1.092 -17.693 6.805 1.00 58.59 293 THR A O 1
ATOM 2376 N N . ILE A 1 294 ? -2.958 -16.955 7.830 1.00 63.53 294 ILE A N 1
ATOM 2377 C CA . ILE A 1 294 ? -2.655 -15.535 7.705 1.00 63.53 294 ILE A CA 1
ATOM 2378 C C . ILE A 1 294 ? -1.313 -15.360 8.411 1.00 63.53 294 ILE A C 1
ATOM 2380 O O . ILE A 1 294 ? -1.239 -15.726 9.592 1.00 63.53 294 ILE A O 1
ATOM 2384 N N . PRO A 1 295 ? -0.263 -14.881 7.722 1.00 63.59 295 PRO A N 1
ATOM 2385 C CA . PRO A 1 295 ? 1.022 -14.658 8.353 1.00 63.59 295 PRO A CA 1
ATOM 2386 C C . PRO A 1 295 ? 0.797 -13.711 9.526 1.00 63.59 295 PRO A C 1
ATOM 2388 O O . PRO A 1 295 ? 0.568 -12.515 9.351 1.00 63.59 295 PRO A O 1
ATOM 2391 N N . LYS A 1 296 ? 0.769 -14.262 10.740 1.00 65.69 296 LYS A N 1
ATOM 2392 C CA . LYS A 1 296 ? 0.817 -13.439 11.934 1.00 65.69 296 LYS A CA 1
ATOM 2393 C C . LYS A 1 296 ? 2.253 -12.941 11.983 1.00 65.69 296 LYS A C 1
ATOM 2395 O O . LYS A 1 296 ? 3.151 -13.785 11.936 1.00 65.69 296 LYS A O 1
ATOM 2400 N N . PRO A 1 297 ? 2.480 -11.620 12.042 1.00 62.75 297 PRO A N 1
ATOM 2401 C CA . PRO A 1 297 ? 3.815 -11.119 12.306 1.00 62.75 297 PRO A CA 1
ATOM 2402 C C . PRO A 1 297 ? 4.326 -11.848 13.549 1.00 62.75 297 PRO A C 1
ATOM 2404 O O . PRO A 1 297 ? 3.603 -11.932 14.549 1.00 62.75 297 PRO A O 1
ATOM 2407 N N . SER A 1 298 ? 5.525 -12.426 13.483 1.00 65.56 298 SER A N 1
ATOM 2408 C CA . SER A 1 298 ? 6.169 -12.878 14.712 1.00 65.56 298 SER A CA 1
ATOM 2409 C C . SER A 1 298 ? 6.347 -11.672 15.644 1.00 65.56 298 SER A C 1
ATOM 2411 O O . SER A 1 298 ? 6.316 -10.526 15.190 1.00 65.56 298 SER A O 1
ATOM 2413 N N . ASN A 1 299 ? 6.542 -11.890 16.947 1.00 64.94 299 ASN A N 1
ATOM 2414 C CA . ASN A 1 299 ? 6.872 -10.773 17.842 1.00 64.94 299 ASN A CA 1
ATOM 2415 C C . ASN A 1 299 ? 8.153 -10.043 17.386 1.00 64.94 299 ASN A C 1
ATOM 2417 O O . ASN A 1 299 ? 8.273 -8.847 17.621 1.00 64.94 299 ASN A O 1
ATOM 2421 N N . ASP A 1 300 ? 9.045 -10.731 16.665 1.00 61.66 300 ASP A N 1
ATOM 2422 C CA . ASP A 1 300 ? 10.249 -10.154 16.056 1.00 61.66 300 ASP A CA 1
ATOM 2423 C C . ASP A 1 300 ? 9.950 -9.361 14.769 1.00 61.66 300 ASP A C 1
ATOM 2425 O O . ASP A 1 300 ? 10.746 -8.524 14.346 1.00 61.66 300 ASP A O 1
ATOM 2429 N N . ASP A 1 301 ? 8.800 -9.606 14.134 1.00 59.78 301 ASP A N 1
ATOM 2430 C CA . ASP A 1 301 ? 8.282 -8.822 13.008 1.00 59.78 301 ASP A CA 1
ATOM 2431 C C . ASP A 1 301 ? 7.323 -7.712 13.460 1.00 59.78 301 ASP A C 1
ATOM 2433 O O . ASP A 1 301 ? 6.858 -6.918 12.635 1.00 59.78 301 ASP A O 1
ATOM 2437 N N . ALA A 1 302 ? 7.012 -7.636 14.759 1.00 59.69 302 ALA A N 1
ATOM 2438 C CA . ALA A 1 302 ? 6.265 -6.522 15.308 1.00 59.69 302 ALA A CA 1
ATOM 2439 C C . ALA A 1 302 ? 7.132 -5.268 15.195 1.00 59.69 302 ALA A C 1
ATOM 2441 O O . ALA A 1 302 ? 8.148 -5.116 15.872 1.00 59.69 302 ALA A O 1
ATOM 2442 N N . LEU A 1 303 ? 6.723 -4.355 14.313 1.00 56.91 303 LEU A N 1
ATOM 2443 C CA . LEU A 1 303 ? 7.374 -3.060 14.195 1.00 56.91 303 LEU A CA 1
ATOM 2444 C C . LEU A 1 303 ? 7.382 -2.383 15.573 1.00 56.91 303 LEU A C 1
ATOM 2446 O O . LEU A 1 303 ? 6.335 -2.387 16.234 1.00 56.91 303 LEU A O 1
ATOM 2450 N N . PRO A 1 304 ? 8.507 -1.772 15.998 1.00 58.41 304 PRO A N 1
ATOM 2451 C CA . PRO A 1 304 ? 8.543 -1.046 17.256 1.00 58.41 304 PRO A CA 1
ATOM 2452 C C . PRO A 1 304 ? 7.392 -0.028 17.281 1.00 58.41 304 PRO A C 1
ATOM 2454 O O . PRO A 1 304 ? 7.094 0.569 16.229 1.00 58.41 304 PRO A O 1
ATOM 2457 N N . PRO A 1 305 ? 6.710 0.135 18.434 1.00 58.62 305 PRO A N 1
ATOM 2458 C CA . PRO A 1 305 ? 5.582 1.046 18.548 1.00 58.62 305 PRO A CA 1
ATOM 2459 C C . PRO A 1 305 ? 5.995 2.417 18.022 1.00 58.62 305 PRO A C 1
ATOM 2461 O O . PRO A 1 305 ? 7.050 2.929 18.394 1.00 58.62 305 PRO A O 1
ATOM 2464 N N . ASP A 1 306 ? 5.188 2.982 17.115 1.00 51.31 306 ASP A N 1
ATOM 2465 C CA . ASP A 1 306 ? 5.565 4.179 16.345 1.00 51.31 306 ASP A CA 1
ATOM 2466 C C . ASP A 1 306 ? 5.914 5.376 17.249 1.00 51.31 306 ASP A C 1
ATOM 2468 O O . ASP A 1 306 ? 6.581 6.301 16.812 1.00 51.31 306 ASP A O 1
ATOM 2472 N N . ASP A 1 307 ? 5.529 5.348 18.527 1.00 46.84 307 ASP A N 1
ATOM 2473 C CA . ASP A 1 307 ? 5.807 6.406 19.501 1.00 46.84 307 ASP A CA 1
ATOM 2474 C C . ASP A 1 307 ? 7.307 6.538 19.825 1.00 46.84 307 ASP A C 1
ATOM 2476 O O . ASP A 1 307 ? 7.757 7.616 20.203 1.00 46.84 307 ASP A O 1
ATOM 2480 N N . SER A 1 308 ? 8.131 5.502 19.614 1.00 43.47 308 SER A N 1
ATOM 2481 C CA . SER A 1 308 ? 9.596 5.629 19.717 1.00 43.47 308 SER A CA 1
ATOM 2482 C C . SER A 1 308 ? 10.234 6.244 18.464 1.00 43.47 308 SER A C 1
ATOM 2484 O O . SER A 1 308 ? 11.339 6.784 18.536 1.00 43.47 308 SER A O 1
ATOM 2486 N N . LEU A 1 309 ? 9.534 6.211 17.325 1.00 41.28 309 LEU A N 1
ATOM 2487 C CA . LEU A 1 309 ? 10.024 6.655 16.016 1.00 41.28 309 LEU A CA 1
ATOM 2488 C C . LEU A 1 309 ? 9.460 8.001 15.576 1.00 41.28 309 LEU A C 1
ATOM 2490 O O . LEU A 1 309 ? 10.197 8.781 14.985 1.00 41.28 309 LEU A O 1
ATOM 2494 N N . ILE A 1 310 ? 8.244 8.351 16.004 1.00 43.34 310 ILE A N 1
ATOM 2495 C CA . ILE A 1 310 ? 7.844 9.754 16.135 1.00 43.34 310 ILE A CA 1
ATOM 2496 C C . ILE A 1 310 ? 8.884 10.471 16.990 1.00 43.34 310 ILE A C 1
ATOM 2498 O O . ILE A 1 310 ? 9.200 11.583 16.620 1.00 43.34 310 ILE A O 1
ATOM 2502 N N . ASN A 1 311 ? 9.467 9.807 18.009 1.00 36.66 311 ASN A N 1
ATOM 2503 C CA . ASN A 1 311 ? 10.587 10.270 18.846 1.00 36.66 311 ASN A CA 1
ATOM 2504 C C . ASN A 1 311 ? 12.001 10.108 18.243 1.00 36.66 311 ASN A C 1
ATOM 2506 O O . ASN A 1 311 ? 12.954 10.710 18.747 1.00 36.66 311 ASN A O 1
ATOM 2510 N N . THR A 1 312 ? 12.163 9.339 17.164 1.00 39.28 312 THR A N 1
ATOM 2511 C CA . THR A 1 312 ? 13.443 9.184 16.463 1.00 39.28 312 THR A CA 1
ATOM 2512 C C . THR A 1 312 ? 13.468 10.182 15.330 1.00 39.28 312 THR A C 1
ATOM 2514 O O . THR A 1 312 ? 13.092 9.867 14.204 1.00 39.28 312 THR A O 1
ATOM 2517 N N . VAL A 1 313 ? 13.927 11.399 15.615 1.00 45.53 313 VAL A N 1
ATOM 2518 C CA . VAL A 1 313 ? 14.242 12.283 14.506 1.00 45.53 313 VAL A CA 1
ATOM 2519 C C . VAL A 1 313 ? 15.621 11.993 13.954 1.00 45.53 313 VAL A C 1
ATOM 2521 O O . VAL A 1 313 ? 16.632 11.892 14.647 1.00 45.53 313 VAL A O 1
ATOM 2524 N N . ILE A 1 314 ? 15.609 11.864 12.641 1.00 44.38 314 ILE A N 1
ATOM 2525 C CA . ILE A 1 314 ? 16.733 11.622 11.788 1.00 44.38 314 ILE A CA 1
ATOM 2526 C C . ILE A 1 314 ? 17.551 12.916 11.681 1.00 44.38 314 ILE A C 1
ATOM 2528 O O . ILE A 1 314 ? 17.267 13.825 10.898 1.00 44.38 314 ILE A O 1
ATOM 2532 N N . ILE A 1 315 ? 18.583 13.014 12.511 1.00 43.97 315 ILE A N 1
ATOM 2533 C CA . ILE A 1 315 ? 19.575 14.080 12.424 1.00 43.97 315 ILE A CA 1
ATOM 2534 C C . ILE A 1 315 ? 20.398 13.839 11.150 1.00 43.97 315 ILE A C 1
ATOM 2536 O O . ILE A 1 315 ? 20.942 12.754 10.949 1.00 43.97 315 ILE A O 1
ATOM 2540 N N . HIS A 1 316 ? 20.493 14.844 10.272 1.00 41.88 316 HIS A N 1
ATOM 2541 C CA . HIS A 1 316 ? 21.315 14.761 9.060 1.00 41.88 316 HIS A CA 1
ATOM 2542 C C . HIS A 1 316 ? 22.744 14.301 9.422 1.00 41.88 316 HIS A C 1
ATOM 2544 O O . HIS A 1 316 ? 23.325 14.868 10.352 1.00 41.88 316 HIS A O 1
ATOM 2550 N N . PRO A 1 317 ? 23.358 13.341 8.703 1.00 43.69 317 PRO A N 1
ATOM 2551 C CA . PRO A 1 317 ? 24.692 12.832 9.033 1.00 43.69 317 PRO A CA 1
ATOM 2552 C C . PRO A 1 317 ? 25.756 13.927 9.162 1.00 43.69 317 PRO A C 1
ATOM 2554 O O . PRO A 1 317 ? 26.617 13.844 10.031 1.00 43.69 317 PRO A O 1
ATOM 2557 N N . ASP A 1 318 ? 25.666 15.003 8.370 1.00 44.81 318 ASP A N 1
ATOM 2558 C CA . ASP A 1 318 ? 26.562 16.156 8.538 1.00 44.81 318 ASP A CA 1
ATOM 2559 C C . ASP A 1 318 ? 26.318 16.940 9.828 1.00 44.81 318 ASP A C 1
ATOM 2561 O O . ASP A 1 318 ? 27.277 17.453 10.390 1.00 44.81 318 ASP A O 1
ATOM 2565 N N . ILE A 1 319 ? 25.080 17.029 10.325 1.00 46.94 319 ILE A N 1
ATOM 2566 C CA . ILE A 1 319 ? 24.800 17.641 11.631 1.00 46.94 319 ILE A CA 1
ATOM 2567 C C . ILE A 1 319 ? 25.437 16.775 12.721 1.00 46.94 319 ILE A C 1
ATOM 2569 O O . ILE A 1 319 ? 26.165 17.309 13.545 1.00 46.94 319 ILE A O 1
ATOM 2573 N N . ILE A 1 320 ? 25.291 15.446 12.668 1.00 50.53 320 ILE A N 1
ATOM 2574 C CA . ILE A 1 320 ? 25.971 14.533 13.605 1.00 50.53 320 ILE A CA 1
ATOM 2575 C C . ILE A 1 320 ? 27.495 14.666 13.519 1.00 50.53 320 ILE A C 1
ATOM 2577 O O . ILE A 1 320 ? 28.158 14.840 14.537 1.00 50.53 320 ILE A O 1
ATOM 2581 N N . ARG A 1 321 ? 28.069 14.637 12.312 1.00 50.44 321 ARG A N 1
ATOM 2582 C CA . ARG A 1 321 ? 29.516 14.777 12.083 1.00 50.44 321 ARG A CA 1
ATOM 2583 C C . ARG A 1 321 ? 30.049 16.109 12.608 1.00 50.44 321 ARG A C 1
ATOM 2585 O O . ARG A 1 321 ? 31.143 16.160 13.164 1.00 50.44 321 ARG A O 1
ATOM 2592 N N . ARG A 1 322 ? 29.280 17.186 12.437 1.00 50.44 322 ARG A N 1
ATOM 2593 C CA . ARG A 1 322 ? 29.614 18.530 12.923 1.00 50.44 322 ARG A CA 1
ATOM 2594 C C . ARG A 1 322 ? 29.458 18.635 14.435 1.00 50.44 322 ARG A C 1
ATOM 2596 O O . ARG A 1 322 ? 30.344 19.206 15.056 1.00 50.44 322 ARG A O 1
ATOM 2603 N N . LEU A 1 323 ? 28.427 18.029 15.028 1.00 49.41 323 LEU A N 1
ATOM 2604 C CA . LEU A 1 323 ? 28.281 17.912 16.480 1.00 49.41 323 LEU A CA 1
ATOM 2605 C C . LEU A 1 323 ? 29.467 17.126 17.066 1.00 49.41 323 LEU A C 1
ATOM 2607 O O . LEU A 1 323 ? 30.134 17.617 17.967 1.00 49.41 323 LEU A O 1
ATOM 2611 N N . LEU A 1 324 ? 29.833 15.972 16.501 1.00 53.69 324 LEU A N 1
ATOM 2612 C CA . LEU A 1 324 ? 30.999 15.190 16.943 1.00 53.69 324 LEU A CA 1
ATOM 2613 C C . LEU A 1 324 ? 32.313 15.988 16.859 1.00 53.69 324 LEU A C 1
ATOM 2615 O O . LEU A 1 324 ? 33.161 15.871 17.744 1.00 53.69 324 LEU A O 1
ATOM 2619 N N . LYS A 1 325 ? 32.464 16.840 15.834 1.00 54.06 325 LYS A N 1
ATOM 2620 C CA . LYS A 1 325 ? 33.618 17.741 15.678 1.00 54.06 325 LYS A CA 1
ATOM 2621 C C . LYS A 1 325 ? 33.597 18.907 16.679 1.00 54.06 325 LYS A C 1
ATOM 2623 O O . LYS A 1 325 ? 34.645 19.247 17.217 1.00 54.06 325 LYS A O 1
ATOM 2628 N N . LEU A 1 326 ? 32.425 19.491 16.942 1.00 46.69 326 LEU A N 1
ATOM 2629 C CA . LEU A 1 326 ? 32.210 20.592 17.895 1.00 46.69 326 LEU A CA 1
ATOM 2630 C C . LEU A 1 326 ? 32.429 20.159 19.346 1.00 46.69 326 LEU A C 1
ATOM 2632 O O . LEU A 1 326 ? 33.008 20.896 20.137 1.00 46.69 326 LEU A O 1
ATOM 2636 N N . TYR A 1 327 ? 31.994 18.951 19.696 1.00 48.75 327 TYR A N 1
ATOM 2637 C CA . TYR A 1 327 ? 32.042 18.455 21.067 1.00 48.75 327 TYR A CA 1
ATOM 2638 C C . TYR A 1 327 ? 33.346 17.719 21.412 1.00 48.75 327 TYR A C 1
ATOM 2640 O O . TYR A 1 327 ? 33.462 17.197 22.518 1.00 48.75 327 TYR A O 1
ATOM 2648 N N . GLY A 1 328 ? 34.348 17.716 20.520 1.00 49.25 328 GLY A N 1
ATOM 2649 C CA . GLY A 1 328 ? 35.735 17.354 20.845 1.00 49.25 328 GLY A CA 1
ATOM 2650 C C . GLY A 1 328 ? 35.903 15.975 21.493 1.00 49.25 328 GLY A C 1
ATOM 2651 O O . GLY A 1 328 ? 36.655 15.841 22.454 1.00 49.25 328 GLY A O 1
ATOM 2652 N N . GLY A 1 329 ? 35.165 14.966 21.018 1.00 51.12 329 GLY A N 1
ATOM 2653 C CA . GLY A 1 329 ? 35.195 13.615 21.592 1.00 51.12 329 GLY A CA 1
ATOM 2654 C C . GLY A 1 329 ? 34.287 13.397 22.810 1.00 51.12 329 GLY A C 1
ATOM 2655 O O . GLY A 1 329 ? 34.351 12.334 23.422 1.00 51.12 329 GLY A O 1
ATOM 2656 N N . LYS A 1 330 ? 33.423 14.357 23.171 1.00 41.38 330 LYS A N 1
ATOM 2657 C CA . LYS A 1 330 ? 32.349 14.128 24.151 1.00 41.38 330 LYS A CA 1
ATOM 2658 C C . LYS A 1 330 ? 31.201 13.330 23.526 1.00 41.38 330 LYS A C 1
ATOM 2660 O O . LYS A 1 330 ? 30.862 13.495 22.356 1.00 41.38 330 LYS A O 1
ATOM 2665 N N . THR A 1 331 ? 30.597 12.475 24.341 1.00 42.62 331 THR A N 1
ATOM 2666 C CA . THR A 1 331 ? 29.536 11.540 23.962 1.00 42.62 331 THR A CA 1
ATOM 2667 C C . THR A 1 331 ? 28.264 12.273 23.523 1.00 42.62 331 THR A C 1
ATOM 2669 O O . THR A 1 331 ? 27.683 13.023 24.304 1.00 42.62 331 THR A O 1
ATOM 2672 N N . ILE A 1 332 ? 27.805 12.030 22.292 1.00 41.28 332 ILE A N 1
ATOM 2673 C CA . ILE A 1 332 ? 26.510 12.496 21.767 1.00 41.28 332 ILE A CA 1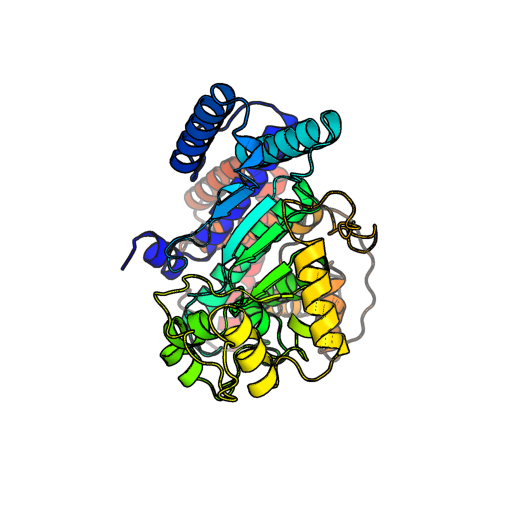
ATOM 2674 C C . ILE A 1 332 ? 25.606 11.269 21.614 1.00 41.28 332 ILE A C 1
ATOM 2676 O O . ILE A 1 332 ? 26.013 10.275 21.019 1.00 41.28 332 ILE A O 1
ATOM 2680 N N . ALA A 1 333 ? 24.391 11.321 22.159 1.00 42.09 333 ALA A N 1
ATOM 2681 C CA . ALA A 1 333 ? 23.424 10.226 22.072 1.00 42.09 333 ALA A CA 1
ATOM 2682 C C . ALA A 1 333 ? 22.759 10.187 20.676 1.00 42.09 333 ALA A C 1
ATOM 2684 O O . ALA A 1 333 ? 22.193 11.190 20.247 1.00 42.09 333 ALA A O 1
ATOM 2685 N N . ILE A 1 334 ? 22.823 9.055 19.958 1.00 44.50 334 ILE A N 1
ATOM 2686 C CA . ILE A 1 334 ? 22.253 8.858 18.605 1.00 44.50 334 ILE A CA 1
ATOM 2687 C C . ILE A 1 334 ? 21.656 7.441 18.454 1.00 44.50 334 ILE A C 1
ATOM 2689 O O . ILE A 1 334 ? 22.318 6.485 18.791 1.00 44.50 334 ILE A O 1
ATOM 2693 N N . ASN A 1 335 ? 20.464 7.249 17.886 1.00 39.28 335 ASN A N 1
ATOM 2694 C CA . ASN A 1 335 ? 19.837 5.918 17.710 1.00 39.28 335 ASN A CA 1
ATOM 2695 C C . ASN A 1 335 ? 20.812 4.785 17.227 1.00 39.28 335 ASN A C 1
ATOM 2697 O O . ASN A 1 335 ? 21.551 5.012 16.273 1.00 39.28 335 ASN A O 1
ATOM 2701 N N . PRO A 1 336 ? 20.799 3.561 17.806 1.00 36.78 336 PRO A N 1
ATOM 2702 C CA . PRO A 1 336 ? 21.643 2.422 17.393 1.00 36.78 336 PRO A CA 1
ATOM 2703 C C . PRO A 1 336 ? 21.613 2.055 15.897 1.00 36.78 336 PRO A C 1
ATOM 2705 O O . PRO A 1 336 ? 22.618 1.582 15.365 1.00 36.78 336 PRO A O 1
ATOM 2708 N N . GLY A 1 337 ? 20.516 2.324 15.176 1.00 40.62 337 GLY A N 1
ATOM 2709 C CA . GLY A 1 337 ? 20.450 2.162 13.714 1.00 40.62 337 GLY A CA 1
ATOM 2710 C C . GLY A 1 337 ? 21.488 3.012 12.958 1.00 40.62 337 GLY A C 1
ATOM 2711 O O . GLY A 1 337 ? 21.937 2.646 11.869 1.00 40.62 337 GLY A O 1
ATOM 2712 N N . PHE A 1 338 ? 21.962 4.102 13.575 1.00 40.69 338 PHE A N 1
ATOM 2713 C CA . PHE A 1 338 ? 23.020 4.969 13.053 1.00 40.69 338 PHE A CA 1
ATOM 2714 C C . PHE A 1 338 ? 24.447 4.468 13.316 1.00 40.69 338 PHE A C 1
ATOM 2716 O O . PHE A 1 338 ? 25.359 4.957 12.646 1.00 40.69 338 PHE A O 1
ATOM 2723 N N . GLU A 1 339 ? 24.688 3.502 14.214 1.00 37.91 339 GLU A N 1
ATOM 2724 C CA . GLU A 1 339 ? 26.048 2.975 14.443 1.00 37.91 339 GLU A CA 1
ATOM 2725 C C . GLU A 1 339 ? 26.620 2.375 13.153 1.00 37.91 339 GLU A C 1
ATOM 2727 O O . GLU A 1 339 ? 27.759 2.663 12.794 1.00 37.91 339 GLU A O 1
ATOM 2732 N N . ARG A 1 340 ? 25.794 1.685 12.351 1.00 40.28 340 ARG A N 1
ATOM 2733 C CA . ARG A 1 340 ? 26.194 1.184 11.020 1.00 40.28 340 ARG A CA 1
ATOM 2734 C C . ARG A 1 340 ? 26.612 2.284 10.041 1.00 40.28 340 ARG A C 1
ATOM 2736 O O . ARG A 1 340 ? 27.425 2.021 9.158 1.00 40.28 340 ARG A O 1
ATOM 2743 N N . PHE A 1 341 ? 26.086 3.500 10.185 1.00 39.06 341 PHE A N 1
ATOM 2744 C CA . PHE A 1 341 ? 26.469 4.648 9.358 1.00 39.06 341 PHE A CA 1
ATOM 2745 C C . PHE A 1 341 ? 27.698 5.382 9.908 1.00 39.06 341 PHE A C 1
ATOM 2747 O O . PHE A 1 341 ? 28.513 5.870 9.123 1.00 39.06 341 PHE A O 1
ATOM 2754 N N . ALA A 1 342 ? 27.880 5.405 11.231 1.00 38.28 342 ALA A N 1
ATOM 2755 C CA . ALA A 1 342 ? 29.089 5.915 11.873 1.00 38.28 342 ALA A CA 1
ATOM 2756 C C . ALA A 1 342 ? 30.309 5.004 11.627 1.00 38.28 342 ALA A C 1
ATOM 2758 O O . ALA A 1 342 ? 31.415 5.516 11.470 1.00 38.28 342 ALA A O 1
ATOM 2759 N N . CYS A 1 343 ? 30.127 3.686 11.478 1.00 36.91 343 CYS A N 1
ATOM 2760 C CA . CYS A 1 343 ? 31.204 2.733 11.166 1.00 36.91 343 CYS A CA 1
ATOM 2761 C C . CYS A 1 343 ? 31.873 2.939 9.791 1.00 36.91 343 CYS A C 1
ATOM 2763 O O . CYS A 1 343 ? 32.955 2.408 9.561 1.00 36.91 343 CYS A O 1
ATOM 2765 N N . ASN A 1 344 ? 31.284 3.737 8.891 1.00 36.44 344 ASN A N 1
ATOM 2766 C CA . ASN A 1 344 ? 31.949 4.194 7.660 1.00 36.44 344 ASN A CA 1
ATOM 2767 C C . ASN A 1 344 ? 32.780 5.477 7.868 1.00 36.44 344 ASN A C 1
ATOM 2769 O O . ASN A 1 344 ? 33.261 6.082 6.908 1.00 36.44 344 ASN A O 1
ATOM 2773 N N . THR A 1 345 ? 32.959 5.910 9.118 1.00 36.72 345 THR A N 1
ATOM 2774 C CA . THR A 1 345 ? 33.920 6.942 9.510 1.00 36.72 345 THR A CA 1
ATOM 2775 C C . THR A 1 345 ? 35.026 6.317 10.369 1.00 36.72 345 THR A C 1
ATOM 2777 O O . THR A 1 345 ? 34.743 5.432 11.170 1.00 36.72 345 THR A O 1
ATOM 2780 N N . PRO A 1 346 ? 36.297 6.729 10.210 1.00 33.34 346 PRO A N 1
ATOM 2781 C CA . PRO A 1 346 ? 37.465 5.997 10.721 1.00 33.34 346 PRO A CA 1
ATOM 2782 C C . PRO A 1 346 ? 37.689 6.081 12.247 1.00 33.34 346 PRO A C 1
ATOM 2784 O O . PRO A 1 346 ? 38.811 5.890 12.708 1.00 33.34 346 PRO A O 1
ATOM 2787 N N . TYR A 1 347 ? 36.661 6.368 13.051 1.00 37.66 347 TYR A N 1
ATOM 2788 C CA . TYR A 1 347 ? 36.806 6.628 14.485 1.00 37.66 347 TYR A CA 1
ATOM 2789 C C . TYR A 1 347 ? 35.888 5.728 15.331 1.00 37.66 347 TYR A C 1
ATOM 2791 O O . TYR A 1 347 ? 34.669 5.869 15.305 1.00 37.66 347 TYR A O 1
ATOM 2799 N N . ASN A 1 348 ? 36.494 4.816 16.100 1.00 32.25 348 ASN A N 1
ATOM 2800 C CA . ASN A 1 348 ? 35.828 3.935 17.069 1.00 32.25 348 ASN A CA 1
ATOM 2801 C C . ASN A 1 348 ? 35.598 4.665 18.406 1.00 32.25 348 ASN A C 1
ATOM 2803 O O . ASN A 1 348 ? 36.567 4.979 19.095 1.00 32.25 348 ASN A O 1
ATOM 2807 N N . TYR A 1 349 ? 34.342 4.852 18.823 1.00 37.00 349 TYR A N 1
ATOM 2808 C CA . TYR A 1 349 ? 33.986 5.298 20.180 1.00 37.00 349 TYR A CA 1
ATOM 2809 C C . TYR A 1 349 ? 32.766 4.517 20.709 1.00 37.00 349 TYR A C 1
ATOM 2811 O O . TYR A 1 349 ? 31.852 4.232 19.942 1.00 37.00 349 TYR A O 1
ATOM 2819 N N . SER A 1 350 ? 32.737 4.172 22.007 1.00 28.16 350 SER A N 1
ATOM 2820 C CA . SER A 1 350 ? 31.617 3.454 22.659 1.00 28.16 350 SER A CA 1
ATOM 2821 C C . SER A 1 350 ? 30.653 4.406 23.381 1.00 28.16 350 SER A C 1
ATOM 2823 O O . SER A 1 350 ? 31.120 5.325 24.058 1.00 28.16 350 SER A O 1
ATOM 2825 N N . ILE A 1 351 ? 29.338 4.157 23.324 1.00 34.06 351 ILE A N 1
ATOM 2826 C CA . ILE A 1 351 ? 28.286 5.069 23.825 1.00 34.06 351 ILE A CA 1
ATOM 2827 C C . ILE A 1 351 ? 27.293 4.338 24.765 1.00 34.06 351 ILE A C 1
ATOM 2829 O O . ILE A 1 351 ? 27.001 3.160 24.574 1.00 34.06 351 ILE A O 1
ATOM 2833 N N . LYS A 1 352 ? 26.765 5.036 25.792 1.00 28.48 352 LYS A N 1
ATOM 2834 C CA . LYS A 1 352 ? 25.686 4.586 26.713 1.00 28.48 352 LYS A CA 1
ATOM 2835 C C . LYS A 1 352 ? 24.532 5.611 26.782 1.00 28.48 352 LYS A C 1
ATOM 2837 O O . LYS A 1 352 ? 24.764 6.798 26.575 1.00 28.48 352 LYS A O 1
ATOM 2842 N N . TRP A 1 353 ? 23.310 5.146 27.094 1.00 41.84 353 TRP A N 1
ATOM 2843 C CA . TRP A 1 353 ? 22.017 5.779 26.741 1.00 41.84 353 TRP A CA 1
ATOM 2844 C C . TRP A 1 353 ? 21.167 6.314 27.912 1.00 41.84 353 TRP A C 1
ATOM 2846 O O . TRP A 1 353 ? 21.061 5.638 28.934 1.00 41.84 353 TRP A O 1
ATOM 2856 N N . ALA A 1 354 ? 20.459 7.444 27.702 1.00 29.56 354 ALA A N 1
ATOM 2857 C CA . ALA A 1 354 ? 19.302 7.886 28.505 1.00 29.56 354 ALA A CA 1
ATOM 2858 C C . ALA A 1 354 ? 18.293 8.790 27.722 1.00 29.56 354 ALA A C 1
ATOM 2860 O O . ALA A 1 354 ? 18.622 9.916 27.373 1.00 29.56 354 ALA A O 1
ATOM 2861 N N . ASN A 1 355 ? 17.057 8.285 27.530 1.00 36.25 355 ASN A N 1
ATOM 2862 C CA . ASN A 1 355 ? 15.734 8.971 27.490 1.00 36.25 355 ASN A CA 1
ATOM 2863 C C . ASN A 1 355 ? 15.246 9.882 26.292 1.00 36.25 355 ASN A C 1
ATOM 2865 O O . ASN A 1 355 ? 15.760 10.967 26.035 1.00 36.25 355 ASN A O 1
ATOM 2869 N N . VAL A 1 356 ? 14.147 9.406 25.656 1.00 36.88 356 VAL A N 1
ATOM 2870 C CA . VAL A 1 356 ? 12.862 9.974 25.107 1.00 36.88 356 VAL A CA 1
ATOM 2871 C C . VAL A 1 356 ? 12.762 11.311 24.321 1.00 36.88 356 VAL A C 1
ATOM 2873 O O . VAL A 1 356 ? 11.848 11.427 23.512 1.00 36.88 356 VAL A O 1
ATOM 2876 N N . TYR A 1 357 ? 13.664 12.293 24.400 1.00 43.38 357 TYR A N 1
ATOM 2877 C CA . TYR A 1 357 ? 13.386 13.659 23.865 1.00 43.38 357 TYR A CA 1
ATOM 2878 C C . TYR A 1 357 ? 13.868 13.967 22.426 1.00 43.38 357 TYR A C 1
ATOM 2880 O O . TYR A 1 357 ? 14.127 15.119 22.066 1.00 43.38 357 TYR A O 1
ATOM 2888 N N . GLY A 1 358 ? 14.034 12.949 21.580 1.00 44.69 358 GLY A N 1
ATOM 2889 C CA . GLY A 1 358 ? 14.694 13.089 20.275 1.00 44.69 358 GLY A CA 1
ATOM 2890 C C . GLY A 1 358 ? 13.919 13.893 19.225 1.00 44.69 358 GLY A C 1
ATOM 2891 O O . GLY A 1 358 ? 14.542 14.548 18.389 1.00 44.69 358 GLY A O 1
ATOM 2892 N N . ALA A 1 359 ? 12.584 13.884 19.259 1.00 39.06 359 ALA A N 1
ATOM 2893 C CA . ALA A 1 359 ? 11.807 14.390 18.130 1.00 39.06 359 ALA A CA 1
ATOM 2894 C C . ALA A 1 359 ? 11.226 15.776 18.220 1.00 39.06 359 ALA A C 1
ATOM 2896 O O . ALA A 1 359 ? 11.185 16.489 17.212 1.00 39.06 359 ALA A O 1
ATOM 2897 N N . LEU A 1 360 ? 10.847 16.175 19.427 1.00 43.53 360 LEU A N 1
ATOM 2898 C CA . LEU A 1 360 ? 10.476 17.551 19.714 1.00 43.53 360 LEU A CA 1
ATOM 2899 C C . LEU A 1 360 ? 11.607 18.483 19.272 1.00 43.53 360 LEU A C 1
ATOM 2901 O O . LEU A 1 360 ? 11.350 19.505 18.652 1.00 43.53 360 LEU A O 1
ATOM 2905 N N . ARG A 1 361 ? 12.865 18.045 19.414 1.00 49.19 361 ARG A N 1
ATOM 2906 C CA . ARG A 1 361 ? 14.059 18.794 19.009 1.00 49.19 361 ARG A CA 1
ATOM 2907 C C . ARG A 1 361 ? 14.179 19.120 17.526 1.00 49.19 361 ARG A C 1
ATOM 2909 O O . ARG A 1 361 ? 14.867 20.075 17.191 1.00 49.19 361 ARG A O 1
ATOM 2916 N N . VAL A 1 362 ? 13.554 18.363 16.627 1.00 46.69 362 VAL A N 1
ATOM 2917 C CA . VAL A 1 362 ? 13.812 18.503 15.184 1.00 46.69 362 VAL A CA 1
ATOM 2918 C C . VAL A 1 362 ? 12.572 18.863 14.374 1.00 46.69 362 VAL A C 1
ATOM 2920 O O . VAL A 1 362 ? 12.711 19.565 13.372 1.00 46.69 362 VAL A O 1
ATOM 2923 N N . ALA A 1 363 ? 11.365 18.508 14.830 1.00 46.31 363 ALA A N 1
ATOM 2924 C CA . ALA A 1 363 ? 10.165 19.206 14.363 1.00 46.31 363 ALA A CA 1
ATOM 2925 C C . ALA A 1 363 ? 10.325 20.718 14.587 1.00 46.31 363 ALA A C 1
ATOM 2927 O O . ALA A 1 363 ? 10.077 21.517 13.692 1.00 46.31 363 ALA A O 1
ATOM 2928 N N . PHE A 1 364 ? 10.913 21.076 15.723 1.00 51.56 364 PHE A N 1
ATOM 2929 C CA . PHE A 1 364 ? 11.341 22.422 16.047 1.00 51.56 364 PHE A CA 1
ATOM 2930 C C . PHE A 1 364 ? 12.402 22.999 15.103 1.00 51.56 364 PHE A C 1
ATOM 2932 O O . PHE A 1 364 ? 12.258 24.123 14.651 1.00 51.56 364 PHE A O 1
ATOM 2939 N N . ILE A 1 365 ? 13.446 22.244 14.738 1.00 52.22 365 ILE A N 1
ATOM 2940 C CA . ILE A 1 365 ? 14.436 22.705 13.744 1.00 52.22 365 ILE A CA 1
ATOM 2941 C C . ILE A 1 365 ? 13.774 22.951 12.379 1.00 52.22 365 ILE A C 1
ATOM 2943 O O . ILE A 1 365 ? 14.183 23.868 11.674 1.00 52.22 365 ILE A O 1
ATOM 2947 N N . CYS A 1 366 ? 12.758 22.168 12.005 1.00 47.25 366 CYS A N 1
ATOM 2948 C CA . CYS A 1 366 ? 11.996 22.381 10.771 1.00 47.25 366 CYS A CA 1
ATOM 2949 C C . CYS A 1 366 ? 11.083 23.611 10.856 1.00 47.25 366 CYS A C 1
ATOM 2951 O O . CYS A 1 366 ? 11.026 24.363 9.888 1.00 47.25 366 CYS A O 1
ATOM 2953 N N . ILE A 1 367 ? 10.433 23.840 12.004 1.00 51.38 367 ILE A N 1
ATOM 2954 C CA . ILE A 1 367 ? 9.680 25.071 12.292 1.00 51.38 367 ILE A CA 1
ATOM 2955 C C . ILE A 1 367 ? 10.638 26.263 12.183 1.00 51.38 367 ILE A C 1
ATOM 2957 O O . ILE A 1 367 ? 10.444 27.133 11.344 1.00 51.38 367 ILE A O 1
ATOM 2961 N N . CYS A 1 368 ? 11.763 26.250 12.899 1.00 52.44 368 CYS A N 1
ATOM 2962 C CA . CYS A 1 368 ? 12.743 27.333 12.853 1.00 52.44 368 CYS A CA 1
ATOM 2963 C C . CYS A 1 368 ? 13.389 27.546 11.477 1.00 52.44 368 CYS A C 1
ATOM 2965 O O . CYS A 1 368 ? 13.766 28.668 11.154 1.00 52.44 368 CYS A O 1
ATOM 2967 N N . ALA A 1 369 ? 13.537 26.496 10.664 1.00 53.84 369 ALA A N 1
ATOM 2968 C CA . ALA A 1 369 ? 14.064 26.604 9.305 1.00 53.84 369 ALA A CA 1
ATOM 2969 C C . ALA A 1 369 ? 13.076 27.247 8.315 1.00 53.84 369 ALA A C 1
ATOM 2971 O O . ALA A 1 369 ? 13.519 27.694 7.263 1.00 53.84 369 ALA A O 1
ATOM 2972 N N . ASN A 1 370 ? 11.776 27.306 8.635 1.00 50.62 370 ASN A N 1
ATOM 2973 C CA . ASN A 1 370 ? 10.778 28.027 7.835 1.00 50.62 370 ASN A CA 1
ATOM 2974 C C . ASN A 1 370 ? 10.758 29.538 8.125 1.00 50.62 370 ASN A C 1
ATOM 2976 O O . ASN A 1 370 ? 10.207 30.301 7.332 1.00 50.62 370 ASN A O 1
ATOM 2980 N N . HIS A 1 371 ? 11.353 29.992 9.232 1.00 55.53 371 HIS A N 1
ATOM 2981 C CA . HIS A 1 371 ? 11.459 31.414 9.546 1.00 55.53 371 HIS A CA 1
ATOM 2982 C C . HIS A 1 371 ? 12.816 31.954 9.065 1.00 55.53 371 HIS A C 1
ATOM 2984 O O . HIS A 1 371 ? 13.829 31.907 9.763 1.00 55.53 371 HIS A O 1
ATOM 2990 N N . ASP A 1 372 ? 12.824 32.501 7.846 1.00 50.66 372 ASP A N 1
ATOM 2991 C CA . ASP A 1 372 ? 14.016 33.002 7.134 1.00 50.66 372 ASP A CA 1
ATOM 2992 C C . ASP A 1 372 ? 14.716 34.207 7.790 1.00 50.66 372 ASP A C 1
ATOM 2994 O O . ASP A 1 372 ? 15.783 34.639 7.346 1.00 50.66 372 ASP A O 1
ATOM 2998 N N . LYS A 1 373 ? 14.152 34.787 8.854 1.00 54.53 373 LYS A N 1
ATOM 2999 C CA . LYS A 1 373 ? 14.634 36.049 9.428 1.00 54.53 373 LYS A CA 1
ATOM 3000 C C . LYS A 1 373 ? 15.180 35.884 10.842 1.00 54.53 373 LYS A C 1
ATOM 3002 O O . LYS A 1 373 ? 14.715 35.059 11.615 1.00 54.53 373 LYS A O 1
ATOM 3007 N N . SER A 1 374 ? 16.228 36.673 11.093 1.00 50.38 374 SER A N 1
ATOM 3008 C CA . SER A 1 374 ? 16.939 36.928 12.352 1.00 50.38 374 SER A CA 1
ATOM 3009 C C . SER A 1 374 ? 16.293 36.315 13.598 1.00 50.38 374 SER A C 1
ATOM 3011 O O . SER A 1 374 ? 15.279 36.789 14.098 1.00 50.38 374 SER A O 1
ATOM 3013 N N . ASP A 1 375 ? 16.976 35.334 14.169 1.00 57.97 375 ASP A N 1
ATOM 3014 C CA . ASP A 1 375 ? 16.667 34.647 15.423 1.00 57.97 375 ASP A CA 1
ATOM 3015 C C . ASP A 1 375 ? 16.816 35.522 16.691 1.00 57.97 375 ASP A C 1
ATOM 3017 O O . ASP A 1 375 ? 16.695 35.022 17.811 1.00 57.97 375 ASP A O 1
ATOM 3021 N N . GLN A 1 376 ? 17.074 36.824 16.517 1.00 61.34 376 GLN A N 1
ATOM 3022 C CA . GLN A 1 376 ? 16.960 37.853 17.558 1.00 61.34 376 GLN A CA 1
ATOM 3023 C C . GLN A 1 376 ? 15.600 38.565 17.571 1.00 61.34 376 GLN A C 1
ATOM 3025 O O . GLN A 1 376 ? 15.383 39.453 18.392 1.00 61.34 376 GLN A O 1
ATOM 3030 N N . ASP A 1 377 ? 14.692 38.215 16.661 1.00 74.00 377 ASP A N 1
ATOM 3031 C CA . ASP A 1 377 ? 13.343 38.765 16.653 1.00 74.00 377 ASP A CA 1
ATOM 3032 C C . ASP A 1 377 ? 12.445 37.961 17.609 1.00 74.00 377 ASP A C 1
ATOM 3034 O O . ASP A 1 377 ? 12.042 36.832 17.317 1.00 74.00 377 ASP A O 1
ATOM 3038 N N . GLU A 1 378 ? 12.120 38.546 18.765 1.00 78.12 378 GLU A N 1
ATOM 3039 C CA . GLU A 1 378 ? 11.179 37.968 19.738 1.00 78.12 378 GLU A CA 1
ATOM 3040 C C . GLU A 1 378 ? 9.810 37.653 19.113 1.00 78.12 378 GLU A C 1
ATOM 3042 O O . GLU A 1 378 ? 9.123 36.723 19.545 1.00 78.12 378 GLU A O 1
ATOM 3047 N N . LYS A 1 379 ? 9.426 38.362 18.041 1.00 75.62 379 LYS A N 1
ATOM 3048 C CA . LYS A 1 379 ? 8.213 38.053 17.282 1.00 75.62 379 LYS A CA 1
ATOM 3049 C C . LYS A 1 379 ? 8.320 36.695 16.589 1.00 75.62 379 LYS A C 1
ATOM 3051 O O . LYS A 1 379 ? 7.374 35.917 16.647 1.00 75.62 379 LYS A O 1
ATOM 3056 N N . ILE A 1 380 ? 9.472 36.380 15.996 1.00 70.81 380 ILE A N 1
ATOM 3057 C CA . ILE A 1 380 ? 9.717 35.092 15.331 1.00 70.81 380 ILE A CA 1
ATOM 3058 C C . ILE A 1 380 ? 9.771 33.964 16.362 1.00 70.81 380 ILE A C 1
ATOM 3060 O O . ILE A 1 380 ? 9.135 32.932 16.163 1.00 70.81 380 ILE A O 1
ATOM 3064 N N . LYS A 1 381 ? 10.440 34.174 17.507 1.00 80.12 381 LYS A N 1
ATOM 3065 C CA . LYS A 1 381 ? 10.410 33.214 18.626 1.00 80.12 381 LYS A CA 1
ATOM 3066 C C . LYS A 1 381 ? 8.970 32.924 19.066 1.00 80.12 381 LYS A C 1
ATOM 3068 O O . LYS A 1 381 ? 8.618 31.767 19.282 1.00 80.12 381 LYS A O 1
ATOM 3073 N N . SER A 1 382 ? 8.136 33.960 19.171 1.00 79.31 382 SER A N 1
ATOM 3074 C CA . SER A 1 382 ? 6.720 33.832 19.532 1.00 79.31 382 SER A CA 1
ATOM 3075 C C . SER A 1 382 ? 5.893 33.094 18.469 1.00 79.31 382 SER A C 1
ATOM 3077 O O . SER A 1 382 ? 5.057 32.266 18.830 1.00 79.31 382 SER A O 1
ATOM 3079 N N . GLU A 1 383 ? 6.139 33.332 17.177 1.00 75.12 383 GLU A N 1
ATOM 3080 C CA . GLU A 1 383 ? 5.483 32.614 16.071 1.00 75.12 383 GLU A CA 1
ATOM 3081 C C . GLU A 1 383 ? 5.848 31.119 16.072 1.00 75.12 383 GLU A C 1
ATOM 3083 O O . GLU A 1 383 ? 4.952 30.274 16.094 1.00 75.12 383 GLU A O 1
ATOM 3088 N N . ILE A 1 384 ? 7.142 30.793 16.182 1.00 70.19 384 ILE A N 1
ATOM 3089 C CA . ILE A 1 384 ? 7.653 29.414 16.316 1.00 70.19 384 ILE A CA 1
ATOM 3090 C C . ILE A 1 384 ? 7.029 28.733 17.540 1.00 70.19 384 ILE A C 1
ATOM 3092 O O . ILE A 1 384 ? 6.626 27.572 17.472 1.00 70.19 384 ILE A O 1
ATOM 3096 N N . ARG A 1 385 ? 6.917 29.453 18.662 1.00 80.50 385 ARG A N 1
ATOM 3097 C CA . ARG A 1 385 ? 6.291 28.960 19.897 1.00 80.50 385 ARG A CA 1
ATOM 3098 C C . ARG A 1 385 ? 4.827 28.637 19.716 1.00 80.50 385 ARG A C 1
ATOM 3100 O O . ARG A 1 385 ? 4.399 27.556 20.097 1.00 80.50 385 ARG A O 1
ATOM 3107 N N . LYS A 1 386 ? 4.081 29.511 19.052 1.00 76.56 386 LYS A N 1
ATOM 3108 C CA . LYS A 1 386 ? 2.677 29.256 18.741 1.00 76.56 386 LYS A CA 1
ATOM 3109 C C . LYS A 1 386 ? 2.504 28.010 17.867 1.00 76.56 386 LYS A C 1
ATOM 3111 O O . LYS A 1 386 ? 1.603 27.213 18.126 1.00 76.56 386 LYS A O 1
ATOM 3116 N N . GLU A 1 387 ? 3.349 27.822 16.854 1.00 63.94 387 GLU A N 1
ATOM 3117 C CA . GLU A 1 387 ? 3.317 26.619 16.010 1.00 63.94 387 GLU A CA 1
ATOM 3118 C C . GLU A 1 387 ? 3.682 25.354 16.795 1.00 63.94 387 GLU A C 1
ATOM 3120 O O . GLU A 1 387 ? 2.988 24.340 16.691 1.00 63.94 387 GLU A O 1
ATOM 3125 N N . TYR A 1 388 ? 4.723 25.426 17.626 1.00 69.38 388 TYR A N 1
ATOM 3126 C CA . TYR A 1 388 ? 5.118 24.339 18.515 1.00 69.38 388 TYR A CA 1
ATOM 3127 C C . TYR A 1 388 ? 3.984 23.954 19.471 1.00 69.38 388 TYR A C 1
ATOM 3129 O O . TYR A 1 388 ? 3.595 22.789 19.508 1.00 69.38 388 TYR A O 1
ATOM 3137 N N . ASP A 1 389 ? 3.393 24.922 20.172 1.00 75.56 389 ASP A N 1
ATOM 3138 C CA . ASP A 1 389 ? 2.311 24.682 21.128 1.00 75.56 389 ASP A CA 1
ATOM 3139 C C . ASP A 1 389 ? 1.062 24.115 20.434 1.00 75.56 389 ASP A C 1
ATOM 3141 O O . ASP A 1 389 ? 0.360 23.274 20.993 1.00 75.56 389 ASP A O 1
ATOM 3145 N N . THR A 1 390 ? 0.805 24.513 19.183 1.00 65.19 390 THR A N 1
ATOM 3146 C CA . THR A 1 390 ? -0.291 23.962 18.368 1.00 65.19 390 THR A CA 1
ATOM 3147 C C . THR A 1 390 ? -0.070 22.482 18.041 1.00 65.19 390 THR A C 1
ATOM 3149 O O . THR A 1 390 ? -1.017 21.695 18.030 1.00 65.19 390 THR A O 1
ATOM 3152 N N . LEU A 1 391 ? 1.174 22.086 17.764 1.00 54.16 391 LEU A N 1
ATOM 3153 C CA . LEU A 1 391 ? 1.517 20.719 17.363 1.00 54.16 391 LEU A CA 1
ATOM 3154 C C . LEU A 1 391 ? 1.714 19.780 18.559 1.00 54.16 391 LEU A C 1
ATOM 3156 O O . LEU A 1 391 ? 1.300 18.617 18.512 1.00 54.16 391 LEU A O 1
ATOM 3160 N N . PHE A 1 392 ? 2.340 20.279 19.623 1.00 60.38 392 PHE A N 1
ATOM 3161 C CA . PHE A 1 392 ? 2.855 19.475 20.732 1.00 60.38 392 PHE A CA 1
ATOM 3162 C C . PHE A 1 392 ? 2.189 19.781 22.079 1.00 60.38 392 PHE A C 1
ATOM 3164 O O . PHE A 1 392 ? 2.308 18.975 23.001 1.00 60.38 392 PHE A O 1
ATOM 3171 N N . GLY A 1 393 ? 1.423 20.870 22.175 1.00 70.44 393 GLY A N 1
ATOM 3172 C CA . GLY A 1 393 ? 0.898 21.400 23.432 1.00 70.44 393 GLY A CA 1
ATOM 3173 C C . GLY A 1 393 ? 1.894 22.339 24.132 1.00 70.44 393 GLY A C 1
ATOM 3174 O O . GLY A 1 393 ? 3.083 22.318 23.814 1.00 70.44 393 GLY A O 1
ATOM 3175 N N . PRO A 1 394 ? 1.425 23.167 25.084 1.00 76.06 394 PRO A N 1
ATOM 3176 C CA . PRO A 1 394 ? 2.272 24.137 25.775 1.00 76.06 394 PRO A CA 1
ATOM 3177 C C . PRO A 1 394 ? 3.303 23.447 26.680 1.00 76.06 394 PRO A C 1
ATOM 3179 O O . PRO A 1 394 ? 2.935 22.745 27.625 1.00 76.06 394 PRO A O 1
ATOM 3182 N N . ASN A 1 395 ? 4.596 23.668 26.415 1.00 75.62 395 ASN A N 1
ATOM 3183 C CA . ASN A 1 395 ? 5.702 23.209 27.267 1.00 75.62 395 ASN A CA 1
ATOM 3184 C C . ASN A 1 395 ? 6.897 24.181 27.218 1.00 75.62 395 ASN A C 1
ATOM 3186 O O . ASN A 1 395 ? 7.812 24.030 26.407 1.00 75.62 395 ASN A O 1
ATOM 3190 N N . ASP A 1 396 ? 6.898 25.176 28.111 1.00 69.44 396 ASP A N 1
ATOM 3191 C CA . ASP A 1 396 ? 7.845 26.299 28.064 1.00 69.44 396 ASP A CA 1
ATOM 3192 C C . ASP A 1 396 ? 9.311 25.888 28.178 1.00 69.44 396 ASP A C 1
ATOM 3194 O O . ASP A 1 396 ? 10.145 26.343 27.394 1.00 69.44 396 ASP A O 1
ATOM 3198 N N . ILE A 1 397 ? 9.608 25.004 29.132 1.00 63.56 397 ILE A N 1
ATOM 3199 C CA . ILE A 1 397 ? 10.970 24.541 29.415 1.00 63.56 397 ILE A CA 1
ATOM 3200 C C . ILE A 1 397 ? 11.500 23.730 28.234 1.00 63.56 397 ILE A C 1
ATOM 3202 O O . ILE A 1 397 ? 12.673 23.833 27.875 1.00 63.56 397 ILE A O 1
ATOM 3206 N N . GLU A 1 398 ? 10.652 22.903 27.630 1.00 66.12 398 GLU A N 1
ATOM 3207 C CA . GLU A 1 398 ? 11.050 22.107 26.480 1.00 66.12 398 GLU A CA 1
ATOM 3208 C C . GLU A 1 398 ? 11.260 22.980 25.242 1.00 66.12 398 GLU A C 1
ATOM 3210 O O . GLU A 1 398 ? 12.315 22.877 24.617 1.00 66.12 398 GLU A O 1
ATOM 3215 N N . PHE A 1 399 ? 10.330 23.891 24.943 1.00 74.00 399 PHE A N 1
ATOM 3216 C CA . PHE A 1 399 ? 10.470 24.845 23.846 1.00 74.00 399 PHE A CA 1
ATOM 3217 C C . PHE A 1 399 ? 11.782 25.632 23.948 1.00 74.00 399 PHE A C 1
ATOM 3219 O O . PHE A 1 399 ? 12.555 25.648 22.991 1.00 74.00 399 PHE A O 1
ATOM 3226 N N . ASP A 1 400 ? 12.056 26.268 25.094 1.00 75.19 400 ASP A N 1
ATOM 3227 C CA . ASP A 1 400 ? 13.213 27.163 25.227 1.00 75.19 400 ASP A CA 1
ATOM 3228 C C . ASP A 1 400 ? 14.535 26.398 25.096 1.00 75.19 400 ASP A C 1
ATOM 3230 O O . ASP A 1 400 ? 15.423 26.829 24.362 1.00 75.19 400 ASP A O 1
ATOM 3234 N N . ASN A 1 401 ? 14.634 25.206 25.695 1.00 63.81 401 ASN A N 1
ATOM 3235 C CA . ASN A 1 401 ? 15.816 24.351 25.555 1.00 63.81 401 ASN A CA 1
ATOM 3236 C C . ASN A 1 401 ? 16.096 23.970 24.094 1.00 63.81 401 ASN A C 1
ATOM 3238 O O . ASN A 1 401 ? 17.254 23.862 23.681 1.00 63.81 401 ASN A O 1
ATOM 3242 N N . ILE A 1 402 ? 15.044 23.730 23.310 1.00 61.66 402 ILE A N 1
ATOM 3243 C CA . ILE A 1 402 ? 15.180 23.373 21.900 1.00 61.66 402 ILE A CA 1
ATOM 3244 C C . ILE A 1 402 ? 15.496 24.615 21.051 1.00 61.66 402 ILE A C 1
ATOM 3246 O O . ILE A 1 402 ? 16.362 24.545 20.172 1.00 61.66 402 ILE A O 1
ATOM 3250 N N . TYR A 1 403 ? 14.848 25.748 21.335 1.00 68.50 403 TYR A N 1
ATOM 3251 C CA . TYR A 1 403 ? 15.097 27.028 20.671 1.00 68.50 403 TYR A CA 1
ATOM 3252 C C . TYR A 1 403 ? 16.538 27.476 20.824 1.00 68.50 403 TYR A C 1
ATOM 3254 O O . TYR A 1 403 ? 17.208 27.773 19.831 1.00 68.50 403 TYR A O 1
ATOM 3262 N N . ASP A 1 404 ? 17.040 27.448 22.052 1.00 67.31 404 ASP A N 1
ATOM 3263 C CA . ASP A 1 404 ? 18.395 27.879 22.361 1.00 67.31 404 ASP A CA 1
ATOM 3264 C C . ASP A 1 404 ? 19.432 26.949 21.726 1.00 67.31 404 ASP A C 1
ATOM 3266 O O . ASP A 1 404 ? 20.437 27.421 21.190 1.00 67.31 404 ASP A O 1
ATOM 3270 N N . PHE A 1 405 ? 19.167 25.637 21.686 1.00 62.16 405 PHE A N 1
ATOM 3271 C CA . PHE A 1 405 ? 20.005 24.689 20.952 1.00 62.16 405 PHE A CA 1
ATOM 3272 C C . PHE A 1 405 ? 20.062 25.013 19.450 1.00 62.16 405 PHE A C 1
ATOM 3274 O O . PHE A 1 405 ? 21.152 25.073 18.877 1.00 62.16 405 PHE A O 1
ATOM 3281 N N . TRP A 1 406 ? 18.916 25.258 18.803 1.00 67.44 406 TRP A N 1
ATOM 3282 C CA . TRP A 1 406 ? 18.878 25.631 17.383 1.00 67.44 406 TRP A CA 1
ATOM 3283 C C . TRP A 1 406 ? 19.643 26.934 17.110 1.00 67.44 406 TRP A C 1
ATOM 3285 O O . TRP A 1 406 ? 20.451 26.977 16.176 1.00 67.44 406 TRP A O 1
ATOM 3295 N N . ARG A 1 407 ? 19.460 27.962 17.951 1.00 68.56 407 ARG A N 1
ATOM 3296 C CA . ARG A 1 407 ? 20.192 29.235 17.841 1.00 68.56 407 ARG A CA 1
ATOM 3297 C C . ARG A 1 407 ? 21.700 29.034 17.922 1.00 68.56 407 ARG A C 1
ATOM 3299 O O . ARG A 1 407 ? 22.431 29.522 17.063 1.00 68.56 407 ARG A O 1
ATOM 3306 N N . GLN A 1 408 ? 22.169 28.270 18.908 1.00 60.75 408 GLN A N 1
ATOM 3307 C CA . GLN A 1 408 ? 23.597 27.984 19.081 1.00 60.75 408 GLN A CA 1
ATOM 3308 C C . GLN A 1 408 ? 24.192 27.260 17.868 1.00 60.75 408 GLN A C 1
ATOM 3310 O O . GLN A 1 408 ? 25.287 27.601 17.418 1.00 60.75 408 GLN A O 1
ATOM 3315 N N . VAL A 1 409 ? 23.465 26.292 17.300 1.00 55.84 409 VAL A N 1
ATOM 3316 C CA . VAL A 1 409 ? 23.894 25.585 16.085 1.00 55.84 409 VAL A CA 1
ATOM 3317 C C . VAL A 1 409 ? 23.950 26.532 14.881 1.00 55.84 409 VAL A C 1
ATOM 3319 O O . VAL A 1 409 ? 24.884 26.429 14.088 1.00 55.84 409 VAL A O 1
ATOM 3322 N N . ARG A 1 410 ? 22.999 27.466 14.742 1.00 58.16 410 ARG A N 1
ATOM 3323 C CA . ARG A 1 410 ? 22.970 28.445 13.642 1.00 58.16 410 ARG A CA 1
ATOM 3324 C C . ARG A 1 410 ? 24.159 29.411 13.703 1.00 58.16 410 ARG A C 1
ATOM 3326 O O . ARG A 1 410 ? 24.912 29.496 12.735 1.00 58.16 410 ARG A O 1
ATOM 3333 N N . TYR A 1 411 ? 24.376 30.072 14.842 1.00 60.03 411 TYR A N 1
ATOM 3334 C CA . TYR A 1 411 ? 25.432 31.085 14.985 1.00 60.03 411 TYR A CA 1
ATOM 3335 C C . TYR A 1 411 ? 26.843 30.525 14.811 1.00 60.03 411 TYR A C 1
ATOM 3337 O O . TYR A 1 411 ? 27.658 31.097 14.090 1.00 60.03 411 TYR A O 1
ATOM 3345 N N . HIS A 1 412 ? 27.137 29.372 15.415 1.00 55.12 412 HIS A N 1
ATOM 3346 C CA . HIS A 1 412 ? 28.479 28.798 15.323 1.00 55.12 412 HIS A CA 1
ATOM 3347 C C . HIS A 1 412 ? 28.831 28.290 13.917 1.00 55.12 412 HIS A C 1
ATOM 3349 O O . HIS A 1 412 ? 30.013 28.167 13.591 1.00 55.12 412 HIS A O 1
ATOM 3355 N N . VAL A 1 413 ? 27.837 28.009 13.070 1.00 49.31 413 VAL A N 1
ATOM 3356 C CA . VAL A 1 413 ? 28.060 27.616 11.671 1.00 49.31 413 VAL A CA 1
ATOM 3357 C C . VAL A 1 413 ? 28.411 28.824 10.802 1.00 49.31 413 VAL A C 1
ATOM 3359 O O . VAL A 1 413 ? 29.329 28.715 9.986 1.00 49.31 413 VAL A O 1
ATOM 3362 N N . ASP A 1 414 ? 27.740 29.960 11.000 1.00 48.84 414 ASP A N 1
ATOM 3363 C CA . ASP A 1 414 ? 28.016 31.197 10.260 1.00 48.84 414 ASP A CA 1
ATOM 3364 C C . ASP A 1 414 ? 29.400 31.760 10.577 1.00 48.84 414 ASP A C 1
ATOM 3366 O O . ASP A 1 414 ? 30.172 32.062 9.662 1.00 48.84 414 ASP A O 1
ATOM 3370 N N . ASP A 1 415 ? 29.759 31.804 11.859 1.00 50.91 415 ASP A N 1
ATOM 3371 C CA . ASP A 1 415 ? 31.082 32.261 12.277 1.00 50.91 415 ASP A CA 1
ATOM 3372 C C . ASP A 1 415 ? 32.181 31.349 11.724 1.00 50.91 415 ASP A C 1
ATOM 3374 O O . ASP A 1 415 ? 33.166 31.832 11.169 1.00 50.91 415 ASP A O 1
ATOM 3378 N N . PHE A 1 416 ? 32.005 30.025 11.787 1.00 42.53 416 PHE A N 1
ATOM 3379 C CA . PHE A 1 416 ? 33.011 29.078 11.304 1.00 42.53 416 PHE A CA 1
ATOM 3380 C C . PHE A 1 416 ? 33.215 29.138 9.782 1.00 42.53 416 PHE A C 1
ATOM 3382 O O . PHE A 1 416 ? 34.356 29.082 9.320 1.00 42.53 416 PHE A O 1
ATOM 3389 N N . LEU A 1 417 ? 32.148 29.252 8.984 1.00 40.69 417 LEU A N 1
ATOM 3390 C CA . LEU A 1 417 ? 32.250 29.310 7.519 1.00 40.69 417 LEU A CA 1
ATOM 3391 C C . LEU A 1 417 ? 32.818 30.642 7.027 1.00 40.69 417 LEU A C 1
ATOM 3393 O O . LEU A 1 417 ? 33.650 30.655 6.112 1.00 40.69 417 LEU A O 1
ATOM 3397 N N . ASN A 1 418 ? 32.429 31.739 7.675 1.00 42.31 418 ASN A N 1
ATOM 3398 C CA . ASN A 1 418 ? 32.959 33.061 7.382 1.00 42.31 418 ASN A CA 1
ATOM 3399 C C . ASN A 1 418 ? 34.446 33.160 7.781 1.00 42.31 418 ASN A C 1
ATOM 3401 O O . ASN A 1 418 ? 35.257 33.636 6.991 1.00 42.31 418 ASN A O 1
ATOM 3405 N N . LEU A 1 419 ? 34.833 32.619 8.947 1.00 44.97 419 LEU A N 1
ATOM 3406 C CA . LEU A 1 419 ? 36.227 32.605 9.419 1.00 44.97 419 LEU A CA 1
ATOM 3407 C C . LEU A 1 419 ? 37.134 31.655 8.627 1.00 44.97 419 LEU A C 1
ATOM 3409 O O . LEU A 1 419 ? 38.295 31.977 8.394 1.00 44.97 419 LEU A O 1
ATOM 3413 N N . THR A 1 420 ? 36.637 30.479 8.234 1.00 41.47 420 THR A N 1
ATOM 3414 C CA . THR A 1 420 ? 37.492 29.422 7.659 1.00 41.47 420 THR A CA 1
ATOM 3415 C C . THR A 1 420 ? 37.575 29.493 6.138 1.00 41.47 420 THR A C 1
ATOM 3417 O O . THR A 1 420 ? 38.596 29.121 5.563 1.00 41.47 420 THR A O 1
ATOM 3420 N N . TYR A 1 421 ? 36.516 29.955 5.470 1.00 43.38 421 TYR A N 1
ATOM 3421 C CA . TYR A 1 421 ? 36.423 29.894 4.009 1.00 43.38 421 TYR A CA 1
ATOM 3422 C C . TYR A 1 421 ? 36.075 31.234 3.354 1.00 43.38 421 TYR A C 1
ATOM 3424 O O . TYR A 1 421 ? 36.023 31.299 2.129 1.00 43.38 421 TYR A O 1
ATOM 3432 N N . GLY A 1 422 ? 35.821 32.299 4.129 1.00 43.12 422 GLY A N 1
ATOM 3433 C CA . GLY A 1 422 ? 35.368 33.587 3.589 1.00 43.12 422 GLY A CA 1
ATOM 3434 C C . GLY A 1 422 ? 34.013 33.503 2.875 1.00 43.12 422 GLY A C 1
ATOM 3435 O O . GLY A 1 422 ? 33.642 34.406 2.127 1.00 43.12 422 GLY A O 1
ATOM 3436 N N . ILE A 1 423 ? 33.277 32.406 3.076 1.00 39.38 423 ILE A N 1
ATOM 3437 C CA . ILE A 1 423 ? 31.974 32.172 2.465 1.00 39.38 423 ILE A CA 1
ATOM 3438 C C . ILE A 1 423 ? 30.931 32.729 3.425 1.00 39.38 423 ILE A C 1
ATOM 3440 O O . ILE A 1 423 ? 30.612 32.108 4.438 1.00 39.38 423 ILE A O 1
ATOM 3444 N N . LYS A 1 424 ? 30.359 33.881 3.076 1.00 39.56 424 LYS A N 1
ATOM 3445 C CA . LYS A 1 424 ? 29.018 34.223 3.548 1.00 39.56 424 LYS A CA 1
ATOM 3446 C C . LYS A 1 424 ? 28.036 33.405 2.729 1.00 39.56 424 LYS A C 1
ATOM 3448 O O . LYS A 1 424 ? 27.911 33.628 1.527 1.00 39.56 424 LYS A O 1
ATOM 3453 N N . LEU A 1 425 ? 27.368 32.449 3.364 1.00 38.34 425 LEU A N 1
ATOM 3454 C CA . LEU A 1 425 ? 26.215 31.810 2.747 1.00 38.34 425 LEU A CA 1
ATOM 3455 C C . LEU A 1 425 ? 25.083 32.849 2.701 1.00 38.34 425 LEU A C 1
ATOM 3457 O O . LEU A 1 425 ? 24.662 33.315 3.760 1.00 38.34 425 LEU A O 1
ATOM 3461 N N . PRO A 1 426 ? 24.566 33.242 1.524 1.00 34.47 426 PRO A N 1
ATOM 3462 C CA . PRO A 1 426 ? 23.189 33.703 1.477 1.00 34.47 426 PRO A CA 1
ATOM 3463 C C . PRO A 1 426 ? 22.346 32.471 1.833 1.00 34.47 426 PRO A C 1
ATOM 3465 O O . PRO A 1 426 ? 22.406 31.459 1.136 1.00 34.47 426 PRO A O 1
ATOM 3468 N N . TRP A 1 427 ? 21.696 32.473 2.992 1.00 43.38 427 TRP A N 1
ATOM 3469 C CA . TRP A 1 427 ? 20.959 31.294 3.439 1.00 43.38 427 TRP A CA 1
ATOM 3470 C C . TRP A 1 427 ? 19.699 31.064 2.587 1.00 43.38 427 TRP A C 1
ATOM 3472 O O . TRP A 1 427 ? 18.914 31.991 2.418 1.00 43.38 427 TRP A O 1
ATOM 3482 N N . LEU A 1 428 ? 19.575 29.793 2.160 1.00 39.12 428 LEU A N 1
ATOM 3483 C CA . LEU A 1 428 ? 18.452 29.018 1.588 1.00 39.12 428 LEU A CA 1
ATOM 3484 C C . LEU A 1 428 ? 17.993 29.298 0.147 1.00 39.12 428 LEU A C 1
ATOM 3486 O O . LEU A 1 428 ? 17.271 30.279 -0.112 1.00 39.12 428 LEU A O 1
#

Radius of gyration: 24.07 Å; Cα contacts (8 Å, |Δi|>4): 494; chains: 1; bounding box: 67×63×58 Å

Nearest PDB structures (foldseek):
  3scq-assembly2_B  TM=2.909E-01  e=2.261E+00  Oryza sativa Japonica Group
  3ur7-assembly2_B  TM=3.533E-01  e=6.468E+00  Solanum tuberosum
  3ur8-assembly1_A  TM=2.970E-01  e=4.487E+00  Solanum tuberosum

Secondary structure (DSSP, 8-state):
--HHHHHHHH-HHHHHHHHHHHHHHHHHHHHH----TT-TTHHHHHHHHHHHHHHHT-TTHHHH--EEEE-S-GGG----GGGSHHHHHHHHHHHHHHHHTT-SB--EEEEEESSS-----TTSSHHHHHHHHHHHHHHHHHHHHHHH-S-EEEEE-HHHHHHHSGGGTT-TTSHHHHHHHHHHHHHHHHTTSSEEEE-HHHHHHHHHHHHHTSS---S--TTSGGGGS-EEE--SSBTTB--SS-TT--TT--THHHHHHHHHHTTS--SHHHHHHHHHHHHHT-SB-SSS---PPPTTTSPPPTHHHHS-----HHHHHHHHHHTTT------GGGHHHHTTSS---------S-TTHHHHHHHHHHH--S-TT-HHHHHHHHHHHHHHH---HHHHHHHHHHHHHHHHHHHHHHHHHH-------

Mean predicted aligned error: 12.46 Å

Solvent-accessible surface area (backbone atoms only — not comparable to full-atom values): 24643 Å² total; per-residue (Å²): 129,57,69,49,28,50,44,39,71,77,35,45,66,59,51,44,48,53,53,52,48,45,46,50,49,23,57,49,32,75,74,65,76,59,80,72,89,80,51,95,43,55,70,59,54,53,51,49,55,52,50,53,59,55,43,75,77,34,94,62,44,64,80,76,51,41,57,50,74,45,80,76,77,49,65,40,49,54,73,62,64,62,45,36,43,70,49,45,50,50,45,52,50,47,30,51,51,18,60,76,69,67,47,44,35,53,42,22,40,36,35,57,42,43,65,66,60,66,81,50,62,86,86,46,74,55,24,51,43,39,49,45,40,54,46,41,40,48,52,42,52,52,53,40,42,71,76,59,53,50,53,42,36,30,38,44,34,48,46,51,41,57,74,66,26,79,85,59,74,77,56,83,86,44,86,51,43,52,58,48,48,56,49,52,72,51,40,65,47,54,36,61,49,34,32,31,34,41,27,62,68,48,48,49,69,76,37,42,70,74,42,65,79,44,95,61,79,61,80,62,51,44,88,49,56,53,55,69,29,44,39,25,83,42,50,78,58,72,86,76,51,94,39,73,63,20,87,83,68,52,87,89,28,34,47,58,53,12,46,53,42,41,35,41,75,73,57,44,41,81,45,73,66,54,51,52,45,34,56,48,32,43,52,44,65,38,33,74,47,74,80,55,77,59,64,67,64,49,81,88,41,51,71,76,65,60,74,61,50,68,25,53,52,77,70,54,66,66,57,53,56,48,49,48,62,73,48,72,79,53,94,74,91,72,66,75,85,48,50,73,63,48,68,80,42,102,68,92,81,90,88,84,89,85,83,85,66,49,18,72,50,43,59,46,50,53,51,54,66,71,53,89,62,67,93,82,38,66,66,56,55,49,52,49,46,53,53,46,30,71,76,72,47,88,49,69,71,62,51,49,58,39,50,54,50,50,50,53,57,52,55,59,48,54,53,48,36,36,73,74,67,69,46,76,73,82,83,130

pLDDT: mean 74.27, std 19.57, range [28.16, 97.81]

Foldseek 3Di:
DDVLLVCLLVPLPVVLVLLVLQLVLLVVCVVPVDDDPPRPCNVVVVVVVVVVVVCVVPPCSQVPQQEEEDDDPLSRDLHDCCSHNVNLVVLVVVQVVCVVVVALFNHAYEYADLQPQQDDDLPDPSVLSSLSSVLSNLVSLLSSCLSSVALYEYEANLNVQVLQWPPPPPNQADPSVLSSLVSNVQVLLSQARYEYAHAPQVSCVNCVVVCVVDPCVDSAACVTSVVNGAYEYANVDFPVTQQQAAPVRDPPCGGSSSSVSVCCVSVNDPDPVVVVRNVLSCQLNDSRGDPRPNPRRDPVSNDDDCLVVLQQDRDRVVNVVVVCVVVVNDADDHDPSCVVVCVVPPDDDDHDDDDRRRNLLVVLVVLVLVPLDDLPPVVSLVVSQVVSCVSPNDDPVSSVVSSVVSVVSVVVVQCCCCVPPVDDDPRD

Sequence (428 aa):
MNEALRFLLEYPQQAILLMIREIINSKKEAVNSAANEESVFGDFLKKLKNLESKANVMPAFYDWVVGLDLFGDELGYPYCPFVARPFIEYIQNRRRIAHETKSKNIFGVRIHCGENVIFADDRTHTYRLFVAHMYIVFRCLRFIQQELKYGIRIGHGIAFDRILGNSMNKSGYRKSSVLLAELREHAYHLMKTIAFEVNITSNEYLLGQTLRQGDDRQPLRLDGLFGKTPIILATDDDGVWPIDQCPFTHPGHQSLTAEYCRAISSGLIRTVDQLKGIFQDTKNFCFWNVGGTIPKPSNDDALPPDDSLINTVIIHPDIIRRLLKLYGGKTIAINPGFERFACNTPYNYSIKWANVYGALRVAFICICANHDKSDQDEKIKSEIRKEYDTLFGPNDIEFDNIYDFWRQVRYHVDDFLNLTYGIKLPWL